Protein AF-A0AAE0ZNY9-F1 (afdb_monomer)

Secondary structure (DSSP, 8-state):
-----SSSS-------------S-S-SSS----BTTTB-S--SS-S------SS--S-----SS----------SEEE---SB-SEEEE---SSSEEE----B-SEEEEE-SB-SEE----SB-SEEEEE-SB-SEEEEE--B-SEEEEE-SB-SEEEEE-SB-SEEEEE-SB-SEEEEE-SB-SEEEEE-SB-SEEEEE-SB-SEEEEE-SS-SEEEEE-SS-SEEEEE-SS-SEEEEE-SS-SEEEEE-SS-SEEEEE-SB-SEEEEE-SSEEEEEEE-SB-SEEEEE-SSEEEEEEE-SB-SEEEEE----S--S--EEEEE-SB-SEEEEE-SB-SEEEEE-SB-SEEEEE-SB-SEEEEE-SB-SEEEEE-SB-SEEEEE-SB-SEEEEE-SB-SEEEEE-SB-SEEEEE-SB-SEEEEEEEE-SEEEEE-SEEEEEEEEEEE-SEEEEE-SEEEEEEE-SS--B-

Nearest PDB structures (foldseek):
  8c50-assembly1_A  TM=1.341E-01  e=5.038E-01  Pontibacter korlensis

Structure (mmCIF, N/CA/C/O backbone):
data_AF-A0AAE0ZNY9-F1
#
_entry.id   AF-A0AAE0ZNY9-F1
#
loop_
_atom_site.group_PDB
_atom_site.id
_atom_site.type_symbol
_atom_site.label_atom_id
_atom_site.label_alt_id
_atom_site.label_comp_id
_atom_site.label_asym_id
_atom_site.label_entity_id
_atom_site.label_seq_id
_atom_site.pdbx_PDB_ins_code
_atom_site.Cartn_x
_atom_site.Cartn_y
_atom_site.Cartn_z
_atom_site.occupancy
_atom_site.B_iso_or_equiv
_atom_site.auth_seq_id
_atom_site.auth_comp_id
_atom_site.auth_asym_id
_atom_site.auth_atom_id
_atom_site.pdbx_PDB_model_num
ATOM 1 N N . MET A 1 1 ? -15.425 19.219 0.547 1.00 49.34 1 MET A N 1
ATOM 2 C CA . MET A 1 1 ? -16.477 19.357 -0.474 1.00 49.34 1 MET A CA 1
ATOM 3 C C . MET A 1 1 ? -17.722 20.171 -0.072 1.00 49.34 1 MET A C 1
ATOM 5 O O . MET A 1 1 ? -18.453 20.571 -0.972 1.00 49.34 1 MET A O 1
ATOM 9 N N . LEU A 1 2 ? -18.119 20.488 1.171 1.00 91.06 2 LEU A N 1
ATOM 10 C CA . LEU A 1 2 ? -17.782 20.096 2.553 1.00 91.06 2 LEU A CA 1
ATOM 11 C C . LEU A 1 2 ? -19.040 20.305 3.445 1.00 91.06 2 LEU A C 1
ATOM 13 O O . LEU A 1 2 ? -19.975 20.982 3.019 1.00 91.06 2 LEU A O 1
ATOM 17 N N . THR A 1 3 ? -19.055 19.730 4.658 1.00 44.00 3 THR A N 1
ATOM 18 C CA . THR A 1 3 ? -19.916 19.986 5.854 1.00 44.00 3 THR A CA 1
ATOM 19 C C . THR A 1 3 ? -21.463 20.015 5.753 1.00 44.00 3 THR A C 1
ATOM 21 O O . THR A 1 3 ? -22.132 19.896 6.776 1.00 44.00 3 THR A O 1
ATOM 24 N N . LEU A 1 4 ? -22.062 20.166 4.566 1.00 44.56 4 LEU A N 1
ATOM 25 C CA . LEU A 1 4 ? -23.447 20.610 4.281 1.00 44.56 4 LEU A CA 1
ATOM 26 C C . LEU A 1 4 ? -24.664 19.869 4.895 1.00 44.56 4 LEU A C 1
ATOM 28 O O . LEU A 1 4 ? -25.788 20.244 4.555 1.00 44.56 4 LEU A O 1
ATOM 32 N N . THR A 1 5 ? -24.491 18.897 5.795 1.00 57.09 5 THR A N 1
ATOM 33 C CA . THR A 1 5 ? -25.533 18.094 6.487 1.00 57.09 5 THR A CA 1
ATOM 34 C C . THR A 1 5 ? -26.437 17.230 5.593 1.00 57.09 5 THR A C 1
ATOM 36 O O . THR A 1 5 ? -26.597 17.476 4.397 1.00 57.09 5 THR A O 1
ATOM 39 N N . MET A 1 6 ? -27.035 16.178 6.164 1.00 49.41 6 MET A N 1
ATOM 40 C CA . MET A 1 6 ? -27.980 15.284 5.466 1.00 49.41 6 MET A CA 1
ATOM 41 C C . MET A 1 6 ? -29.460 15.626 5.708 1.00 49.41 6 MET A C 1
ATOM 43 O O . MET A 1 6 ? -30.320 15.244 4.913 1.00 49.41 6 MET A O 1
ATOM 47 N N . ALA A 1 7 ? -29.781 16.310 6.810 1.00 39.53 7 ALA A N 1
ATOM 48 C CA . ALA A 1 7 ? -31.149 16.565 7.266 1.00 39.53 7 ALA A CA 1
ATOM 49 C C . ALA A 1 7 ? -31.186 17.741 8.264 1.00 39.53 7 ALA A C 1
ATOM 51 O O . ALA A 1 7 ? -30.176 18.397 8.502 1.00 39.53 7 ALA A O 1
ATOM 52 N N . ASP A 1 8 ? -32.325 17.953 8.929 1.00 44.91 8 ASP A N 1
ATOM 53 C CA . ASP A 1 8 ? -32.365 18.567 10.262 1.00 44.91 8 ASP A CA 1
ATOM 54 C C . ASP A 1 8 ? -31.616 17.647 11.271 1.00 44.91 8 ASP A C 1
ATOM 56 O O . ASP A 1 8 ? -32.253 16.944 12.057 1.00 44.91 8 ASP A O 1
ATOM 60 N N . HIS A 1 9 ? -30.275 17.576 11.199 1.00 55.09 9 HIS A N 1
ATOM 61 C CA . HIS A 1 9 ? -29.465 16.499 11.799 1.00 55.09 9 HIS A CA 1
ATOM 62 C C . HIS A 1 9 ? -28.043 16.375 11.199 1.00 55.09 9 HIS A C 1
ATOM 64 O O . HIS A 1 9 ? -27.447 17.385 10.834 1.00 55.09 9 HIS A O 1
ATOM 70 N N . SER A 1 10 ? -27.496 15.148 11.198 1.00 50.38 10 SER A N 1
ATOM 71 C CA . SER A 1 10 ? -26.068 14.783 11.004 1.00 50.38 10 SER A CA 1
ATOM 72 C C . SER A 1 10 ? -25.344 15.293 9.728 1.00 50.38 10 SER A C 1
ATOM 74 O O . SER A 1 10 ? -25.940 15.931 8.860 1.00 50.38 10 SER A O 1
ATOM 76 N N . VAL A 1 11 ? -24.044 14.965 9.610 1.00 37.19 11 VAL A N 1
ATOM 77 C CA . VAL A 1 11 ? -23.015 15.662 8.797 1.00 37.19 11 VAL A CA 1
ATOM 78 C C . VAL A 1 11 ? -22.937 15.244 7.309 1.00 37.19 11 VAL A C 1
ATOM 80 O O . VAL A 1 11 ? -23.975 15.181 6.650 1.00 37.19 11 VAL A O 1
ATOM 83 N N . GLN A 1 12 ? -21.744 15.082 6.713 1.00 58.09 12 GLN A N 1
ATOM 84 C CA . GLN A 1 12 ? -21.517 15.266 5.268 1.00 58.09 12 GLN A CA 1
ATOM 85 C C . GLN A 1 12 ? -20.095 15.791 4.964 1.00 58.09 12 GLN A C 1
ATOM 87 O O . GLN A 1 12 ? -19.804 16.897 5.417 1.00 58.09 12 GLN A O 1
ATOM 92 N N . TYR A 1 13 ? -19.250 15.118 4.167 1.00 57.75 13 TYR A N 1
ATOM 93 C CA . TYR A 1 13 ? -18.025 15.707 3.591 1.00 57.75 13 TYR A CA 1
ATOM 94 C C . TYR A 1 13 ? -16.747 14.873 3.824 1.00 57.75 13 TYR A C 1
ATOM 96 O O . TYR A 1 13 ? -16.673 13.756 3.331 1.00 57.75 13 TYR A O 1
ATOM 104 N N . LYS A 1 14 ? -15.713 15.515 4.383 1.00 42.44 14 LYS A N 1
ATOM 105 C CA . LYS A 1 14 ? -14.334 15.509 3.846 1.00 42.44 14 LYS A CA 1
ATOM 106 C C . LYS A 1 14 ? -14.084 16.854 3.122 1.00 42.44 14 LYS A C 1
ATOM 108 O O . LYS A 1 14 ? -15.062 17.549 2.777 1.00 42.44 14 LYS A O 1
ATOM 113 N N . LEU A 1 15 ? -12.839 17.295 2.907 1.00 42.94 15 LEU A N 1
ATOM 114 C CA . LEU A 1 15 ? -12.514 18.689 2.545 1.00 42.94 15 LEU A CA 1
ATOM 115 C C . LEU A 1 15 ? -11.664 18.849 1.267 1.00 42.94 15 LEU A C 1
ATOM 117 O O . LEU A 1 15 ? -10.753 18.099 0.982 1.00 42.94 15 LEU A O 1
ATOM 121 N N . GLU A 1 16 ? -11.954 19.919 0.528 1.00 55.06 16 GLU A N 1
ATOM 122 C CA . GLU A 1 16 ? -10.996 20.627 -0.324 1.00 55.06 16 GLU A CA 1
ATOM 123 C C . GLU A 1 16 ? -10.545 19.945 -1.643 1.00 55.06 16 GLU A C 1
ATOM 125 O O . GLU A 1 16 ? -11.294 19.903 -2.622 1.00 55.06 16 GLU A O 1
ATOM 130 N N . GLN A 1 17 ? -9.265 19.539 -1.676 1.00 57.41 17 GLN A N 1
ATOM 131 C CA . GLN A 1 17 ? -8.399 19.379 -2.864 1.00 57.41 17 GLN A CA 1
ATOM 132 C C . GLN A 1 17 ? -8.126 20.739 -3.586 1.00 57.41 17 GLN A C 1
ATOM 134 O O . GLN A 1 17 ? -8.680 21.786 -3.233 1.00 57.41 17 GLN A O 1
ATOM 139 N N . LEU A 1 18 ? -7.174 20.765 -4.542 1.00 55.22 18 LEU A N 1
ATOM 140 C CA . LEU A 1 18 ? -6.217 21.889 -4.644 1.00 55.22 18 LEU A CA 1
ATOM 141 C C . LEU A 1 18 ? -6.316 22.751 -5.920 1.00 55.22 18 LEU A C 1
ATOM 143 O O . LEU A 1 18 ? -6.591 23.948 -5.809 1.00 55.22 18 LEU A O 1
ATOM 147 N N . PHE A 1 19 ? -6.059 22.209 -7.123 1.00 42.94 19 PHE A N 1
ATOM 148 C CA . PHE A 1 19 ? -5.977 23.015 -8.360 1.00 42.94 19 PHE A CA 1
ATOM 149 C C . PHE A 1 19 ? -5.037 22.457 -9.451 1.00 42.94 19 PHE A C 1
ATOM 151 O O . PHE A 1 19 ? -5.130 21.298 -9.838 1.00 42.94 19 PHE A O 1
ATOM 158 N N . GLU A 1 20 ? -4.233 23.334 -10.067 1.00 39.41 20 GLU A N 1
ATOM 159 C CA . GLU A 1 20 ? -3.666 23.143 -11.416 1.00 39.41 20 GLU A CA 1
ATOM 160 C C . GLU A 1 20 ? -2.166 22.741 -11.440 1.00 39.41 20 GLU A C 1
ATOM 162 O O . GLU A 1 20 ? -1.283 23.597 -11.490 1.00 39.41 20 GLU A O 1
ATOM 167 N N . ARG A 1 21 ? -1.886 21.421 -11.459 1.00 54.16 21 ARG A N 1
ATOM 168 C CA . ARG A 1 21 ? -0.549 20.757 -11.458 1.00 54.16 21 ARG A CA 1
ATOM 169 C C . ARG A 1 21 ? 0.263 20.913 -12.774 1.00 54.16 21 ARG A C 1
ATOM 171 O O . ARG A 1 21 ? 0.894 19.966 -13.233 1.00 54.16 21 ARG A O 1
ATOM 178 N N . ASP A 1 22 ? 0.243 22.078 -13.440 1.00 57.53 22 ASP A N 1
ATOM 179 C CA . ASP A 1 22 ? 0.956 22.285 -14.724 1.00 57.53 22 ASP A CA 1
ATOM 180 C C . ASP A 1 22 ? 0.263 23.242 -15.721 1.00 57.53 22 ASP A C 1
ATOM 182 O O . ASP A 1 22 ? -0.327 24.256 -15.348 1.00 57.53 22 ASP A O 1
ATOM 186 N N . THR A 1 23 ? 0.374 22.945 -17.027 1.00 48.78 23 THR A N 1
ATOM 187 C CA . THR A 1 23 ? 0.007 23.835 -18.154 1.00 48.78 23 THR A CA 1
ATOM 188 C C . THR A 1 23 ? 0.512 23.315 -19.521 1.00 48.78 23 THR A C 1
ATOM 190 O O . THR A 1 23 ? -0.259 22.832 -20.346 1.00 48.78 23 THR A O 1
ATOM 193 N N . THR A 1 24 ? 1.797 23.416 -19.881 1.00 35.22 24 THR A N 1
ATOM 194 C CA . THR A 1 24 ? 2.925 24.005 -19.139 1.00 35.22 24 THR A CA 1
ATOM 195 C C . THR A 1 24 ? 4.250 23.309 -19.500 1.00 35.22 24 THR A C 1
ATOM 197 O O . THR A 1 24 ? 4.679 23.363 -20.662 1.00 35.22 24 THR A O 1
ATOM 200 N N . ARG A 1 25 ? 4.949 22.728 -18.521 1.00 45.84 25 ARG A N 1
ATOM 201 C CA . ARG A 1 25 ? 6.203 21.950 -18.632 1.00 45.84 25 ARG A CA 1
ATOM 202 C C . ARG A 1 25 ? 7.443 22.852 -18.854 1.00 45.84 25 ARG A C 1
ATOM 204 O O . ARG A 1 25 ? 8.451 22.707 -18.174 1.00 45.84 25 ARG A O 1
ATOM 211 N N . ARG A 1 26 ? 7.387 23.768 -19.845 1.00 44.31 26 ARG A N 1
ATOM 212 C CA . ARG A 1 26 ? 8.021 25.124 -19.856 1.00 44.31 26 ARG A CA 1
ATOM 213 C C . ARG A 1 26 ? 7.841 25.952 -21.148 1.00 44.31 26 ARG A C 1
ATOM 215 O O . ARG A 1 26 ? 7.886 27.175 -21.065 1.00 44.31 26 ARG A O 1
ATOM 222 N N . ALA A 1 27 ? 7.606 25.339 -22.314 1.00 64.94 27 ALA A N 1
ATOM 223 C CA . ALA A 1 27 ? 7.197 26.051 -23.543 1.00 64.94 27 ALA A CA 1
ATOM 224 C C . ALA A 1 27 ? 8.298 26.922 -24.207 1.00 64.94 27 ALA A C 1
ATOM 226 O O . ALA A 1 27 ? 8.158 28.144 -24.286 1.00 64.94 27 ALA A O 1
ATOM 227 N N . GLU A 1 28 ? 9.412 26.325 -24.647 1.00 37.44 28 GLU A N 1
ATOM 228 C CA . GLU A 1 28 ? 10.735 26.931 -24.434 1.00 37.44 28 GLU A CA 1
ATOM 229 C C . GLU A 1 28 ? 11.432 26.124 -23.340 1.00 37.44 28 GLU A C 1
ATOM 231 O O . GLU A 1 28 ? 11.485 26.631 -22.222 1.00 37.44 28 GLU A O 1
ATOM 236 N N . THR A 1 29 ? 11.864 24.867 -23.527 1.00 72.19 29 THR A N 1
ATOM 237 C CA . THR A 1 29 ? 12.221 24.157 -24.775 1.00 72.19 29 THR A CA 1
ATOM 238 C C . THR A 1 29 ? 11.080 23.746 -25.701 1.00 72.19 29 THR A C 1
ATOM 240 O O . THR A 1 29 ? 9.940 23.574 -25.276 1.00 72.19 29 THR A O 1
ATOM 243 N N . MET A 1 30 ? 11.446 23.562 -26.974 1.00 20.02 30 MET A N 1
ATOM 244 C CA . MET A 1 30 ? 10.727 22.724 -27.936 1.00 20.02 30 MET A CA 1
ATOM 245 C C . MET A 1 30 ? 9.530 23.404 -28.615 1.00 20.02 30 MET A C 1
ATOM 247 O O . MET A 1 30 ? 9.571 24.584 -28.974 1.00 20.02 30 MET A O 1
ATOM 251 N N . CYS A 1 31 ? 8.508 22.595 -28.874 1.00 75.75 31 CYS A N 1
ATOM 252 C CA . CYS A 1 31 ? 7.296 22.908 -29.626 1.00 75.75 31 CYS A CA 1
ATOM 253 C C . CYS A 1 31 ? 7.376 22.396 -31.087 1.00 75.75 31 CYS A C 1
ATOM 255 O O . CYS A 1 31 ? 8.432 22.009 -31.586 1.00 75.75 31 CYS A O 1
ATOM 257 N N . GLU A 1 32 ? 6.233 22.366 -31.778 1.00 35.00 32 GLU A N 1
ATOM 258 C CA . GLU A 1 32 ? 5.896 21.214 -32.630 1.00 35.00 32 GLU A CA 1
ATOM 259 C C . GLU A 1 32 ? 4.604 20.574 -32.091 1.00 35.00 32 GLU A C 1
ATOM 261 O O . GLU A 1 32 ? 4.066 21.022 -31.080 1.00 35.00 32 GLU A O 1
ATOM 266 N N . THR A 1 33 ? 4.086 19.558 -32.772 1.00 40.12 33 THR A N 1
ATOM 267 C CA . THR A 1 33 ? 3.001 18.679 -32.302 1.00 40.12 33 THR A CA 1
ATOM 268 C C . THR A 1 33 ? 3.203 17.281 -32.906 1.00 40.12 33 THR A C 1
ATOM 270 O O . THR A 1 33 ? 2.263 16.686 -33.430 1.00 40.12 33 THR A O 1
ATOM 273 N N . ARG A 1 34 ? 4.467 16.830 -32.938 1.00 40.56 34 ARG A N 1
ATOM 274 C CA . ARG A 1 34 ? 5.074 15.732 -33.722 1.00 40.56 34 ARG A CA 1
ATOM 275 C C . ARG A 1 34 ? 4.355 14.375 -33.644 1.00 40.56 34 ARG A C 1
ATOM 277 O O . ARG A 1 34 ? 3.398 14.221 -32.903 1.00 40.56 34 ARG A O 1
ATOM 284 N N . GLN A 1 35 ? 4.808 13.377 -34.407 1.00 47.28 35 GLN A N 1
ATOM 285 C CA . GLN A 1 35 ? 4.146 12.070 -34.609 1.00 47.28 35 GLN A CA 1
ATOM 286 C C . GLN A 1 35 ? 2.635 12.232 -34.945 1.00 47.28 35 GLN A C 1
ATOM 288 O O . GLN A 1 35 ? 2.272 13.124 -35.716 1.00 47.28 35 GLN A O 1
ATOM 293 N N . GLN A 1 36 ? 1.676 11.460 -34.400 1.00 43.78 36 GLN A N 1
ATOM 294 C CA . GLN A 1 36 ? 1.738 10.194 -33.633 1.00 43.78 36 GLN A CA 1
ATOM 295 C C . GLN A 1 36 ? 1.167 10.166 -32.172 1.00 43.78 36 GLN A C 1
ATOM 297 O O . GLN A 1 36 ? 0.978 9.077 -31.647 1.00 43.78 36 GLN A O 1
ATOM 302 N N . GLN A 1 37 ? 0.804 11.232 -31.451 1.00 44.56 37 GLN A N 1
ATOM 303 C CA . GLN A 1 37 ? 0.966 12.659 -31.708 1.00 44.56 37 GLN A CA 1
ATOM 304 C C . GLN A 1 37 ? 1.232 13.438 -30.403 1.00 44.56 37 GLN A C 1
ATOM 306 O O . GLN A 1 37 ? 0.726 13.054 -29.354 1.00 44.56 37 GLN A O 1
ATOM 311 N N . GLN A 1 38 ? 1.974 14.545 -30.493 1.00 40.69 38 GLN A N 1
ATOM 312 C CA . GLN A 1 38 ? 2.252 15.520 -29.426 1.00 40.69 38 GLN A CA 1
ATOM 313 C C . GLN A 1 38 ? 3.718 16.026 -29.487 1.00 40.69 38 GLN A C 1
ATOM 315 O O . GLN A 1 38 ? 3.986 17.205 -29.274 1.00 40.69 38 GLN A O 1
ATOM 320 N N . LEU A 1 39 ? 4.649 15.129 -29.827 1.00 81.88 39 LEU A N 1
ATOM 321 C CA . LEU A 1 39 ? 6.089 15.234 -29.557 1.00 81.88 39 LEU A CA 1
ATOM 322 C C . LEU A 1 39 ? 6.848 16.487 -30.059 1.00 81.88 39 LEU A C 1
ATOM 324 O O . LEU A 1 39 ? 6.436 17.183 -30.997 1.00 81.88 39 LEU A O 1
ATOM 328 N N . SER A 1 40 ? 7.975 16.753 -29.390 1.00 35.97 40 SER A N 1
ATOM 329 C CA . SER A 1 40 ? 8.862 17.916 -29.523 1.00 35.97 40 SER A CA 1
ATOM 330 C C . SER A 1 40 ? 9.013 18.657 -28.176 1.00 35.97 40 SER A C 1
ATOM 332 O O . SER A 1 40 ? 8.765 19.863 -28.114 1.00 35.97 40 SER A O 1
ATOM 334 N N . ALA A 1 41 ? 9.308 17.919 -27.099 1.00 57.47 41 ALA A N 1
ATOM 335 C CA . ALA A 1 41 ? 8.931 18.173 -25.705 1.00 57.47 41 ALA A CA 1
ATOM 336 C C . ALA A 1 41 ? 9.519 19.409 -24.961 1.00 57.47 41 ALA A C 1
ATOM 338 O O . ALA A 1 41 ? 10.308 20.203 -25.486 1.00 57.47 41 ALA A O 1
ATOM 339 N N . LYS A 1 42 ? 9.076 19.537 -23.698 1.00 44.59 42 LYS A N 1
ATOM 340 C CA . LYS A 1 42 ? 9.282 20.600 -22.683 1.00 44.59 42 LYS A CA 1
ATOM 341 C C . LYS A 1 42 ? 10.625 20.476 -21.915 1.00 44.59 42 LYS A C 1
ATOM 343 O O . LYS A 1 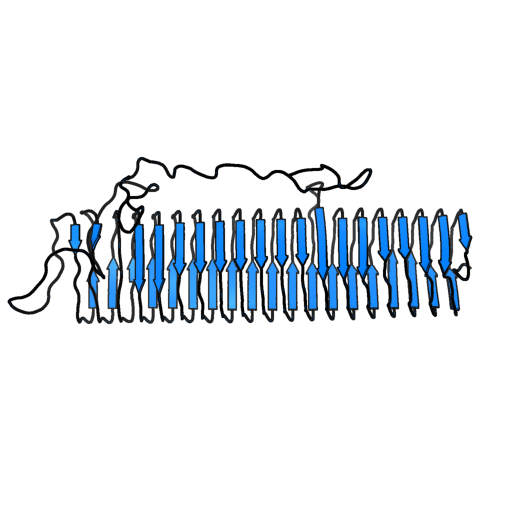42 ? 11.662 20.596 -22.569 1.00 44.59 42 LYS A O 1
ATOM 348 N N . ILE A 1 43 ? 10.642 20.277 -20.580 1.00 28.78 43 ILE A N 1
ATOM 349 C CA . ILE A 1 43 ? 11.771 19.751 -19.761 1.00 28.78 43 ILE A CA 1
ATOM 350 C C . ILE A 1 43 ? 13.188 20.252 -20.108 1.00 28.78 43 ILE A C 1
ATOM 352 O O . ILE A 1 43 ? 13.394 21.434 -20.369 1.00 28.78 43 ILE A O 1
ATOM 356 N N . CYS A 1 44 ? 14.164 19.334 -20.059 1.00 33.97 44 CYS A N 1
ATOM 357 C CA . CYS A 1 44 ? 15.619 19.547 -19.986 1.00 33.97 44 CYS A CA 1
ATOM 358 C C . CYS A 1 44 ? 16.199 20.683 -20.867 1.00 33.97 44 CYS A C 1
ATOM 360 O O . CYS A 1 44 ? 16.233 21.835 -20.431 1.00 33.97 44 CYS A O 1
ATOM 362 N N . GLY A 1 45 ? 16.698 20.411 -22.080 1.00 38.28 45 GLY A N 1
ATOM 363 C CA . GLY A 1 45 ? 17.238 21.453 -22.955 1.00 38.28 45 GLY A CA 1
ATOM 364 C C . GLY A 1 45 ? 18.065 20.988 -24.160 1.00 38.28 45 GLY A C 1
ATOM 365 O O . GLY A 1 45 ? 18.977 20.179 -24.050 1.00 38.28 45 GLY A O 1
ATOM 366 N N . THR A 1 46 ? 17.828 21.623 -25.308 1.00 46.19 46 THR A N 1
ATOM 367 C CA . THR A 1 46 ? 18.881 22.014 -26.269 1.00 46.19 46 THR A CA 1
ATOM 368 C C . THR A 1 46 ? 19.364 20.924 -27.262 1.00 46.19 46 THR A C 1
ATOM 370 O O . THR A 1 46 ? 19.570 21.211 -28.445 1.00 46.19 46 THR A O 1
ATOM 373 N N . ALA A 1 47 ? 19.598 19.690 -26.808 1.00 59.56 47 ALA A N 1
ATOM 374 C CA . ALA A 1 47 ? 20.626 18.799 -27.378 1.00 59.56 47 ALA A CA 1
ATOM 375 C C . ALA A 1 47 ? 20.097 17.595 -28.222 1.00 59.56 47 ALA A C 1
ATOM 377 O O . ALA A 1 47 ? 18.886 17.423 -28.318 1.00 59.56 47 ALA A O 1
ATOM 378 N N . ARG A 1 48 ? 20.955 16.912 -29.024 1.00 52.94 48 ARG A N 1
ATOM 379 C CA . ARG A 1 48 ? 20.605 16.509 -30.427 1.00 52.94 48 ARG A CA 1
ATOM 380 C C . ARG A 1 48 ? 21.542 15.414 -31.123 1.00 52.94 48 ARG A C 1
ATOM 382 O O . ARG A 1 48 ? 22.623 15.848 -31.504 1.00 52.94 48 ARG A O 1
ATOM 389 N N . ALA A 1 49 ? 21.189 14.099 -31.389 1.00 38.34 49 ALA A N 1
ATOM 390 C CA . ALA A 1 49 ? 21.927 13.110 -32.296 1.00 38.34 49 ALA A CA 1
ATOM 391 C C . ALA A 1 49 ? 21.546 11.565 -32.563 1.00 38.34 49 ALA A C 1
ATOM 393 O O . ALA A 1 49 ? 22.078 10.672 -31.910 1.00 38.34 49 ALA A O 1
ATOM 394 N N . VAL A 1 50 ? 20.864 11.175 -33.676 1.00 42.91 50 VAL A N 1
ATOM 395 C CA . VAL A 1 50 ? 21.297 10.216 -34.790 1.00 42.91 50 VAL A CA 1
ATOM 396 C C . VAL A 1 50 ? 21.654 8.665 -34.702 1.00 42.91 50 VAL A C 1
ATOM 398 O O . VAL A 1 50 ? 22.786 8.316 -34.987 1.00 42.91 50 VAL A O 1
ATOM 401 N N . ARG A 1 51 ? 20.778 7.633 -34.490 1.00 50.12 51 ARG A N 1
ATOM 402 C CA . ARG A 1 51 ? 21.168 6.200 -34.795 1.00 50.12 51 ARG A CA 1
ATOM 403 C C . ARG A 1 51 ? 20.252 5.018 -35.221 1.00 50.12 51 ARG A C 1
ATOM 405 O O . ARG A 1 51 ? 20.657 4.417 -36.197 1.00 50.12 51 ARG A O 1
ATOM 412 N N . TRP A 1 52 ? 19.289 4.466 -34.459 1.00 48.19 52 TRP A N 1
ATOM 413 C CA . TRP A 1 52 ? 19.262 2.980 -34.219 1.00 48.19 52 TRP A CA 1
ATOM 414 C C . TRP A 1 52 ? 18.156 2.007 -34.843 1.00 48.19 52 TRP A C 1
ATOM 416 O O . TRP A 1 52 ? 18.269 1.765 -36.033 1.00 48.19 52 TRP A O 1
ATOM 426 N N . ALA A 1 53 ? 17.127 1.403 -34.177 1.00 40.94 53 ALA A N 1
ATOM 427 C CA . ALA A 1 53 ? 16.194 0.344 -34.701 1.00 40.94 53 ALA A CA 1
ATOM 428 C C . ALA A 1 53 ? 14.657 0.646 -34.874 1.00 40.94 53 ALA A C 1
ATOM 430 O O . ALA A 1 53 ? 14.074 1.179 -33.955 1.00 40.94 53 ALA A O 1
ATOM 431 N N . SER A 1 54 ? 13.970 0.328 -36.003 1.00 42.69 54 SER A N 1
ATOM 432 C CA . SER A 1 54 ? 12.547 0.638 -36.348 1.00 42.69 54 SER A CA 1
ATOM 433 C C . SER A 1 54 ? 12.184 1.181 -37.764 1.00 42.69 54 SER A C 1
ATOM 435 O O . SER A 1 54 ? 12.704 0.754 -38.785 1.00 42.69 54 SER A O 1
ATOM 437 N N . GLY A 1 55 ? 11.169 2.050 -37.881 1.00 60.28 55 GLY A N 1
ATOM 438 C CA . GLY A 1 55 ? 10.602 2.499 -39.167 1.00 60.28 55 GLY A CA 1
ATOM 439 C C . GLY A 1 55 ? 11.323 3.687 -39.845 1.00 60.28 55 GLY A C 1
ATOM 440 O O . GLY A 1 55 ? 12.281 3.472 -40.596 1.00 60.28 55 GLY A O 1
ATOM 441 N N . PRO A 1 56 ? 10.835 4.931 -39.649 1.00 60.59 56 PRO A N 1
ATOM 442 C CA . PRO A 1 56 ? 11.316 6.156 -40.320 1.00 60.59 56 PRO A CA 1
ATOM 443 C C . PRO A 1 56 ? 11.001 6.196 -41.846 1.00 60.59 56 PRO A C 1
ATOM 445 O O . PRO A 1 56 ? 10.288 5.311 -42.325 1.00 60.59 56 PRO A O 1
ATOM 448 N N . PRO A 1 57 ? 11.471 7.194 -42.644 1.00 17.66 57 PRO A N 1
ATOM 449 C CA . PRO A 1 57 ? 10.930 7.445 -43.992 1.00 17.66 57 PRO A CA 1
ATOM 450 C C . PRO A 1 57 ? 11.949 7.475 -45.157 1.00 17.66 57 PRO A C 1
ATOM 452 O O . PRO A 1 57 ? 11.562 7.795 -46.283 1.00 17.66 57 PRO A O 1
ATOM 455 N N . THR A 1 58 ? 13.242 7.217 -44.926 1.00 33.81 58 THR A N 1
ATOM 456 C CA . THR A 1 58 ? 14.333 7.566 -45.864 1.00 33.81 58 THR A CA 1
ATOM 457 C C . THR A 1 58 ? 15.033 6.353 -46.514 1.00 33.81 58 THR A C 1
ATOM 459 O O . THR A 1 58 ? 15.043 5.257 -45.950 1.00 33.81 58 THR A O 1
ATOM 462 N N . PRO A 1 59 ? 15.665 6.525 -47.699 1.00 43.69 59 PRO A N 1
ATOM 463 C CA . PRO A 1 59 ? 16.476 5.482 -48.333 1.00 43.69 59 PRO A CA 1
ATOM 464 C C . PRO A 1 59 ? 15.626 4.314 -48.874 1.00 43.69 59 PRO A C 1
ATOM 466 O O . PRO A 1 59 ? 14.536 4.529 -49.399 1.00 43.69 59 PRO A O 1
ATOM 469 N N . SER A 1 60 ? 16.110 3.069 -48.859 1.00 35.78 60 SER A N 1
ATOM 470 C CA . SER A 1 60 ? 17.473 2.613 -48.532 1.00 35.78 60 SER A CA 1
ATOM 471 C C . SER A 1 60 ? 17.779 1.291 -49.255 1.00 35.78 60 SER A C 1
ATOM 473 O O . SER A 1 60 ? 16.844 0.581 -49.626 1.00 35.78 60 SER A O 1
ATOM 475 N N . ARG A 1 61 ? 19.074 0.956 -49.429 1.00 26.64 61 ARG A N 1
ATOM 476 C CA . ARG A 1 61 ? 19.580 -0.219 -50.191 1.00 26.64 61 ARG A CA 1
ATOM 477 C C . ARG A 1 61 ? 19.083 -0.193 -51.675 1.00 26.64 61 ARG A C 1
ATOM 479 O O . ARG A 1 61 ? 18.372 0.738 -52.060 1.00 26.64 61 ARG A O 1
ATOM 486 N N . PRO A 1 62 ? 19.426 -1.147 -52.569 1.00 54.84 62 PRO A N 1
ATOM 487 C CA . PRO A 1 62 ? 20.528 -2.115 -52.581 1.00 54.84 62 PRO A CA 1
ATOM 488 C C . PRO A 1 62 ? 21.643 -1.716 -53.591 1.00 54.84 62 PRO A C 1
ATOM 490 O O . PRO A 1 62 ? 21.648 -0.599 -54.101 1.00 54.84 62 PRO A O 1
ATOM 493 N N . ASP A 1 63 ? 22.523 -2.672 -53.929 1.00 35.47 63 ASP A N 1
ATOM 494 C CA . ASP A 1 63 ? 23.745 -2.553 -54.758 1.00 35.47 63 ASP A CA 1
ATOM 495 C C . ASP A 1 63 ? 24.883 -1.764 -54.056 1.00 35.47 63 ASP A C 1
ATOM 497 O O . ASP A 1 63 ? 24.700 -0.639 -53.603 1.00 35.47 63 ASP A O 1
ATOM 501 N N . LEU A 1 64 ? 26.096 -2.302 -53.884 1.00 30.84 64 LEU A N 1
ATOM 502 C CA . LEU A 1 64 ? 26.600 -3.583 -54.394 1.00 30.84 64 LEU A CA 1
ATOM 503 C C . LEU A 1 64 ? 26.272 -4.756 -53.448 1.00 30.84 64 LEU A C 1
ATOM 505 O O . LEU A 1 64 ? 25.342 -5.507 -53.730 1.00 30.84 64 LEU A O 1
ATOM 509 N N . GLN A 1 65 ? 27.011 -4.926 -52.344 1.00 35.25 65 GLN A N 1
ATOM 510 C CA . GLN A 1 65 ? 26.859 -6.041 -51.396 1.00 35.25 65 GLN A CA 1
ATOM 511 C C . GLN A 1 65 ? 27.393 -5.694 -49.989 1.00 35.25 65 GLN A C 1
ATOM 513 O O . GLN A 1 65 ? 28.491 -5.158 -49.891 1.00 35.25 65 GLN A O 1
ATOM 518 N N . HIS A 1 66 ? 26.647 -6.126 -48.961 1.00 23.12 66 HIS A N 1
ATOM 519 C CA . HIS A 1 66 ? 27.014 -6.366 -47.548 1.00 23.12 66 HIS A CA 1
ATOM 520 C C . HIS A 1 66 ? 27.702 -5.258 -46.709 1.00 23.12 66 HIS A C 1
ATOM 522 O O . HIS A 1 66 ? 28.866 -4.936 -46.930 1.00 23.12 66 HIS A O 1
ATOM 528 N N . CYS A 1 67 ? 27.023 -4.899 -45.605 1.00 31.30 67 CYS A N 1
ATOM 529 C CA . CYS A 1 67 ? 27.578 -4.447 -44.312 1.00 31.30 67 CYS A CA 1
ATOM 530 C C . CYS A 1 67 ? 28.261 -3.050 -44.238 1.00 31.30 67 CYS A C 1
ATOM 532 O O . CYS A 1 67 ? 28.697 -2.520 -45.260 1.00 31.30 67 CYS A O 1
ATOM 534 N N . PRO A 1 68 ? 28.415 -2.459 -43.025 1.00 11.68 68 PRO A N 1
ATOM 535 C CA . PRO A 1 68 ? 29.424 -1.426 -42.762 1.00 11.68 68 PRO A CA 1
ATOM 536 C C . PRO A 1 68 ? 28.860 -0.026 -42.421 1.00 11.68 68 PRO A C 1
ATOM 538 O O . PRO A 1 68 ? 28.967 0.891 -43.232 1.00 11.68 68 PRO A O 1
ATOM 541 N N . HIS A 1 69 ? 28.289 0.131 -41.221 1.00 35.34 69 HIS A N 1
ATOM 542 C CA . HIS A 1 69 ? 27.665 1.347 -40.676 1.00 35.34 69 HIS A CA 1
ATOM 543 C C . HIS A 1 69 ? 28.676 2.411 -40.178 1.00 35.34 69 HIS A C 1
ATOM 545 O O . HIS A 1 69 ? 29.883 2.298 -40.395 1.00 35.34 69 HIS A O 1
ATOM 551 N N . TYR A 1 70 ? 28.176 3.404 -39.423 1.00 36.66 70 TYR A N 1
ATOM 552 C CA . TYR A 1 70 ? 28.933 4.511 -38.808 1.00 36.66 70 TYR A CA 1
ATOM 553 C C . TYR A 1 70 ? 29.547 5.477 -39.857 1.00 36.66 70 TYR A C 1
ATOM 555 O O . TYR A 1 70 ? 29.004 5.612 -40.952 1.00 36.66 70 TYR A O 1
ATOM 563 N N . LEU A 1 71 ? 30.614 6.210 -39.504 1.00 34.78 71 LEU A N 1
ATOM 564 C CA . LEU A 1 71 ? 30.926 7.580 -39.949 1.00 34.78 71 LEU A CA 1
ATOM 565 C C . LEU A 1 71 ? 29.969 8.639 -39.354 1.00 34.78 71 LEU A C 1
ATOM 567 O O . LEU A 1 71 ? 29.002 8.310 -38.671 1.00 34.78 71 LEU A O 1
ATOM 571 N N . GLN A 1 72 ? 30.325 9.914 -39.540 1.00 38.53 72 GLN A N 1
ATOM 572 C CA . GLN A 1 72 ? 29.693 11.122 -38.982 1.00 38.53 72 GLN A CA 1
ATOM 573 C C . GLN A 1 72 ? 29.739 12.258 -40.037 1.00 38.53 72 GLN A C 1
ATOM 575 O O . GLN A 1 72 ? 30.202 12.028 -41.155 1.00 38.53 72 GLN A O 1
ATOM 580 N N . GLU A 1 73 ? 29.309 13.470 -39.661 1.00 32.34 73 GLU A N 1
ATOM 581 C CA . GLU A 1 73 ? 28.775 14.544 -40.527 1.00 32.34 73 GLU A CA 1
ATOM 582 C C . GLU A 1 73 ? 27.359 14.204 -41.045 1.00 32.34 73 GLU A C 1
ATOM 584 O O . GLU A 1 73 ? 27.157 13.229 -41.765 1.00 32.34 73 GLU A O 1
ATOM 589 N N . ASN A 1 74 ? 26.361 15.015 -40.665 1.00 54.69 74 ASN A N 1
ATOM 590 C CA . ASN A 1 74 ? 24.930 14.750 -40.874 1.00 54.69 74 ASN A CA 1
ATOM 591 C C . ASN A 1 74 ? 24.045 15.555 -39.895 1.00 54.69 74 ASN A C 1
ATOM 593 O O . ASN A 1 74 ? 24.444 16.642 -39.474 1.00 54.69 74 ASN A O 1
ATOM 597 N N . GLN A 1 75 ? 22.803 15.112 -39.656 1.00 74.69 75 GLN A N 1
ATOM 598 C CA . GLN A 1 75 ? 21.795 15.858 -38.874 1.00 74.69 75 GLN A CA 1
ATOM 599 C C . GLN A 1 75 ? 20.667 14.948 -38.348 1.00 74.69 75 GLN A C 1
ATOM 601 O O . GLN A 1 75 ? 20.314 15.004 -37.179 1.00 74.69 75 GLN A O 1
ATOM 606 N N . GLU A 1 76 ? 20.145 14.077 -39.202 1.00 86.31 76 GLU A N 1
ATOM 607 C CA . GLU A 1 76 ? 19.021 13.154 -38.989 1.00 86.31 76 GLU A CA 1
ATOM 608 C C . GLU A 1 76 ? 19.460 11.829 -39.643 1.00 86.31 76 GLU A C 1
ATOM 610 O O . GLU A 1 76 ? 20.107 11.876 -40.697 1.00 86.31 76 GLU A O 1
ATOM 615 N N . LEU A 1 77 ? 19.270 10.661 -39.013 1.00 87.81 77 LEU A N 1
ATOM 616 C CA . LEU A 1 77 ? 19.996 9.452 -39.443 1.00 87.81 77 LEU A CA 1
ATOM 617 C C . LEU A 1 77 ? 19.308 8.148 -39.068 1.00 87.81 77 LEU A C 1
ATOM 619 O O . LEU A 1 77 ? 18.729 8.039 -37.992 1.00 87.81 77 LEU A O 1
ATOM 623 N N . HIS A 1 78 ? 19.457 7.168 -39.966 1.00 89.69 78 HIS A N 1
ATOM 624 C CA . HIS A 1 78 ? 18.809 5.867 -39.926 1.00 89.69 78 HIS A CA 1
ATOM 625 C C . HIS A 1 78 ? 19.788 4.684 -39.910 1.00 89.69 78 HIS A C 1
ATOM 627 O O . HIS A 1 78 ? 20.369 4.340 -40.938 1.00 89.69 78 HIS A O 1
ATOM 633 N N . ILE A 1 79 ? 19.880 4.024 -38.757 1.00 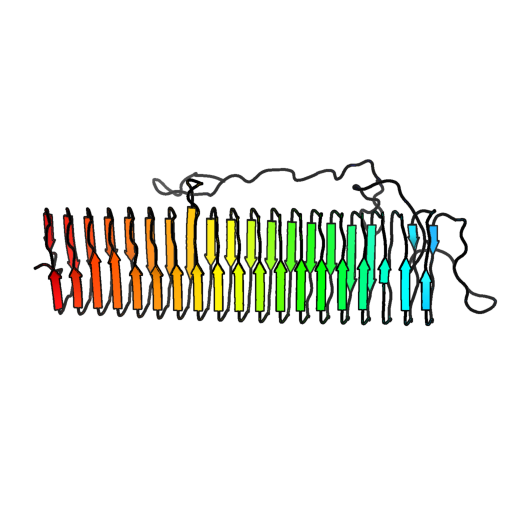90.31 79 ILE A N 1
ATOM 634 C CA . ILE A 1 79 ? 20.197 2.597 -38.580 1.00 90.31 79 ILE A CA 1
ATOM 635 C C . ILE A 1 79 ? 19.307 1.737 -39.491 1.00 90.31 79 ILE A C 1
ATOM 637 O O . ILE A 1 79 ? 18.115 2.046 -39.531 1.00 90.31 79 ILE A O 1
ATOM 641 N N . LYS A 1 80 ? 19.802 0.728 -40.219 1.00 91.19 80 LYS A N 1
ATOM 642 C CA . LYS A 1 80 ? 19.032 -0.433 -40.718 1.00 91.19 80 LYS A CA 1
ATOM 643 C C . LYS A 1 80 ? 19.905 -1.682 -40.738 1.00 91.19 80 LYS A C 1
ATOM 645 O O . LYS A 1 80 ? 20.458 -2.000 -41.796 1.00 91.19 80 LYS A O 1
ATOM 650 N N . ASP A 1 81 ? 20.028 -2.321 -39.571 1.00 90.38 81 ASP A N 1
ATOM 651 C CA . ASP A 1 81 ? 20.438 -3.726 -39.410 1.00 90.38 81 ASP A CA 1
ATOM 652 C C . ASP A 1 81 ? 19.465 -4.670 -40.171 1.00 90.38 81 ASP A C 1
ATOM 654 O O . ASP A 1 81 ? 18.423 -4.204 -40.644 1.00 90.38 81 ASP A O 1
ATOM 658 N N . GLU A 1 82 ? 19.800 -5.952 -40.323 1.00 86.50 82 GLU A N 1
ATOM 659 C CA . GLU A 1 82 ? 18.920 -7.046 -40.795 1.00 86.50 82 GLU A CA 1
ATOM 660 C C . GLU A 1 82 ? 19.366 -8.396 -40.187 1.00 86.50 82 GLU A C 1
ATOM 662 O O . GLU A 1 82 ? 18.530 -9.150 -39.713 1.00 86.50 82 GLU A O 1
ATOM 667 N N . GLU A 1 83 ? 20.674 -8.694 -40.187 1.00 86.06 83 GLU A N 1
ATOM 668 C CA . GLU A 1 83 ? 21.273 -9.920 -39.623 1.00 86.06 83 GLU A CA 1
ATOM 669 C C . GLU A 1 83 ? 22.702 -9.588 -39.143 1.00 86.06 83 GLU A C 1
ATOM 671 O O . GLU A 1 83 ? 23.601 -9.358 -39.968 1.00 86.06 83 GLU A O 1
ATOM 676 N N . ASN A 1 84 ? 22.953 -9.606 -37.830 1.00 81.44 84 ASN A N 1
ATOM 677 C CA . ASN A 1 84 ? 24.280 -9.332 -37.262 1.00 81.44 84 ASN A CA 1
ATOM 678 C C . ASN A 1 84 ? 24.592 -10.212 -36.030 1.00 81.44 84 ASN A C 1
ATOM 680 O O . ASN A 1 84 ? 23.759 -10.967 -35.540 1.00 81.44 84 ASN A O 1
ATOM 684 N N . GLN A 1 85 ? 25.837 -10.149 -35.550 1.00 85.44 85 GLN A N 1
ATOM 685 C CA . GLN A 1 85 ? 26.256 -10.730 -34.274 1.00 85.44 85 GLN A CA 1
ATOM 686 C C . GLN A 1 85 ? 26.500 -9.656 -33.198 1.00 85.44 85 GLN A C 1
ATOM 688 O O . GLN A 1 85 ? 26.136 -9.854 -32.047 1.00 85.44 85 GLN A O 1
ATOM 693 N N . GLU A 1 86 ? 27.121 -8.530 -33.562 1.00 91.00 86 GLU A N 1
ATOM 694 C CA . GLU A 1 86 ? 27.473 -7.447 -32.632 1.00 91.00 86 GLU A CA 1
ATOM 695 C C . GLU A 1 86 ? 27.191 -6.087 -33.303 1.00 91.00 86 GLU A C 1
ATOM 697 O O . GLU A 1 86 ? 27.895 -5.679 -34.239 1.00 91.00 86 GLU A O 1
ATOM 702 N N . LEU A 1 87 ? 26.185 -5.341 -32.834 1.00 90.00 87 LEU A N 1
ATOM 703 C CA . LEU A 1 87 ? 25.873 -3.987 -33.304 1.00 90.00 87 LEU A CA 1
ATOM 704 C C . LEU A 1 87 ? 26.188 -2.934 -32.236 1.00 90.00 87 LEU A C 1
ATOM 706 O O . LEU A 1 87 ? 25.363 -2.522 -31.424 1.00 90.00 87 LEU A O 1
ATOM 710 N N . HIS A 1 88 ? 27.418 -2.427 -32.274 1.00 90.38 88 HIS A N 1
ATOM 711 C CA . HIS A 1 88 ? 27.819 -1.262 -31.488 1.00 90.38 88 HIS A CA 1
ATOM 712 C C . HIS A 1 88 ? 27.493 0.050 -32.207 1.00 90.38 88 HIS A C 1
ATOM 714 O O . HIS A 1 88 ? 28.148 0.381 -33.201 1.00 90.38 88 HIS A O 1
ATOM 720 N N . ILE A 1 89 ? 26.623 0.883 -31.632 1.00 90.00 89 ILE A N 1
ATOM 721 C CA . ILE A 1 89 ? 26.383 2.239 -32.140 1.00 90.00 89 ILE A CA 1
ATOM 722 C C . ILE A 1 89 ? 26.778 3.301 -31.105 1.00 90.00 89 ILE A C 1
ATOM 724 O O . ILE A 1 89 ? 26.429 3.208 -29.933 1.00 90.00 89 ILE A O 1
ATOM 728 N N . LYS A 1 90 ? 27.548 4.303 -31.550 1.00 88.75 90 LYS A N 1
ATOM 729 C CA . LYS A 1 90 ? 28.102 5.451 -30.791 1.00 88.75 90 LYS A CA 1
ATOM 730 C C . LYS A 1 90 ? 27.910 6.742 -31.615 1.00 88.75 90 LYS A C 1
ATOM 732 O O . LYS A 1 90 ? 27.680 6.599 -32.816 1.00 88.75 90 LYS A O 1
ATOM 737 N N . ASP A 1 91 ? 27.997 7.943 -31.018 1.00 84.50 91 ASP A N 1
ATOM 738 C CA . ASP A 1 91 ? 27.547 9.264 -31.552 1.00 84.50 91 ASP A CA 1
ATOM 739 C C . ASP A 1 91 ? 27.567 10.380 -30.469 1.00 84.50 91 ASP A C 1
ATOM 741 O O . ASP A 1 91 ? 27.550 10.047 -29.282 1.00 84.50 91 ASP A O 1
ATOM 745 N N . GLU A 1 92 ? 27.621 11.665 -30.874 1.00 83.19 92 GLU A N 1
ATOM 746 C CA . GLU A 1 92 ? 27.761 12.870 -30.041 1.00 83.19 92 GLU A CA 1
ATOM 747 C C . GLU A 1 92 ? 27.159 14.189 -30.664 1.00 83.19 92 GLU A C 1
ATOM 749 O O . GLU A 1 92 ? 26.891 15.101 -29.893 1.00 83.19 92 GLU A O 1
ATOM 754 N N . GLU A 1 93 ? 26.964 14.386 -31.997 1.00 83.19 93 GLU A N 1
ATOM 755 C CA . GLU A 1 93 ? 26.634 15.746 -32.568 1.00 83.19 93 GLU A CA 1
ATOM 756 C C . GLU A 1 93 ? 25.695 15.808 -33.833 1.00 83.19 93 GLU A C 1
ATOM 758 O O . GLU A 1 93 ? 26.190 15.927 -34.954 1.00 83.19 93 GLU A O 1
ATOM 763 N N . ASN A 1 94 ? 24.344 15.763 -33.715 1.00 82.25 94 ASN A N 1
ATOM 764 C CA . ASN A 1 94 ? 23.354 15.787 -34.836 1.00 82.25 94 ASN A CA 1
ATOM 765 C C . ASN A 1 94 ? 21.915 16.306 -34.450 1.00 82.25 94 ASN A C 1
ATOM 767 O O . ASN A 1 94 ? 21.839 17.497 -34.188 1.00 82.25 94 ASN A O 1
ATOM 771 N N . GLN A 1 95 ? 20.793 15.520 -34.474 1.00 86.38 95 GLN A N 1
ATOM 772 C CA . GLN A 1 95 ? 19.417 15.809 -33.931 1.00 86.38 95 GLN A CA 1
ATOM 773 C C . GLN A 1 95 ? 18.565 14.579 -33.486 1.00 86.38 95 GLN A C 1
ATOM 775 O O . GLN A 1 95 ? 18.474 14.303 -32.287 1.00 86.38 95 GLN A O 1
ATOM 780 N N . GLU A 1 96 ? 17.921 13.870 -34.422 1.00 90.88 96 GLU A N 1
ATOM 781 C CA . GLU A 1 96 ? 16.960 12.760 -34.196 1.00 90.88 96 GLU A CA 1
ATOM 782 C C . GLU A 1 96 ? 17.623 11.401 -34.465 1.00 90.88 96 GLU A C 1
ATOM 784 O O . GLU A 1 96 ? 18.396 11.288 -35.421 1.00 90.88 96 GLU A O 1
ATOM 789 N N . LEU A 1 97 ? 17.347 10.366 -33.659 1.00 91.06 97 LEU A N 1
ATOM 790 C CA . LEU A 1 97 ? 17.842 9.003 -33.885 1.00 91.06 97 LEU A CA 1
ATOM 791 C C . LEU A 1 97 ? 16.740 8.158 -34.513 1.00 91.06 97 LEU A C 1
ATOM 793 O O . LEU A 1 97 ? 15.860 7.655 -33.807 1.00 91.06 97 LEU A O 1
ATOM 797 N N . HIS A 1 98 ? 16.866 7.914 -35.817 1.00 92.62 98 HIS A N 1
ATOM 798 C CA . HIS A 1 98 ? 16.043 6.953 -36.528 1.00 92.62 98 HIS A CA 1
ATOM 799 C C . HIS A 1 98 ? 16.834 5.713 -37.056 1.00 92.62 98 HIS A C 1
ATOM 801 O O . HIS A 1 98 ? 18.015 5.576 -36.785 1.00 92.62 98 HIS A O 1
ATOM 807 N N . ILE A 1 99 ? 16.235 4.696 -37.692 1.00 93.19 99 ILE A N 1
ATOM 808 C CA . ILE A 1 99 ? 15.766 3.537 -36.899 1.00 93.19 99 ILE A CA 1
ATOM 809 C C . ILE A 1 99 ? 15.521 2.303 -37.877 1.00 93.19 99 ILE A C 1
ATOM 811 O O . ILE A 1 99 ? 14.952 2.508 -38.950 1.00 93.19 99 ILE A O 1
ATOM 815 N N . LYS A 1 100 ? 16.035 1.080 -37.560 1.00 94.06 100 LYS A N 1
ATOM 816 C CA . LYS A 1 100 ? 16.258 -0.275 -38.225 1.00 94.06 100 LYS A CA 1
ATOM 817 C C . LYS A 1 100 ? 17.250 -1.272 -37.515 1.00 94.06 100 LYS A C 1
ATOM 819 O O . LYS A 1 100 ? 18.445 -1.032 -37.626 1.00 94.06 100 LYS A O 1
ATOM 824 N N . ASP A 1 101 ? 16.800 -2.352 -36.857 1.00 91.94 101 ASP A N 1
ATOM 825 C CA . ASP A 1 101 ? 17.475 -3.670 -36.704 1.00 91.94 101 ASP A CA 1
ATOM 826 C C . ASP A 1 101 ? 16.437 -4.815 -36.632 1.00 91.94 101 ASP A C 1
ATOM 828 O O . ASP A 1 101 ? 15.259 -4.519 -36.393 1.00 91.94 101 ASP A O 1
ATOM 832 N N . GLU A 1 102 ? 16.839 -6.062 -36.918 1.00 89.56 102 GLU A N 1
ATOM 833 C CA . GLU A 1 102 ? 15.927 -7.222 -37.024 1.00 89.56 102 GLU A CA 1
ATOM 834 C C . GLU A 1 102 ? 16.398 -8.474 -36.244 1.00 89.56 102 GLU A C 1
ATOM 836 O O . GLU A 1 102 ? 15.739 -8.816 -35.266 1.00 89.56 102 GLU A O 1
ATOM 841 N N . GLU A 1 103 ? 17.512 -9.125 -36.615 1.00 88.62 103 GLU A N 1
ATOM 842 C CA . GLU A 1 103 ? 18.093 -10.270 -35.872 1.00 88.62 103 GLU A CA 1
ATOM 843 C C . GLU A 1 103 ? 19.539 -9.981 -35.406 1.00 88.62 103 GLU A C 1
ATOM 845 O O . GLU A 1 103 ? 20.421 -9.679 -36.225 1.00 88.62 103 GLU A O 1
ATOM 850 N N . ASN A 1 104 ? 19.820 -10.118 -34.101 1.00 88.06 104 ASN A N 1
ATOM 851 C CA . ASN A 1 104 ? 21.131 -9.795 -33.508 1.00 88.06 104 ASN A CA 1
ATOM 852 C C . ASN A 1 104 ? 21.489 -10.694 -32.294 1.00 88.06 104 ASN A C 1
ATOM 854 O O . ASN A 1 104 ? 20.646 -11.429 -31.784 1.00 88.06 104 ASN A O 1
ATOM 858 N N . GLN A 1 105 ? 22.737 -10.655 -31.800 1.00 87.50 105 GLN A N 1
ATOM 859 C CA . GLN A 1 105 ? 23.083 -11.203 -30.469 1.00 87.50 105 GLN A CA 1
ATOM 860 C C . GLN A 1 105 ? 23.298 -10.066 -29.468 1.00 87.50 105 GLN A C 1
ATOM 862 O O . GLN A 1 105 ? 22.565 -9.982 -28.487 1.00 87.50 105 GLN A O 1
ATOM 867 N N . GLU A 1 106 ? 24.259 -9.180 -29.755 1.00 92.88 106 GLU A N 1
ATOM 868 C CA . GLU A 1 106 ? 24.622 -8.042 -28.904 1.00 92.88 106 GLU A CA 1
ATOM 869 C C . GLU A 1 106 ? 24.348 -6.700 -29.604 1.00 92.88 106 GLU A C 1
ATOM 871 O O . GLU A 1 106 ? 25.132 -6.220 -30.431 1.00 92.88 106 GLU A O 1
ATOM 876 N N . LEU A 1 107 ? 23.269 -6.025 -29.224 1.00 92.69 107 LEU A N 1
ATOM 877 C CA . LEU A 1 107 ? 23.054 -4.612 -29.483 1.00 92.69 107 LEU A CA 1
ATOM 878 C C . LEU A 1 107 ? 23.536 -3.755 -28.313 1.00 92.69 107 LEU A C 1
ATOM 880 O O . LEU A 1 107 ? 22.926 -3.726 -27.246 1.00 92.69 107 LEU A O 1
ATOM 884 N N . HIS A 1 108 ? 24.433 -2.817 -28.618 1.00 93.62 108 HIS A N 1
ATOM 885 C CA . HIS A 1 108 ? 24.730 -1.721 -27.704 1.00 93.62 108 HIS A CA 1
ATOM 886 C C . HIS A 1 108 ? 24.537 -0.343 -28.348 1.00 93.62 108 HIS A C 1
ATOM 888 O O . HIS A 1 108 ? 25.377 0.134 -29.125 1.00 93.62 108 HIS A O 1
ATOM 894 N N . VAL A 1 109 ? 23.482 0.359 -27.932 1.00 92.75 109 VAL A N 1
ATOM 895 C CA . VAL A 1 109 ? 23.215 1.755 -28.299 1.00 92.75 109 VAL A CA 1
ATOM 896 C C . VAL A 1 109 ? 23.814 2.660 -27.235 1.00 92.75 109 VAL A C 1
ATOM 898 O O . VAL A 1 109 ? 23.279 2.783 -26.132 1.00 92.75 109 VAL A O 1
ATOM 901 N N . LYS A 1 110 ? 24.916 3.338 -27.556 1.00 91.44 110 LYS A N 1
ATOM 902 C CA . LYS A 1 110 ? 25.432 4.426 -26.727 1.00 91.44 110 LYS A CA 1
ATOM 903 C C . LYS A 1 110 ? 25.222 5.765 -27.411 1.00 91.44 110 LYS A C 1
ATOM 905 O O . LYS A 1 110 ? 25.689 5.996 -28.525 1.00 91.44 110 LYS A O 1
ATOM 910 N N . HIS A 1 111 ? 24.598 6.673 -26.682 1.00 86.25 111 HIS A N 1
ATOM 911 C CA . HIS A 1 111 ? 24.463 8.054 -27.083 1.00 86.25 111 HIS A CA 1
ATOM 912 C C . HIS A 1 111 ? 24.662 8.988 -25.875 1.00 86.25 111 HIS A C 1
ATOM 914 O O . HIS A 1 111 ? 24.728 8.521 -24.732 1.00 86.25 111 HIS A O 1
ATOM 920 N N . LYS A 1 112 ? 24.864 10.287 -26.111 1.00 85.62 112 LYS A N 1
ATOM 921 C CA . LYS A 1 112 ? 25.076 11.280 -25.049 1.00 85.62 112 LYS A CA 1
ATOM 922 C C . LYS A 1 112 ? 24.031 12.396 -25.081 1.00 85.62 112 LYS A C 1
ATOM 924 O O . LYS A 1 112 ? 23.473 12.653 -24.025 1.00 85.62 112 LYS A O 1
ATOM 929 N N . GLU A 1 113 ? 23.688 12.975 -26.228 1.00 85.19 113 GLU A N 1
ATOM 930 C CA . GLU A 1 113 ? 22.656 14.019 -26.311 1.00 85.19 113 GLU A CA 1
ATOM 931 C C . GLU A 1 113 ? 21.695 13.919 -27.510 1.00 85.19 113 GLU A C 1
ATOM 933 O O . GLU A 1 113 ? 22.154 13.819 -28.641 1.00 85.19 113 GLU A O 1
ATOM 938 N N . ASN A 1 114 ? 20.370 13.994 -27.327 1.00 84.44 114 ASN A N 1
ATOM 939 C CA . ASN A 1 114 ? 19.419 14.009 -28.452 1.00 84.44 114 ASN A CA 1
ATOM 940 C C . ASN A 1 114 ? 18.046 14.640 -28.163 1.00 84.44 114 ASN A C 1
ATOM 942 O O . ASN A 1 114 ? 17.729 14.965 -27.025 1.00 84.44 114 ASN A O 1
ATOM 946 N N . GLN A 1 115 ? 17.244 14.826 -29.220 1.00 87.50 115 GLN A N 1
ATOM 947 C CA . GLN A 1 115 ? 15.826 15.165 -29.068 1.00 87.50 115 GLN A CA 1
ATOM 948 C C . GLN A 1 115 ? 14.971 13.901 -28.978 1.00 87.50 115 GLN A C 1
ATOM 950 O O . GLN A 1 115 ? 14.222 13.743 -28.028 1.00 87.50 115 GLN A O 1
ATOM 955 N N . GLU A 1 116 ? 15.122 12.987 -29.941 1.00 91.62 116 GLU A N 1
ATOM 956 C CA . GLU A 1 116 ? 14.263 11.801 -30.071 1.00 91.62 116 GLU A CA 1
ATOM 957 C C . GLU A 1 116 ? 15.118 10.542 -30.299 1.00 91.62 116 GLU A C 1
ATOM 959 O O . GLU A 1 116 ? 15.988 10.554 -31.176 1.00 91.62 116 GLU A O 1
ATOM 964 N N . LEU A 1 117 ? 14.940 9.487 -29.489 1.00 92.50 117 LEU A N 1
ATOM 965 C CA . LEU A 1 117 ? 15.613 8.178 -29.594 1.00 92.50 117 LEU A CA 1
ATOM 966 C C . LEU A 1 117 ? 14.583 7.055 -29.639 1.00 92.50 117 LEU A C 1
ATOM 968 O O . LEU A 1 117 ? 14.067 6.655 -28.609 1.00 92.50 117 LEU A O 1
ATOM 972 N N . HIS A 1 118 ? 14.328 6.503 -30.825 1.00 94.62 118 HIS A N 1
ATOM 973 C CA . HIS A 1 118 ? 13.201 5.591 -31.074 1.00 94.62 118 HIS A CA 1
ATOM 974 C C . HIS A 1 118 ? 13.564 4.095 -31.204 1.00 94.62 118 HIS A C 1
ATOM 976 O O . HIS A 1 118 ? 13.140 3.452 -32.161 1.00 94.62 118 HIS A O 1
ATOM 982 N N . VAL A 1 119 ? 14.392 3.555 -30.301 1.00 94.94 119 VAL A N 1
ATOM 983 C CA . VAL A 1 119 ? 14.821 2.139 -30.273 1.00 94.94 119 VAL A CA 1
ATOM 984 C C . VAL A 1 119 ? 13.644 1.162 -30.456 1.00 94.94 119 VAL A C 1
ATOM 986 O O . VAL A 1 119 ? 12.698 1.183 -29.681 1.00 94.94 119 VAL A O 1
ATOM 989 N N . LYS A 1 120 ? 13.716 0.263 -31.445 1.00 95.31 120 LYS A N 1
ATOM 990 C CA . LYS A 1 120 ? 12.793 -0.867 -31.638 1.00 95.31 120 LYS A CA 1
ATOM 991 C C . LYS A 1 120 ? 13.465 -2.061 -32.320 1.00 95.31 120 LYS A C 1
ATOM 993 O O . LYS A 1 120 ? 13.670 -2.014 -33.530 1.00 95.31 120 LYS A O 1
ATOM 998 N N . ASP A 1 121 ? 13.698 -3.117 -31.556 1.00 92.69 121 ASP A N 1
ATOM 999 C CA . ASP A 1 121 ? 14.285 -4.390 -31.995 1.00 92.69 121 ASP A CA 1
ATOM 1000 C C . ASP A 1 121 ? 13.209 -5.403 -32.456 1.00 92.69 121 ASP A C 1
ATOM 1002 O O . ASP A 1 121 ? 12.014 -5.081 -32.385 1.00 92.69 121 ASP A O 1
ATOM 1006 N N . GLU A 1 122 ? 13.591 -6.589 -32.945 1.00 90.75 122 GLU A N 1
ATOM 1007 C CA . GLU A 1 122 ? 12.664 -7.726 -33.141 1.00 90.75 122 GLU A CA 1
ATOM 1008 C C . GLU A 1 122 ? 13.104 -8.940 -32.292 1.00 90.75 122 GLU A C 1
ATOM 1010 O O . GLU A 1 122 ? 12.328 -9.349 -31.428 1.00 90.75 122 GLU A O 1
ATOM 1015 N N . GLU A 1 123 ? 14.324 -9.465 -32.501 1.00 89.69 123 GLU A N 1
ATOM 1016 C CA . GLU A 1 123 ? 14.892 -10.636 -31.798 1.00 89.69 123 GLU A CA 1
ATOM 1017 C C . GLU A 1 123 ? 16.384 -10.421 -31.428 1.00 89.69 123 GLU A C 1
ATOM 1019 O O . GLU A 1 123 ? 17.245 -10.319 -32.313 1.00 89.69 123 GLU A O 1
ATOM 1024 N N . ASN A 1 124 ? 16.729 -10.413 -30.129 1.00 89.81 124 ASN A N 1
ATOM 1025 C CA . ASN A 1 124 ? 18.130 -10.338 -29.666 1.00 89.81 124 ASN A CA 1
ATOM 1026 C C . ASN A 1 124 ? 18.406 -11.098 -28.337 1.00 89.81 124 ASN A C 1
ATOM 1028 O O . ASN A 1 124 ? 17.626 -11.953 -27.913 1.00 89.81 124 ASN A O 1
ATOM 1032 N N . GLN A 1 125 ? 19.578 -10.871 -27.720 1.00 89.56 125 GLN A N 1
ATOM 1033 C CA . GLN A 1 125 ? 19.947 -11.422 -26.398 1.00 89.56 125 GLN A CA 1
ATOM 1034 C C . GLN A 1 125 ? 20.258 -10.316 -25.364 1.00 89.56 125 GLN A C 1
ATOM 1036 O O . GLN A 1 125 ? 19.977 -10.501 -24.185 1.00 89.56 125 GLN A O 1
ATOM 1041 N N . GLU A 1 126 ? 20.816 -9.184 -25.808 1.00 94.38 126 GLU A N 1
ATOM 1042 C CA . GLU A 1 126 ? 20.967 -7.889 -25.110 1.00 94.38 126 GLU A CA 1
ATOM 1043 C C . GLU A 1 126 ? 21.284 -6.852 -26.199 1.00 94.38 126 GLU A C 1
ATOM 1045 O O . GLU A 1 126 ? 22.050 -7.186 -27.091 1.00 94.38 126 GLU A O 1
ATOM 1050 N N . LEU A 1 127 ? 20.833 -5.600 -26.316 1.00 94.69 127 LEU A N 1
ATOM 1051 C CA . LEU A 1 127 ? 19.897 -4.684 -25.653 1.00 94.69 127 LEU A CA 1
ATOM 1052 C C . LEU A 1 127 ? 20.312 -3.832 -24.443 1.00 94.69 127 LEU A C 1
ATOM 1054 O O . LEU A 1 127 ? 19.519 -3.452 -23.578 1.00 94.69 127 LEU A O 1
ATOM 1058 N N . HIS A 1 128 ? 21.544 -3.336 -24.470 1.00 95.69 128 HIS A N 1
ATOM 1059 C CA . HIS A 1 128 ? 21.949 -2.156 -23.711 1.00 95.69 128 HIS A CA 1
ATOM 1060 C C . HIS A 1 128 ? 21.634 -0.834 -24.443 1.00 95.69 128 HIS A C 1
ATOM 1062 O O . HIS A 1 128 ? 22.297 -0.470 -25.423 1.00 95.69 128 HIS A O 1
ATOM 1068 N N . VAL A 1 129 ? 20.763 -0.003 -23.861 1.00 94.81 129 VAL A N 1
ATOM 1069 C CA . VAL A 1 129 ? 20.579 1.408 -24.254 1.00 94.81 129 VAL A CA 1
ATOM 1070 C C . VAL A 1 129 ? 21.157 2.328 -23.183 1.00 94.81 129 VAL A C 1
ATOM 1072 O O . VAL A 1 129 ? 20.685 2.359 -22.047 1.00 94.81 129 VAL A O 1
ATOM 1075 N N . LYS A 1 130 ? 22.196 3.094 -23.533 1.00 92.56 130 LYS A N 1
ATOM 1076 C CA . LYS A 1 130 ? 22.926 3.989 -22.619 1.00 92.56 130 LYS A CA 1
ATOM 1077 C C . LYS A 1 130 ? 22.921 5.429 -23.132 1.00 92.56 130 LYS A C 1
ATOM 1079 O O . LYS A 1 130 ? 23.511 5.712 -24.175 1.00 92.56 130 LYS A O 1
ATOM 1084 N N . HIS A 1 131 ? 22.289 6.325 -22.372 1.00 87.50 131 HIS A N 1
ATOM 1085 C CA . HIS A 1 131 ? 22.092 7.743 -22.692 1.00 87.50 131 HIS A CA 1
ATOM 1086 C C . HIS A 1 131 ? 22.632 8.696 -21.605 1.00 87.50 131 HIS A C 1
ATOM 1088 O O . HIS A 1 131 ? 22.913 8.263 -20.485 1.00 87.50 131 HIS A O 1
ATOM 1094 N N . LYS A 1 132 ? 22.733 10.003 -21.903 1.00 87.25 132 LYS A N 1
ATOM 1095 C CA . LYS A 1 132 ? 22.942 11.064 -20.896 1.00 87.25 132 LYS A CA 1
ATOM 1096 C C . LYS A 1 132 ? 21.879 12.180 -20.906 1.00 87.25 132 LYS A C 1
ATOM 1098 O O . LYS A 1 132 ? 21.342 12.424 -19.841 1.00 87.25 132 LYS A O 1
ATOM 1103 N N . GLU A 1 133 ? 21.594 12.834 -22.034 1.00 87.12 133 GLU A N 1
ATOM 1104 C CA . GLU A 1 133 ? 20.796 14.080 -22.145 1.00 87.12 133 GLU A CA 1
ATOM 1105 C C . GLU A 1 133 ? 19.779 14.000 -23.305 1.00 87.12 133 GLU A C 1
ATOM 1107 O O . GLU A 1 133 ? 20.104 14.346 -24.438 1.00 87.12 133 GLU A O 1
ATOM 1112 N N . ASN A 1 134 ? 18.567 13.502 -23.076 1.00 86.62 134 ASN A N 1
ATOM 1113 C CA . ASN A 1 134 ? 17.555 13.359 -24.136 1.00 86.62 134 ASN A CA 1
ATOM 1114 C C . ASN A 1 134 ? 16.287 14.182 -23.837 1.00 86.62 134 ASN A C 1
ATOM 1116 O O . ASN A 1 134 ? 16.114 14.640 -22.709 1.00 86.62 134 ASN A O 1
ATOM 1120 N N . GLN A 1 135 ? 15.399 14.376 -24.815 1.00 88.50 135 GLN A N 1
ATOM 1121 C CA . GLN A 1 135 ? 14.006 14.736 -24.543 1.00 88.50 135 GLN A CA 1
ATOM 1122 C C . GLN A 1 135 ? 13.128 13.478 -24.489 1.00 88.50 135 GLN A C 1
ATOM 1124 O O . GLN A 1 135 ? 12.548 13.180 -23.448 1.00 88.50 135 GLN A O 1
ATOM 1129 N N . GLU A 1 136 ? 13.080 12.713 -25.578 1.00 93.19 136 GLU A N 1
ATOM 1130 C CA . GLU A 1 136 ? 12.120 11.623 -25.771 1.00 93.19 136 GLU A CA 1
ATOM 1131 C C . GLU A 1 136 ? 12.850 10.324 -26.114 1.00 93.19 136 GLU A C 1
ATOM 1133 O O . GLU A 1 136 ? 13.540 10.215 -27.136 1.00 93.19 136 GLU A O 1
ATOM 1138 N N . LEU A 1 137 ? 12.762 9.325 -25.237 1.00 93.50 137 LEU A N 1
ATOM 1139 C CA . LEU A 1 137 ? 13.376 8.014 -25.431 1.00 93.50 137 LEU A CA 1
ATOM 1140 C C . LEU A 1 137 ? 12.245 6.989 -25.535 1.00 93.50 137 LEU A C 1
ATOM 1142 O O . LEU A 1 137 ? 11.452 6.844 -24.617 1.00 93.50 137 LEU A O 1
ATOM 1146 N N . HIS A 1 138 ? 12.173 6.258 -26.639 1.00 95.94 138 HIS A N 1
ATOM 1147 C CA . HIS A 1 138 ? 11.257 5.143 -26.829 1.00 95.94 138 HIS A CA 1
ATOM 1148 C C . HIS A 1 138 ? 12.039 3.873 -27.147 1.00 95.94 138 HIS A C 1
ATOM 1150 O O . HIS A 1 138 ? 12.588 3.774 -28.235 1.00 95.94 138 HIS A O 1
ATOM 1156 N N . ILE A 1 139 ? 12.044 2.910 -26.227 1.00 95.88 139 ILE A N 1
ATOM 1157 C CA . ILE A 1 139 ? 12.330 1.488 -26.432 1.00 95.88 139 ILE A CA 1
ATOM 1158 C C . ILE A 1 139 ? 11.022 0.793 -26.833 1.00 95.88 139 ILE A C 1
ATOM 1160 O O . ILE A 1 139 ? 10.005 0.967 -26.157 1.00 95.88 139 ILE A O 1
ATOM 1164 N N . LYS A 1 140 ? 11.034 -0.028 -27.881 1.00 95.88 140 LYS A N 1
ATOM 1165 C CA . LYS A 1 140 ? 9.989 -1.018 -28.152 1.00 95.88 140 LYS A CA 1
ATOM 1166 C C . LYS A 1 140 ? 10.621 -2.321 -28.620 1.00 95.88 140 LYS A C 1
ATOM 1168 O O . LYS A 1 140 ? 10.875 -2.515 -29.796 1.00 95.88 140 LYS A O 1
ATOM 1173 N N . ASP A 1 141 ? 10.906 -3.180 -27.675 1.00 92.75 141 ASP A N 1
ATOM 1174 C CA . ASP A 1 141 ? 11.536 -4.476 -27.869 1.00 92.75 141 ASP A CA 1
ATOM 1175 C C . ASP A 1 141 ? 10.457 -5.573 -27.972 1.00 92.75 141 ASP A C 1
ATOM 1177 O O . ASP A 1 141 ? 9.291 -5.318 -27.624 1.00 92.75 141 ASP A O 1
ATOM 1181 N N . GLU A 1 142 ? 10.786 -6.744 -28.519 1.00 91.31 142 GLU A N 1
ATOM 1182 C CA . GLU A 1 142 ? 9.798 -7.802 -28.781 1.00 91.31 142 GLU A CA 1
ATOM 1183 C C . GLU A 1 142 ? 10.177 -9.178 -28.211 1.00 91.31 142 GLU A C 1
ATOM 1185 O O . GLU A 1 142 ? 9.383 -9.698 -27.418 1.00 91.31 142 GLU A O 1
ATOM 1190 N N . GLU A 1 143 ? 11.355 -9.730 -28.517 1.00 91.06 143 GLU A N 1
ATOM 1191 C CA . GLU A 1 143 ? 11.863 -10.982 -27.923 1.00 91.06 143 GLU A CA 1
ATOM 1192 C C . GLU A 1 143 ? 13.359 -10.839 -27.548 1.00 91.06 143 GLU A C 1
ATOM 1194 O O . GLU A 1 143 ? 14.209 -10.612 -28.412 1.00 91.06 143 GLU A O 1
ATOM 1199 N N . ASN A 1 144 ? 13.674 -10.945 -26.248 1.00 90.44 144 ASN A N 1
ATOM 1200 C CA . ASN A 1 144 ? 14.994 -10.647 -25.658 1.00 90.44 144 ASN A CA 1
ATOM 1201 C C . ASN A 1 144 ? 15.271 -11.552 -24.425 1.00 90.44 144 ASN A C 1
ATOM 1203 O O . ASN A 1 144 ? 14.397 -12.292 -23.965 1.00 90.44 144 ASN A O 1
ATOM 1207 N N . GLN A 1 145 ? 16.496 -11.521 -23.895 1.00 90.50 145 GLN A N 1
ATOM 1208 C CA . GLN A 1 145 ? 16.880 -12.092 -22.600 1.00 90.50 145 GLN A CA 1
ATOM 1209 C C . GLN A 1 145 ? 17.222 -10.982 -21.582 1.00 90.50 145 GLN A C 1
ATOM 1211 O O . GLN A 1 145 ? 16.691 -11.014 -20.475 1.00 90.50 145 GLN A O 1
ATOM 1216 N N . GLU A 1 146 ? 18.028 -9.975 -21.945 1.00 95.00 146 GLU A N 1
ATOM 1217 C CA . GLU A 1 146 ? 18.434 -8.868 -21.059 1.00 95.00 146 GLU A CA 1
ATOM 1218 C C . GLU A 1 146 ? 18.165 -7.479 -21.688 1.00 95.00 146 GLU A C 1
ATOM 1220 O O . GLU A 1 146 ? 18.905 -7.010 -22.562 1.00 95.00 146 GLU A O 1
ATOM 1225 N N . LEU A 1 147 ? 17.169 -6.726 -21.192 1.00 95.50 147 LEU A N 1
ATOM 1226 C CA . LEU A 1 147 ? 16.936 -5.336 -21.623 1.00 95.50 147 LEU A CA 1
ATOM 1227 C C . LEU A 1 147 ? 17.411 -4.340 -20.555 1.00 95.50 147 LEU A C 1
ATOM 1229 O O . LEU A 1 147 ? 16.747 -4.087 -19.548 1.00 95.50 147 LEU A O 1
ATOM 1233 N N . HIS A 1 148 ? 18.539 -3.677 -20.813 1.00 96.38 148 HIS A N 1
ATOM 1234 C CA . HIS A 1 148 ? 19.104 -2.664 -19.920 1.00 96.38 148 HIS A CA 1
ATOM 1235 C C . HIS A 1 148 ? 18.974 -1.233 -20.468 1.00 96.38 148 HIS A C 1
ATOM 1237 O O . HIS A 1 148 ? 19.816 -0.763 -21.244 1.00 96.38 148 HIS A O 1
ATOM 1243 N N . VAL A 1 149 ? 18.014 -0.470 -19.943 1.00 95.62 149 VAL A N 1
ATOM 1244 C CA . VAL A 1 149 ? 17.866 0.975 -20.191 1.00 95.62 149 VAL A CA 1
ATOM 1245 C C . VAL A 1 149 ? 18.565 1.779 -19.096 1.00 95.62 149 VAL A C 1
ATOM 1247 O O . VAL A 1 149 ? 18.204 1.681 -17.925 1.00 95.62 149 VAL A O 1
ATOM 1250 N N . LYS A 1 150 ? 19.549 2.609 -19.461 1.00 93.62 150 LYS A N 1
ATOM 1251 C CA . LYS A 1 150 ? 20.293 3.484 -18.535 1.00 93.62 150 LYS A CA 1
ATOM 1252 C C . LYS A 1 150 ? 20.419 4.905 -19.098 1.00 93.62 150 LYS A C 1
ATOM 1254 O O . LYS A 1 150 ? 21.160 5.116 -20.056 1.00 93.62 150 LYS A O 1
ATOM 1259 N N . HIS A 1 151 ? 19.743 5.888 -18.501 1.00 88.31 151 HIS A N 1
ATOM 1260 C CA . HIS A 1 151 ? 19.860 7.313 -18.866 1.00 88.31 151 HIS A CA 1
ATOM 1261 C C . HIS A 1 151 ? 20.162 8.197 -17.639 1.00 88.31 151 HIS A C 1
ATOM 1263 O O . HIS A 1 151 ? 20.061 7.720 -16.511 1.00 88.31 151 HIS A O 1
ATOM 1269 N N . LYS A 1 152 ? 20.572 9.464 -17.836 1.00 88.69 152 LYS A N 1
ATOM 1270 C CA . LYS A 1 152 ? 20.768 10.418 -16.722 1.00 88.69 152 LYS A CA 1
ATOM 1271 C C . LYS A 1 152 ? 19.678 11.487 -16.666 1.00 88.69 152 LYS A C 1
ATOM 1273 O O . LYS A 1 152 ? 19.049 11.599 -15.630 1.00 88.69 152 LYS A O 1
ATOM 1278 N N . GLU A 1 153 ? 19.512 12.252 -17.739 1.00 88.56 153 GLU A N 1
ATOM 1279 C CA . GLU A 1 153 ? 18.554 13.351 -17.904 1.00 88.56 153 GLU A CA 1
ATOM 1280 C C . GLU A 1 153 ? 17.688 13.056 -19.138 1.00 88.56 153 GLU A C 1
ATOM 1282 O O . GLU A 1 153 ? 18.223 12.842 -20.235 1.00 88.56 153 GLU A O 1
ATOM 1287 N N . ASN A 1 154 ? 16.369 13.025 -18.965 1.00 88.12 154 ASN A N 1
ATOM 1288 C CA . ASN A 1 154 ? 15.383 12.818 -20.029 1.00 88.12 154 ASN A CA 1
ATOM 1289 C C . ASN A 1 154 ? 14.073 13.574 -19.703 1.00 88.12 154 ASN A C 1
ATOM 1291 O O . ASN A 1 154 ? 14.005 14.278 -18.695 1.00 88.12 154 ASN A O 1
ATOM 1295 N N . GLN A 1 155 ? 13.049 13.482 -20.555 1.00 89.56 155 GLN A N 1
ATOM 1296 C CA . GLN A 1 155 ? 11.696 13.963 -20.245 1.00 89.56 155 GLN A CA 1
ATOM 1297 C C . GLN A 1 155 ? 10.672 12.828 -20.322 1.00 89.56 155 GLN A C 1
ATOM 1299 O O . GLN A 1 155 ? 9.957 12.607 -19.357 1.00 89.56 155 GLN A O 1
ATOM 1304 N N . GLU A 1 156 ? 10.639 12.084 -21.431 1.00 94.25 156 GLU A N 1
ATOM 1305 C CA . GLU A 1 156 ? 9.637 11.036 -21.692 1.00 94.25 156 GLU A CA 1
ATOM 1306 C C . GLU A 1 156 ? 10.317 9.657 -21.876 1.00 94.25 156 GLU A C 1
ATOM 1308 O O . GLU A 1 156 ? 10.950 9.397 -22.905 1.00 94.25 156 GLU A O 1
ATOM 1313 N N . LEU A 1 157 ? 10.302 8.835 -20.811 1.00 94.38 157 LEU A N 1
ATOM 1314 C CA . LEU A 1 157 ? 10.825 7.459 -20.610 1.00 94.38 157 LEU A CA 1
ATOM 1315 C C . LEU A 1 157 ? 9.969 6.338 -21.219 1.00 94.38 157 LEU A C 1
ATOM 1317 O O . LEU A 1 157 ? 9.519 5.468 -20.484 1.00 94.38 157 LEU A O 1
ATOM 1321 N N . HIS A 1 158 ? 9.716 6.326 -22.523 1.00 96.38 158 HIS A N 1
ATOM 1322 C CA . HIS A 1 158 ? 9.072 5.216 -23.246 1.00 96.38 158 HIS A CA 1
ATOM 1323 C C . HIS A 1 158 ? 9.796 3.855 -23.165 1.00 96.38 158 HIS A C 1
ATOM 1325 O O . HIS A 1 158 ? 10.674 3.637 -23.988 1.00 96.38 158 HIS A O 1
ATOM 1331 N N . VAL A 1 159 ? 9.424 2.893 -22.309 1.00 96.31 159 VAL A N 1
ATOM 1332 C CA . VAL A 1 159 ? 9.883 1.484 -22.425 1.00 96.31 159 VAL A CA 1
ATOM 1333 C C . VAL A 1 159 ? 8.716 0.548 -22.733 1.00 96.31 159 VAL A C 1
ATOM 1335 O O . VAL A 1 159 ? 7.729 0.525 -21.999 1.00 96.31 159 VAL A O 1
ATOM 1338 N N . LYS A 1 160 ? 8.820 -0.244 -23.808 1.00 95.50 160 LYS A N 1
ATOM 1339 C CA . LYS A 1 160 ? 7.842 -1.280 -24.179 1.00 95.50 160 LYS A CA 1
ATOM 1340 C C . LYS A 1 160 ? 8.538 -2.604 -24.509 1.00 95.50 160 LYS A C 1
ATOM 1342 O O . LYS A 1 160 ? 9.440 -2.597 -25.336 1.00 95.50 160 LYS A O 1
ATOM 1347 N N . HIS A 1 161 ? 8.094 -3.708 -23.909 1.00 90.88 161 HIS A N 1
ATOM 1348 C CA . HIS A 1 161 ? 8.525 -5.081 -24.214 1.00 90.88 161 HIS A CA 1
ATOM 1349 C C . HIS A 1 161 ? 7.312 -5.995 -24.495 1.00 90.88 161 HIS A C 1
ATOM 1351 O O . HIS A 1 161 ? 6.194 -5.681 -24.073 1.00 90.88 161 HIS A O 1
ATOM 1357 N N . LYS A 1 162 ? 7.525 -7.124 -25.185 1.00 90.12 162 LYS A N 1
ATOM 1358 C CA . LYS A 1 162 ? 6.599 -8.272 -25.259 1.00 90.12 162 LYS A CA 1
ATOM 1359 C C . LYS A 1 162 ? 7.051 -9.434 -24.352 1.00 90.12 162 LYS A C 1
ATOM 1361 O O . LYS A 1 162 ? 6.443 -9.565 -23.299 1.00 90.12 162 LYS A O 1
ATOM 1366 N N . GLU A 1 163 ? 8.120 -10.170 -24.685 1.00 90.38 163 GLU A N 1
ATOM 1367 C CA . GLU A 1 163 ? 8.586 -11.387 -23.964 1.00 90.38 163 GLU A CA 1
ATOM 1368 C C . GLU A 1 163 ? 10.095 -11.342 -23.627 1.00 90.38 163 GLU A C 1
ATOM 1370 O O . GLU A 1 163 ? 10.924 -11.372 -24.535 1.00 90.38 163 GLU A O 1
ATOM 1375 N N . ASN A 1 164 ? 10.461 -11.252 -22.342 1.00 89.75 164 ASN A N 1
ATOM 1376 C CA . ASN A 1 164 ? 11.849 -11.058 -21.874 1.00 89.75 164 ASN A CA 1
ATOM 1377 C C . ASN A 1 164 ? 12.202 -11.939 -20.651 1.00 89.75 164 ASN A C 1
ATOM 1379 O O . ASN A 1 164 ? 11.326 -12.610 -20.107 1.00 89.75 164 ASN A O 1
ATOM 1383 N N . GLN A 1 165 ? 13.464 -11.930 -20.194 1.00 90.25 165 GLN A N 1
ATOM 1384 C CA . GLN A 1 165 ? 13.851 -12.476 -18.879 1.00 90.25 165 GLN A CA 1
ATOM 1385 C C . GLN A 1 165 ? 14.132 -11.338 -17.875 1.00 90.25 165 GLN A C 1
ATOM 1387 O O . GLN A 1 165 ? 13.358 -11.179 -16.932 1.00 90.25 165 GLN A O 1
ATOM 1392 N N . GLU A 1 166 ? 15.144 -10.492 -18.114 1.00 95.12 166 GLU A N 1
ATOM 1393 C CA . GLU A 1 166 ? 15.576 -9.423 -17.188 1.00 95.12 166 GLU A CA 1
ATOM 1394 C C . GLU A 1 166 ? 15.228 -7.996 -17.683 1.00 95.12 166 GLU A C 1
ATOM 1396 O O . GLU A 1 166 ? 15.903 -7.400 -18.532 1.00 95.12 166 GLU A O 1
ATOM 1401 N N . LEU A 1 167 ? 14.119 -7.452 -17.171 1.00 95.50 167 LEU A N 1
ATOM 1402 C CA . LEU A 1 167 ? 13.661 -6.055 -17.188 1.00 95.50 167 LEU A CA 1
ATOM 1403 C C . LEU A 1 167 ? 14.531 -5.101 -16.355 1.00 95.50 167 LEU A C 1
ATOM 1405 O O . LEU A 1 167 ? 14.288 -4.949 -15.164 1.00 95.50 167 LEU A O 1
ATOM 1409 N N . HIS A 1 168 ? 15.478 -4.360 -16.936 1.00 96.56 168 HIS A N 1
ATOM 1410 C CA . HIS A 1 168 ? 16.303 -3.412 -16.176 1.00 96.56 168 HIS A CA 1
ATOM 1411 C C . HIS A 1 168 ? 16.231 -1.951 -16.658 1.00 96.56 168 HIS A C 1
ATOM 1413 O O . HIS A 1 168 ? 17.025 -1.508 -17.496 1.00 96.56 168 HIS A O 1
ATOM 1419 N N . VAL A 1 169 ? 15.381 -1.140 -16.017 1.00 96.19 169 VAL A N 1
ATOM 1420 C CA . VAL A 1 169 ? 15.291 0.317 -16.246 1.00 96.19 169 VAL A CA 1
ATOM 1421 C C . VAL A 1 169 ? 15.928 1.078 -15.086 1.00 96.19 169 VAL A C 1
ATOM 1423 O O . VAL A 1 169 ? 15.473 0.965 -13.950 1.00 96.19 169 VAL A O 1
ATOM 1426 N N . LYS A 1 170 ? 16.982 1.866 -15.348 1.00 94.62 170 LYS A N 1
ATOM 1427 C CA . LYS A 1 170 ? 17.632 2.711 -14.328 1.00 94.62 170 LYS A CA 1
ATOM 1428 C C . LYS A 1 170 ? 17.857 4.142 -14.820 1.00 94.62 170 LYS A C 1
ATOM 1430 O O . LYS A 1 170 ? 18.501 4.346 -15.852 1.00 94.62 170 LYS A O 1
ATOM 1435 N N . HIS A 1 171 ? 17.356 5.133 -14.084 1.00 89.06 171 HIS A N 1
ATOM 1436 C CA . HIS A 1 171 ? 17.538 6.551 -14.416 1.00 89.06 171 HIS A CA 1
ATOM 1437 C C . HIS A 1 171 ? 17.911 7.421 -13.209 1.00 89.06 171 HIS A C 1
ATOM 1439 O O . HIS A 1 171 ? 18.065 6.898 -12.106 1.00 89.06 171 HIS A O 1
ATOM 1445 N N . LYS A 1 172 ? 18.129 8.728 -13.430 1.00 89.69 172 LYS A N 1
ATOM 1446 C CA . LYS A 1 172 ? 18.348 9.696 -12.343 1.00 89.69 172 LYS A CA 1
ATOM 1447 C C . LYS A 1 172 ? 17.366 10.867 -12.365 1.00 89.69 172 LYS A C 1
ATOM 1449 O O . LYS A 1 172 ? 16.792 11.130 -11.330 1.00 89.69 172 LYS A O 1
ATOM 1454 N N . GLU A 1 173 ? 17.218 11.559 -13.493 1.00 89.44 173 GLU A N 1
ATOM 1455 C CA . GLU A 1 173 ? 16.361 12.742 -13.670 1.00 89.44 173 GLU A CA 1
ATOM 1456 C C . GLU A 1 173 ? 15.470 12.536 -14.909 1.00 89.44 173 GLU A C 1
ATOM 1458 O O . GLU A 1 173 ? 15.981 12.458 -16.034 1.00 89.44 173 GLU A O 1
ATOM 1463 N N . ASN A 1 174 ? 14.155 12.447 -14.720 1.00 89.19 174 ASN A N 1
ATOM 1464 C CA . ASN A 1 174 ? 13.160 12.325 -15.793 1.00 89.19 174 ASN A CA 1
ATOM 1465 C C . ASN A 1 174 ? 11.884 13.123 -15.429 1.00 89.19 174 ASN A C 1
ATOM 1467 O O . ASN A 1 174 ? 11.873 13.846 -14.433 1.00 89.19 174 ASN A O 1
ATOM 1471 N N . GLN A 1 175 ? 10.836 13.093 -16.258 1.00 90.88 175 GLN A N 1
ATOM 1472 C CA . GLN A 1 175 ? 9.540 13.713 -15.946 1.00 90.88 175 GLN A CA 1
ATOM 1473 C C . GLN A 1 175 ? 8.441 12.645 -15.977 1.00 90.88 175 GLN A C 1
ATOM 1475 O O . GLN A 1 175 ? 7.907 12.305 -14.930 1.00 90.88 175 GLN A O 1
ATOM 1480 N N . GLU A 1 176 ? 8.184 12.050 -17.143 1.00 95.06 176 GLU A N 1
ATOM 1481 C CA . GLU A 1 176 ? 7.217 10.961 -17.325 1.00 95.06 176 GLU A CA 1
ATOM 1482 C C . GLU A 1 176 ? 7.958 9.655 -17.670 1.00 95.06 176 GLU A C 1
ATOM 1484 O O . GLU A 1 176 ? 8.587 9.554 -18.731 1.00 95.06 176 GLU A O 1
ATOM 1489 N N . LEU A 1 177 ? 7.965 8.650 -16.788 1.00 95.31 177 LEU A N 1
ATOM 1490 C CA . LEU A 1 177 ? 8.501 7.306 -17.057 1.00 95.31 177 LEU A CA 1
ATOM 1491 C C . LEU A 1 177 ? 7.335 6.335 -17.251 1.00 95.31 177 LEU A C 1
ATOM 1493 O O . LEU A 1 177 ? 6.564 6.104 -16.330 1.00 95.31 177 LEU A O 1
ATOM 1497 N N . HIS A 1 178 ? 7.240 5.702 -18.424 1.00 96.75 178 HIS A N 1
ATOM 1498 C CA . HIS A 1 178 ? 6.291 4.610 -18.640 1.00 96.75 178 HIS A CA 1
ATOM 1499 C C . HIS A 1 178 ? 7.019 3.315 -19.004 1.00 96.75 178 HIS A C 1
ATOM 1501 O O . HIS A 1 178 ? 7.542 3.175 -20.114 1.00 96.75 178 HIS A O 1
ATOM 1507 N N . VAL A 1 179 ? 6.983 2.333 -18.109 1.00 96.75 179 VAL A N 1
ATOM 1508 C CA . VAL A 1 179 ? 7.462 0.974 -18.381 1.00 96.75 179 VAL A CA 1
ATOM 1509 C C . VAL A 1 179 ? 6.262 0.075 -18.643 1.00 96.75 179 VAL A C 1
ATOM 1511 O O . VAL A 1 179 ? 5.382 -0.045 -17.793 1.00 96.75 179 VAL A O 1
ATOM 1514 N N . LYS A 1 180 ? 6.218 -0.570 -19.815 1.00 95.62 180 LYS A N 1
ATOM 1515 C CA . LYS A 1 180 ? 5.230 -1.612 -20.104 1.00 95.62 180 LYS A CA 1
ATOM 1516 C C . LYS A 1 180 ? 5.841 -2.889 -20.672 1.00 95.62 180 LYS A C 1
ATOM 1518 O O . LYS A 1 180 ? 6.487 -2.835 -21.712 1.00 95.62 180 LYS A O 1
ATOM 1523 N N . HIS A 1 181 ? 5.549 -4.037 -20.069 1.00 90.88 181 HIS A N 1
ATOM 1524 C CA . HIS A 1 181 ? 5.816 -5.352 -20.667 1.00 90.88 181 HIS A CA 1
ATOM 1525 C C . HIS A 1 181 ? 4.527 -6.185 -20.806 1.00 90.88 181 HIS A C 1
ATOM 1527 O O . HIS A 1 181 ? 3.434 -5.678 -20.521 1.00 90.88 181 HIS A O 1
ATOM 1533 N N . LYS A 1 182 ? 4.640 -7.421 -21.315 1.00 90.69 182 LYS A N 1
ATOM 1534 C CA . LYS A 1 182 ? 3.561 -8.422 -21.274 1.00 90.69 182 LYS A CA 1
ATOM 1535 C C . LYS A 1 182 ? 3.989 -9.655 -20.481 1.00 90.69 182 LYS A C 1
ATOM 1537 O O . LYS A 1 182 ? 3.299 -9.976 -19.533 1.00 90.69 182 LYS A O 1
ATOM 1542 N N . GLU A 1 183 ? 5.092 -10.287 -20.873 1.00 90.81 183 GLU A N 1
ATOM 1543 C CA . GLU A 1 183 ? 5.683 -11.481 -20.257 1.00 90.81 183 GLU A CA 1
ATOM 1544 C C . GLU A 1 183 ? 7.149 -11.188 -19.907 1.00 90.81 183 GLU A C 1
ATOM 1546 O O . GLU A 1 183 ? 7.905 -10.689 -20.751 1.00 90.81 183 GLU A O 1
ATOM 1551 N N . ASN A 1 184 ? 7.549 -11.462 -18.669 1.00 90.25 184 ASN A N 1
ATOM 1552 C CA . ASN A 1 184 ? 8.901 -11.224 -18.156 1.00 90.25 184 ASN A CA 1
ATOM 1553 C C . ASN A 1 184 ? 9.188 -12.166 -16.960 1.00 90.25 184 ASN A C 1
ATOM 1555 O O . ASN A 1 184 ? 8.288 -12.883 -16.523 1.00 90.25 184 ASN A O 1
ATOM 1559 N N . GLN A 1 185 ? 10.427 -12.217 -16.454 1.00 91.56 185 GLN A N 1
ATOM 1560 C CA . GLN A 1 185 ? 10.749 -12.930 -15.204 1.00 91.56 185 GLN A CA 1
ATOM 1561 C C . GLN A 1 185 ? 11.045 -11.923 -14.087 1.00 91.56 185 GLN A C 1
ATOM 1563 O O . GLN A 1 185 ? 10.259 -11.819 -13.152 1.00 91.56 185 GLN A O 1
ATOM 1568 N N . GLU A 1 186 ? 12.093 -11.110 -14.238 1.00 95.81 186 GLU A N 1
ATOM 1569 C CA . GLU A 1 186 ? 12.503 -10.098 -13.253 1.00 95.81 186 GLU A CA 1
ATOM 1570 C C . GLU A 1 186 ? 12.327 -8.683 -13.833 1.00 95.81 186 GLU A C 1
ATOM 1572 O O . GLU A 1 186 ? 12.956 -8.350 -14.843 1.00 95.81 186 GLU A O 1
ATOM 1577 N N . LEU A 1 187 ? 11.472 -7.823 -13.267 1.00 96.00 187 LEU A N 1
ATOM 1578 C CA . LEU A 1 187 ? 11.391 -6.397 -13.619 1.00 96.00 187 LEU A CA 1
ATOM 1579 C C . LEU A 1 187 ? 11.916 -5.535 -12.473 1.00 96.00 187 LEU A C 1
ATOM 1581 O O . LEU A 1 187 ? 11.246 -5.285 -11.482 1.00 96.00 187 LEU A O 1
ATOM 1585 N N . HIS A 1 188 ? 13.089 -4.957 -12.686 1.00 97.00 188 HIS A N 1
ATOM 1586 C CA . HIS A 1 188 ? 13.703 -3.959 -11.829 1.00 97.00 188 HIS A CA 1
ATOM 1587 C C . HIS A 1 188 ? 13.641 -2.557 -12.451 1.00 97.00 188 HIS A C 1
ATOM 1589 O O . HIS A 1 188 ? 14.452 -2.204 -13.325 1.00 97.00 188 HIS A O 1
ATOM 1595 N N . VAL A 1 189 ? 12.753 -1.714 -11.922 1.00 96.81 189 VAL A N 1
ATOM 1596 C CA . VAL A 1 189 ? 12.734 -0.267 -12.186 1.00 96.81 189 VAL A CA 1
ATOM 1597 C C . VAL A 1 189 ? 13.378 0.446 -10.999 1.00 96.81 189 VAL A C 1
ATOM 1599 O O . VAL A 1 189 ? 12.856 0.377 -9.894 1.00 96.81 189 VAL A O 1
ATOM 1602 N N . LYS A 1 190 ? 14.497 1.155 -11.202 1.00 95.69 190 LYS A N 1
ATOM 1603 C CA . LYS A 1 190 ? 15.015 2.093 -10.188 1.00 95.69 190 LYS A CA 1
ATOM 1604 C C . LYS A 1 190 ? 15.200 3.500 -10.735 1.00 95.69 190 LYS A C 1
ATOM 1606 O O . LYS A 1 190 ? 15.773 3.686 -11.812 1.00 95.69 190 LYS A O 1
ATOM 1611 N N . HIS A 1 191 ? 14.831 4.489 -9.935 1.00 90.38 191 HIS A N 1
ATOM 1612 C CA . HIS A 1 191 ? 15.115 5.880 -10.231 1.00 90.38 191 HIS A CA 1
ATOM 1613 C C . HIS A 1 191 ? 15.629 6.693 -9.043 1.00 90.38 191 HIS A C 1
ATOM 1615 O O . HIS A 1 191 ? 16.248 6.107 -8.148 1.00 90.38 191 HIS A O 1
ATOM 1621 N N . LYS A 1 192 ? 15.517 8.025 -9.143 1.00 90.81 192 LYS A N 1
ATOM 1622 C CA . LYS A 1 192 ? 15.902 8.976 -8.102 1.00 90.81 192 LYS A CA 1
ATOM 1623 C C . LYS A 1 192 ? 15.062 10.270 -8.101 1.00 90.81 192 LYS A C 1
ATOM 1625 O O . LYS A 1 192 ? 14.751 10.743 -7.029 1.00 90.81 192 LYS A O 1
ATOM 1630 N N . GLU A 1 193 ? 14.843 10.910 -9.249 1.00 90.31 193 GLU A N 1
ATOM 1631 C CA . GLU A 1 193 ? 14.111 12.186 -9.364 1.00 90.31 193 GLU A CA 1
ATOM 1632 C C . GLU A 1 193 ? 13.208 12.119 -10.607 1.00 90.31 193 GLU A C 1
ATOM 1634 O O . GLU A 1 193 ? 13.707 12.071 -11.743 1.00 90.31 193 GLU A O 1
ATOM 1639 N N . ASN A 1 194 ? 11.889 12.106 -10.411 1.00 90.38 194 ASN A N 1
ATOM 1640 C CA . ASN A 1 194 ? 10.885 12.014 -11.481 1.00 90.38 194 ASN A CA 1
ATOM 1641 C C . ASN A 1 194 ? 9.609 12.804 -11.104 1.00 90.38 194 ASN A C 1
ATOM 1643 O O . ASN A 1 194 ? 9.635 13.603 -10.169 1.00 90.38 194 ASN A O 1
ATOM 1647 N N . GLN A 1 195 ? 8.542 12.712 -11.903 1.00 91.81 195 GLN A N 1
ATOM 1648 C CA . GLN A 1 195 ? 7.253 13.361 -11.609 1.00 91.81 195 GLN A CA 1
ATOM 1649 C C . GLN A 1 195 ? 6.081 12.389 -11.767 1.00 91.81 195 GLN A C 1
ATOM 1651 O O . GLN A 1 195 ? 5.188 12.390 -10.938 1.00 91.81 195 GLN A O 1
ATOM 1656 N N . GLU A 1 196 ? 6.092 11.559 -12.810 1.00 95.75 196 GLU A N 1
ATOM 1657 C CA . GLU A 1 196 ? 5.073 10.536 -13.068 1.00 95.75 196 GLU A CA 1
ATOM 1658 C C . GLU A 1 196 ? 5.788 9.221 -13.427 1.00 95.75 196 GLU A C 1
ATOM 1660 O O . GLU A 1 196 ? 6.472 9.151 -14.457 1.00 95.75 196 GLU A O 1
ATOM 1665 N N . LEU A 1 197 ? 5.711 8.179 -12.593 1.00 96.25 197 LEU A N 1
ATOM 1666 C CA . LEU A 1 197 ? 6.149 6.817 -12.939 1.00 96.25 197 LEU A CA 1
ATOM 1667 C C . LEU A 1 197 ? 4.919 5.930 -13.109 1.00 96.25 197 LEU A C 1
ATOM 1669 O O . LEU A 1 197 ? 4.248 5.599 -12.146 1.00 96.25 197 LEU A O 1
ATOM 1673 N N . HIS A 1 198 ? 4.682 5.457 -14.330 1.00 97.44 198 HIS A N 1
ATOM 1674 C CA . HIS A 1 198 ? 3.746 4.374 -14.603 1.00 97.44 198 HIS A CA 1
ATOM 1675 C C . HIS A 1 198 ? 4.486 3.074 -14.943 1.00 97.44 198 HIS A C 1
ATOM 1677 O O . HIS A 1 198 ? 5.070 2.942 -16.027 1.00 97.44 198 HIS A O 1
ATOM 1683 N N . VAL A 1 199 ? 4.387 2.072 -14.075 1.00 97.31 199 VAL A N 1
ATOM 1684 C CA . VAL A 1 199 ? 4.709 0.678 -14.404 1.00 97.31 199 VAL A CA 1
ATOM 1685 C C . VAL A 1 199 ? 3.403 -0.052 -14.707 1.00 97.31 199 VAL A C 1
ATOM 1687 O O . VAL A 1 199 ? 2.495 -0.071 -13.881 1.00 97.31 199 VAL A O 1
ATOM 1690 N N . LYS A 1 200 ? 3.288 -0.677 -15.885 1.00 96.88 200 LYS A N 1
ATOM 1691 C CA . LYS A 1 200 ? 2.227 -1.663 -16.133 1.00 96.88 200 LYS A CA 1
ATOM 1692 C C . LYS A 1 200 ? 2.759 -2.944 -16.752 1.00 96.88 200 LYS A C 1
ATOM 1694 O O . LYS A 1 200 ? 3.426 -2.908 -17.783 1.00 96.88 200 LYS A O 1
ATOM 1699 N N . HIS A 1 201 ? 2.322 -4.075 -16.227 1.00 91.94 201 HIS A N 1
ATOM 1700 C CA . HIS A 1 201 ? 2.592 -5.379 -16.811 1.00 91.94 201 HIS A CA 1
ATOM 1701 C C . HIS A 1 201 ? 1.338 -6.234 -17.000 1.00 91.94 201 HIS A C 1
ATOM 1703 O O . HIS A 1 201 ? 0.247 -5.665 -17.159 1.00 91.94 201 HIS A O 1
ATOM 1709 N N . LYS A 1 202 ? 1.536 -7.547 -17.155 1.00 92.25 202 LYS A N 1
ATOM 1710 C CA . LYS A 1 202 ? 0.481 -8.549 -17.276 1.00 92.25 202 LYS A CA 1
ATOM 1711 C C . LYS A 1 202 ? 0.886 -9.914 -16.685 1.00 92.25 202 LYS A C 1
ATOM 1713 O O . LYS A 1 202 ? 0.043 -10.533 -16.072 1.00 92.25 202 LYS A O 1
ATOM 1718 N N . GLU A 1 203 ? 2.077 -10.422 -16.992 1.00 92.31 203 GLU A N 1
ATOM 1719 C CA . GLU A 1 203 ? 2.570 -11.740 -16.560 1.00 92.31 203 GLU A CA 1
ATOM 1720 C C . GLU A 1 203 ? 4.055 -11.587 -16.187 1.00 92.31 203 GLU A C 1
ATOM 1722 O O . GLU A 1 203 ? 4.876 -11.249 -17.052 1.00 92.31 203 GLU A O 1
ATOM 1727 N N . ASN A 1 204 ? 4.408 -11.807 -14.920 1.00 92.38 204 ASN A N 1
ATOM 1728 C CA . ASN A 1 204 ? 5.775 -11.653 -14.401 1.00 92.38 204 ASN A CA 1
ATOM 1729 C C . ASN A 1 204 ? 6.055 -12.643 -13.249 1.00 92.38 204 ASN A C 1
ATOM 1731 O O . ASN A 1 204 ? 5.202 -13.471 -12.926 1.00 92.38 204 ASN A O 1
ATOM 1735 N N . GLN A 1 205 ? 7.270 -12.638 -12.688 1.00 93.50 205 GLN A N 1
ATOM 1736 C CA . GLN A 1 205 ? 7.600 -13.437 -11.495 1.00 93.50 205 GLN A CA 1
ATOM 1737 C C . GLN A 1 205 ? 8.032 -12.535 -10.337 1.00 93.50 205 GLN A C 1
ATOM 1739 O O . GLN A 1 205 ? 7.466 -12.634 -9.259 1.00 93.50 205 GLN A O 1
ATOM 1744 N N . GLU A 1 206 ? 8.966 -11.615 -10.581 1.00 96.81 206 GLU A N 1
ATOM 1745 C CA . GLU A 1 206 ? 9.445 -10.647 -9.590 1.00 96.81 206 GLU A CA 1
ATOM 1746 C C . GLU A 1 206 ? 9.335 -9.225 -10.169 1.00 96.81 206 GLU A C 1
ATOM 1748 O O . GLU A 1 206 ? 10.013 -8.889 -11.149 1.00 96.81 206 GLU A O 1
ATOM 1753 N N . LEU A 1 207 ? 8.474 -8.359 -9.625 1.00 96.94 207 LEU A N 1
ATOM 1754 C CA . LEU A 1 207 ? 8.499 -6.912 -9.891 1.00 96.94 207 LEU A CA 1
ATOM 1755 C C . LEU A 1 207 ? 9.107 -6.215 -8.682 1.00 96.94 207 LEU A C 1
ATOM 1757 O O . LEU A 1 207 ? 8.510 -6.192 -7.616 1.00 96.94 207 LEU A O 1
ATOM 1761 N N . HIS A 1 208 ? 10.240 -5.545 -8.869 1.00 97.94 208 HIS A N 1
ATOM 1762 C CA . HIS A 1 208 ? 10.785 -4.631 -7.877 1.00 97.94 208 HIS A CA 1
ATOM 1763 C C . HIS A 1 208 ? 10.924 -3.205 -8.434 1.00 97.94 208 HIS A C 1
ATOM 1765 O O . HIS A 1 208 ? 11.783 -2.900 -9.275 1.00 97.94 208 HIS A O 1
ATOM 1771 N N . VAL A 1 209 ? 10.104 -2.300 -7.896 1.00 97.50 209 VAL A N 1
ATOM 1772 C CA . VAL A 1 209 ? 10.223 -0.848 -8.085 1.00 97.50 209 VAL A CA 1
ATOM 1773 C C . VAL A 1 209 ? 11.022 -0.252 -6.924 1.00 97.50 209 VAL A C 1
ATOM 1775 O O . VAL A 1 209 ? 10.769 -0.580 -5.766 1.00 97.50 209 VAL A O 1
ATOM 1778 N N . LYS A 1 210 ? 11.980 0.636 -7.219 1.00 97.44 210 LYS A N 1
ATOM 1779 C CA . LYS A 1 210 ? 12.514 1.586 -6.235 1.00 97.44 210 LYS A CA 1
ATOM 1780 C C . LYS A 1 210 ? 12.509 3.038 -6.744 1.00 97.44 210 LYS A C 1
ATOM 1782 O O . LYS A 1 210 ? 13.101 3.342 -7.791 1.00 97.44 210 LYS A O 1
ATOM 1787 N N . ASP A 1 211 ? 11.942 3.932 -5.947 1.00 93.75 211 ASP A N 1
ATOM 1788 C CA . ASP A 1 211 ? 12.033 5.390 -6.088 1.00 93.75 211 ASP A CA 1
ATOM 1789 C C . ASP A 1 211 ? 13.216 6.002 -5.297 1.00 93.75 211 ASP A C 1
ATOM 1791 O O . ASP A 1 211 ? 14.034 5.257 -4.751 1.00 93.75 211 ASP A O 1
ATOM 1795 N N . GLU A 1 212 ? 13.376 7.329 -5.313 1.00 93.12 212 GLU A N 1
ATOM 1796 C CA . GLU A 1 212 ? 13.964 8.111 -4.199 1.00 93.12 212 GLU A CA 1
ATOM 1797 C C . GLU A 1 212 ? 13.281 9.493 -4.021 1.00 93.12 212 GLU A C 1
ATOM 1799 O O . GLU A 1 212 ? 13.379 10.033 -2.932 1.00 93.12 212 GLU A O 1
ATOM 1804 N N . GLU A 1 213 ? 12.664 10.083 -5.063 1.00 92.56 213 GLU A N 1
ATOM 1805 C CA . GLU A 1 213 ? 11.949 11.384 -5.043 1.00 92.56 213 GLU A CA 1
ATOM 1806 C C . GLU A 1 213 ? 10.985 11.463 -6.262 1.00 92.56 213 GLU A C 1
ATOM 1808 O O . GLU A 1 213 ? 11.441 11.513 -7.421 1.00 92.56 213 GLU A O 1
ATOM 1813 N N . ASN A 1 214 ? 9.664 11.530 -6.043 1.00 92.00 214 ASN A N 1
ATOM 1814 C CA . ASN A 1 214 ? 8.648 11.540 -7.117 1.00 92.00 214 ASN A CA 1
ATOM 1815 C C . ASN A 1 214 ? 7.404 12.408 -6.773 1.00 92.00 214 ASN A C 1
ATOM 1817 O O . ASN A 1 214 ? 7.405 13.151 -5.792 1.00 92.00 214 ASN A O 1
ATOM 1821 N N . GLN A 1 215 ? 6.373 12.420 -7.633 1.00 93.38 215 GLN A N 1
ATOM 1822 C CA . GLN A 1 215 ? 5.076 13.072 -7.350 1.00 93.38 215 GLN A CA 1
ATOM 1823 C C . GLN A 1 215 ? 3.892 12.119 -7.557 1.00 93.38 215 GLN A C 1
ATOM 1825 O O . GLN A 1 215 ? 2.954 12.145 -6.772 1.00 93.38 215 GLN A O 1
ATOM 1830 N N . GLU A 1 216 ? 3.929 11.290 -8.599 1.00 96.88 216 GLU A N 1
ATOM 1831 C CA . GLU A 1 216 ? 2.912 10.276 -8.879 1.00 96.88 216 GLU A CA 1
ATOM 1832 C C . GLU A 1 216 ? 3.618 8.941 -9.198 1.00 96.88 216 GLU A C 1
ATOM 1834 O O . GLU A 1 216 ? 4.361 8.831 -10.185 1.00 96.88 216 GLU A O 1
ATOM 1839 N N . LEU A 1 217 ? 3.402 7.906 -8.380 1.00 97.25 217 LEU A N 1
ATOM 1840 C CA . LEU A 1 217 ? 3.856 6.532 -8.626 1.00 97.25 217 LEU A CA 1
ATOM 1841 C C . LEU A 1 217 ? 2.649 5.615 -8.837 1.00 97.25 217 LEU A C 1
ATOM 1843 O O . LEU A 1 217 ? 1.926 5.271 -7.915 1.00 97.25 217 LEU A O 1
ATOM 1847 N N . HIS A 1 218 ? 2.461 5.179 -10.077 1.00 98.06 218 HIS A N 1
ATOM 1848 C CA . HIS A 1 218 ? 1.413 4.265 -10.502 1.00 98.06 218 HIS A CA 1
ATOM 1849 C C . HIS A 1 218 ? 1.984 2.892 -10.877 1.00 98.06 218 HIS A C 1
ATOM 1851 O O . HIS A 1 218 ? 2.692 2.755 -11.882 1.00 98.06 218 HIS A O 1
ATOM 1857 N N . VAL A 1 219 ? 1.581 1.848 -10.156 1.00 97.75 219 VAL A N 1
ATOM 1858 C CA . VAL A 1 219 ? 1.856 0.449 -10.513 1.00 97.75 219 VAL A CA 1
ATOM 1859 C C . VAL A 1 219 ? 0.543 -0.257 -10.853 1.00 97.75 219 VAL A C 1
ATOM 1861 O O . VAL A 1 219 ? -0.416 -0.191 -10.089 1.00 97.75 219 VAL A O 1
ATOM 1864 N N . LYS A 1 220 ? 0.487 -0.934 -12.011 1.00 98.00 220 LYS A N 1
ATOM 1865 C CA . LYS A 1 220 ? -0.580 -1.899 -12.319 1.00 98.00 220 LYS A CA 1
ATOM 1866 C C . LYS A 1 220 ? -0.052 -3.269 -12.754 1.00 98.00 220 LYS A C 1
ATOM 1868 O O . LYS A 1 220 ? 0.632 -3.385 -13.783 1.00 98.00 220 LYS A O 1
ATOM 1873 N N . ASP A 1 221 ? -0.499 -4.303 -12.058 1.00 94.69 221 ASP A N 1
ATOM 1874 C CA . ASP A 1 221 ? -0.315 -5.707 -12.430 1.00 94.69 221 ASP A CA 1
ATOM 1875 C C . ASP A 1 221 ? -1.448 -6.259 -13.323 1.00 94.69 221 ASP A C 1
ATOM 1877 O O . ASP A 1 221 ? -2.341 -5.504 -13.731 1.00 94.69 221 ASP A O 1
ATOM 1881 N N . GLU A 1 222 ? -1.362 -7.532 -13.716 1.00 94.25 222 GLU A N 1
ATOM 1882 C CA . GLU A 1 222 ? -2.518 -8.412 -13.986 1.00 94.25 222 GLU A CA 1
ATOM 1883 C C . GLU A 1 222 ? -2.298 -9.844 -13.432 1.00 94.25 222 GLU A C 1
ATOM 1885 O O . GLU A 1 222 ? -3.289 -10.469 -13.094 1.00 94.25 222 GLU A O 1
ATOM 1890 N N . GLU A 1 223 ? -1.056 -10.362 -13.367 1.00 93.50 223 GLU A N 1
ATOM 1891 C CA . GLU A 1 223 ? -0.682 -11.711 -12.870 1.00 93.50 223 GLU A CA 1
ATOM 1892 C C . GLU A 1 223 ? 0.825 -11.728 -12.473 1.00 93.50 223 GLU A C 1
ATOM 1894 O O . GLU A 1 223 ? 1.695 -11.551 -13.343 1.00 93.50 223 GLU A O 1
ATOM 1899 N N . ASN A 1 224 ? 1.169 -11.982 -11.202 1.00 92.44 224 ASN A N 1
ATOM 1900 C CA . ASN A 1 224 ? 2.563 -11.967 -10.701 1.00 92.44 224 ASN A CA 1
ATOM 1901 C C . ASN A 1 224 ? 2.821 -12.991 -9.560 1.00 92.44 224 ASN A C 1
ATOM 1903 O O . ASN A 1 224 ? 1.954 -13.804 -9.237 1.00 92.44 224 ASN A O 1
ATOM 1907 N N . GLN A 1 225 ? 4.041 -13.041 -9.000 1.00 94.19 225 GLN A N 1
ATOM 1908 C CA . GLN A 1 225 ? 4.366 -13.873 -7.822 1.00 94.19 225 GLN A CA 1
ATOM 1909 C C . GLN A 1 225 ? 4.907 -13.040 -6.655 1.00 94.19 225 GLN A C 1
ATOM 1911 O O . GLN A 1 225 ? 4.428 -13.196 -5.539 1.00 94.19 225 GLN A O 1
ATOM 1916 N N . GLU A 1 226 ? 5.867 -12.152 -6.914 1.00 97.38 226 GLU A N 1
ATOM 1917 C CA . GLU A 1 226 ? 6.421 -11.224 -5.925 1.00 97.38 226 GLU A CA 1
ATOM 1918 C C . GLU A 1 226 ? 6.345 -9.789 -6.478 1.00 97.38 226 GLU A C 1
ATOM 1920 O O . GLU A 1 226 ? 6.882 -9.484 -7.554 1.00 97.38 226 GLU A O 1
ATOM 1925 N N . LEU A 1 227 ? 5.691 -8.876 -5.754 1.00 97.38 227 LEU A N 1
ATOM 1926 C CA . LEU A 1 227 ? 5.615 -7.450 -6.090 1.00 97.38 227 LEU A CA 1
ATOM 1927 C C . LEU A 1 227 ? 6.173 -6.618 -4.929 1.00 97.38 227 LEU A C 1
ATOM 1929 O O . LEU A 1 227 ? 5.514 -6.409 -3.917 1.00 97.38 227 LEU A O 1
ATOM 1933 N N . HIS A 1 228 ? 7.392 -6.104 -5.091 1.00 98.19 228 HIS A N 1
ATOM 1934 C CA . HIS A 1 228 ? 8.082 -5.272 -4.109 1.00 98.19 228 HIS A CA 1
ATOM 1935 C C . HIS A 1 228 ? 8.184 -3.806 -4.560 1.00 98.19 228 HIS A C 1
ATOM 1937 O O . HIS A 1 228 ? 8.941 -3.445 -5.472 1.00 98.19 228 HIS A O 1
ATOM 1943 N N . ILE A 1 229 ? 7.531 -2.907 -3.830 1.00 97.88 229 ILE A N 1
ATOM 1944 C CA . ILE A 1 229 ? 7.687 -1.454 -3.979 1.00 97.88 229 ILE A CA 1
ATOM 1945 C C . ILE A 1 229 ? 8.501 -0.918 -2.800 1.00 97.88 229 ILE A C 1
ATOM 1947 O O . ILE A 1 229 ? 8.221 -1.241 -1.647 1.00 97.88 229 ILE A O 1
ATOM 1951 N N . LYS A 1 230 ? 9.542 -0.129 -3.092 1.00 98.06 230 LYS A N 1
ATOM 1952 C CA . LYS A 1 230 ? 10.153 0.767 -2.106 1.00 98.06 230 LYS A CA 1
ATOM 1953 C C . LYS A 1 230 ? 10.137 2.209 -2.607 1.00 98.06 230 LYS A C 1
ATOM 1955 O O . LYS A 1 230 ? 10.829 2.509 -3.585 1.00 98.06 230 LYS A O 1
ATOM 1960 N N . ASP A 1 231 ? 9.435 3.079 -1.902 1.00 95.19 231 ASP A N 1
ATOM 1961 C CA . ASP A 1 231 ? 9.509 4.532 -2.083 1.00 95.19 231 ASP A CA 1
ATOM 1962 C C . ASP A 1 231 ? 10.452 5.170 -1.029 1.00 95.19 231 ASP A C 1
ATOM 1964 O O . ASP A 1 231 ? 11.009 4.450 -0.182 1.00 95.19 231 ASP A O 1
ATOM 1968 N N . GLU A 1 232 ? 10.732 6.474 -1.148 1.00 94.62 232 GLU A N 1
ATOM 1969 C CA . GLU A 1 232 ? 11.454 7.273 -0.129 1.00 94.62 232 GLU A CA 1
ATOM 1970 C C . GLU A 1 232 ? 10.868 8.681 0.092 1.00 94.62 232 GLU A C 1
ATOM 1972 O O . GLU A 1 232 ? 10.863 9.124 1.231 1.00 94.62 232 GLU A O 1
ATOM 1977 N N . GLU A 1 233 ? 10.379 9.367 -0.950 1.00 93.69 233 GLU A N 1
ATOM 1978 C CA . GLU A 1 233 ? 9.693 10.673 -0.855 1.00 93.69 233 GLU A CA 1
ATOM 1979 C C . GLU A 1 233 ? 8.700 10.811 -2.036 1.00 93.69 233 GLU A C 1
ATOM 1981 O O . GLU A 1 233 ? 9.126 10.915 -3.198 1.00 93.69 233 GLU A O 1
ATOM 1986 N N . ASN A 1 234 ? 7.386 10.856 -1.778 1.00 93.25 234 ASN A N 1
ATOM 1987 C CA . ASN A 1 234 ? 6.354 10.924 -2.830 1.00 93.25 234 ASN A CA 1
ATOM 1988 C C . ASN A 1 234 ? 5.130 11.791 -2.427 1.00 93.25 234 ASN A C 1
ATOM 1990 O O . ASN A 1 234 ? 5.044 12.300 -1.312 1.00 93.25 234 ASN A O 1
ATOM 1994 N N . GLN A 1 235 ? 4.186 12.025 -3.349 1.00 94.38 235 GLN A N 1
ATOM 1995 C CA . GLN A 1 235 ? 2.878 12.637 -3.046 1.00 94.38 235 GLN A CA 1
ATOM 1996 C C . GLN A 1 235 ? 1.762 11.598 -3.184 1.00 94.38 235 GLN A C 1
ATOM 1998 O O . GLN A 1 235 ? 1.040 11.366 -2.223 1.00 94.38 235 GLN A O 1
ATOM 2003 N N . GLU A 1 236 ? 1.653 10.943 -4.342 1.00 97.31 236 GLU A N 1
ATOM 2004 C CA . GLU A 1 236 ? 0.608 9.950 -4.632 1.00 97.31 236 GLU A CA 1
ATOM 2005 C C . GLU A 1 236 ? 1.240 8.596 -5.008 1.00 97.31 236 GLU A C 1
ATOM 2007 O O . GLU A 1 236 ? 1.894 8.470 -6.053 1.00 97.31 236 GLU A O 1
ATOM 2012 N N . LEU A 1 237 ? 1.022 7.563 -4.186 1.00 97.56 237 LEU A N 1
ATOM 2013 C CA . LEU A 1 237 ? 1.402 6.174 -4.474 1.00 97.56 237 LEU A CA 1
ATOM 2014 C C . LEU A 1 237 ? 0.141 5.336 -4.730 1.00 97.56 237 LEU A C 1
ATOM 2016 O O . LEU A 1 237 ? -0.628 5.015 -3.832 1.00 97.56 237 LEU A O 1
ATOM 2020 N N . HIS A 1 238 ? -0.067 4.970 -5.992 1.00 98.25 238 HIS A N 1
ATOM 2021 C CA . HIS A 1 238 ? -1.240 4.263 -6.492 1.00 98.25 238 HIS A CA 1
ATOM 2022 C C . HIS A 1 238 ? -0.884 2.864 -7.012 1.00 98.25 238 HIS A C 1
ATOM 2024 O O . HIS A 1 238 ? -0.273 2.709 -8.078 1.00 98.25 238 HIS A O 1
ATOM 2030 N N . ILE A 1 239 ? -1.357 1.835 -6.317 1.00 98.06 239 ILE A N 1
ATOM 2031 C CA . ILE A 1 239 ? -1.089 0.429 -6.624 1.00 98.06 239 ILE A CA 1
ATOM 2032 C C . ILE A 1 239 ? -2.413 -0.258 -6.971 1.00 98.06 239 ILE A C 1
ATOM 2034 O O . ILE A 1 239 ? -3.365 -0.207 -6.193 1.00 98.06 239 ILE A O 1
ATOM 2038 N N . LYS A 1 240 ? -2.481 -0.898 -8.147 1.00 98.31 240 LYS A N 1
ATOM 2039 C CA . LYS A 1 240 ? -3.540 -1.865 -8.466 1.00 98.31 240 LYS A CA 1
ATOM 2040 C C . LYS A 1 240 ? -2.958 -3.213 -8.879 1.00 98.31 240 LYS A C 1
ATOM 2042 O O . LYS A 1 240 ? -2.384 -3.316 -9.969 1.00 98.31 240 LYS A O 1
ATOM 2047 N N . ASP A 1 241 ? -3.215 -4.228 -8.073 1.00 95.94 241 ASP A N 1
ATOM 2048 C CA . ASP A 1 241 ? -2.973 -5.629 -8.414 1.00 95.94 241 ASP A CA 1
ATOM 2049 C C . ASP A 1 241 ? -4.253 -6.292 -8.986 1.00 95.94 241 ASP A C 1
ATOM 2051 O O . ASP A 1 241 ? -5.305 -5.632 -9.089 1.00 95.94 241 ASP A O 1
ATOM 2055 N N . GLU A 1 242 ? -4.141 -7.536 -9.469 1.00 95.62 242 GLU A N 1
ATOM 2056 C CA . GLU A 1 242 ? -5.278 -8.388 -9.887 1.00 95.62 242 GLU A CA 1
ATOM 2057 C C . GLU A 1 242 ? -5.144 -9.860 -9.459 1.00 95.62 242 GLU A C 1
ATOM 2059 O O . GLU A 1 242 ? -6.135 -10.414 -9.002 1.00 95.62 242 GLU A O 1
ATOM 2064 N N . GLU A 1 243 ? -3.964 -10.479 -9.584 1.00 94.38 243 GLU A N 1
ATOM 2065 C CA . GLU A 1 243 ? -3.675 -11.849 -9.115 1.00 94.38 243 GLU A CA 1
ATOM 2066 C C . GLU A 1 243 ? -2.186 -11.931 -8.702 1.00 94.38 243 GLU A C 1
ATOM 2068 O O . GLU A 1 243 ? -1.298 -11.833 -9.561 1.00 94.38 243 GLU A O 1
ATOM 2073 N N . ASN A 1 244 ? -1.884 -12.131 -7.414 1.00 93.50 244 ASN A N 1
ATOM 2074 C CA . ASN A 1 244 ? -0.504 -12.159 -6.895 1.00 93.50 244 ASN A CA 1
ATOM 2075 C C . ASN A 1 244 ? -0.317 -13.197 -5.758 1.00 93.50 244 ASN A C 1
ATOM 2077 O O . ASN A 1 244 ? -1.272 -13.820 -5.296 1.00 93.50 244 ASN A O 1
ATOM 2081 N N . GLN A 1 245 ? 0.923 -13.442 -5.316 1.00 94.81 245 GLN A N 1
ATOM 2082 C CA . GLN A 1 245 ? 1.208 -14.254 -4.122 1.00 94.81 245 GLN A CA 1
ATOM 2083 C C . GLN A 1 245 ? 1.697 -13.367 -2.972 1.00 94.81 245 GLN A C 1
ATOM 2085 O O . GLN A 1 245 ? 1.063 -13.363 -1.922 1.00 94.81 245 GLN A O 1
ATOM 2090 N N . GLU A 1 246 ? 2.756 -12.583 -3.188 1.00 97.50 246 GLU A N 1
ATOM 2091 C CA . GLU A 1 246 ? 3.352 -11.699 -2.177 1.00 97.50 246 GLU A CA 1
ATOM 2092 C C . GLU A 1 246 ? 3.362 -10.237 -2.677 1.00 97.50 246 GLU A C 1
ATOM 2094 O O . GLU A 1 246 ? 4.058 -9.896 -3.643 1.00 97.50 246 GLU A O 1
ATOM 2099 N N . LEU A 1 247 ? 2.614 -9.348 -2.010 1.00 97.75 247 LEU A N 1
ATOM 2100 C CA . LEU A 1 247 ? 2.628 -7.898 -2.248 1.00 97.75 247 LEU A CA 1
ATOM 2101 C C . LEU A 1 247 ? 3.292 -7.183 -1.060 1.00 97.75 247 LEU A C 1
ATOM 2103 O O . LEU A 1 247 ? 2.762 -7.098 0.049 1.00 97.75 247 LEU A O 1
ATOM 2107 N N . HIS A 1 248 ? 4.496 -6.667 -1.299 1.00 98.38 248 HIS A N 1
ATOM 2108 C CA . HIS A 1 248 ? 5.342 -5.997 -0.316 1.00 98.38 248 HIS A CA 1
ATOM 2109 C C . HIS A 1 248 ? 5.512 -4.515 -0.645 1.00 98.38 248 HIS A C 1
ATOM 2111 O O . HIS A 1 248 ? 6.139 -4.131 -1.638 1.00 98.38 248 HIS A O 1
ATOM 2117 N N . ILE A 1 249 ? 5.006 -3.666 0.244 1.00 98.12 249 ILE A N 1
ATOM 2118 C CA . ILE A 1 249 ? 5.058 -2.211 0.104 1.00 98.12 249 ILE A CA 1
ATOM 2119 C C . ILE A 1 249 ? 5.819 -1.653 1.304 1.00 98.12 249 ILE A C 1
ATOM 2121 O O . ILE A 1 249 ? 5.421 -1.871 2.450 1.00 98.12 249 ILE A O 1
ATOM 2125 N N . LYS A 1 250 ? 6.923 -0.942 1.040 1.00 98.19 250 LYS A N 1
ATOM 2126 C CA . LYS A 1 250 ? 7.577 -0.093 2.039 1.00 98.19 250 LYS A CA 1
ATOM 2127 C C . LYS A 1 250 ? 7.690 1.345 1.544 1.00 98.19 250 LYS A C 1
ATOM 2129 O O . LYS A 1 250 ? 8.426 1.601 0.588 1.00 98.19 250 LYS A O 1
ATOM 2134 N N . ASP A 1 251 ? 7.042 2.256 2.247 1.00 95.44 251 ASP A N 1
ATOM 2135 C CA . ASP A 1 251 ? 7.205 3.699 2.070 1.00 95.44 251 ASP A CA 1
ATOM 2136 C C . ASP A 1 251 ? 8.098 4.296 3.183 1.00 95.44 251 ASP A C 1
ATOM 2138 O O . ASP A 1 251 ? 8.547 3.563 4.083 1.00 95.44 251 ASP A O 1
ATOM 2142 N N . GLU A 1 252 ? 8.442 5.582 3.066 1.00 94.31 252 GLU A N 1
ATOM 2143 C CA . GLU A 1 252 ? 9.129 6.386 4.093 1.00 94.31 252 GLU A CA 1
ATOM 2144 C C . GLU A 1 252 ? 8.471 7.762 4.325 1.00 94.31 252 GLU A C 1
ATOM 2146 O O . GLU A 1 252 ? 8.305 8.118 5.485 1.00 94.31 252 GLU A O 1
ATOM 2151 N N . GLU A 1 253 ? 8.052 8.493 3.281 1.00 93.12 253 GLU A N 1
ATOM 2152 C CA . GLU A 1 253 ? 7.307 9.768 3.392 1.00 93.12 253 GLU A CA 1
ATOM 2153 C C . GLU A 1 253 ? 6.325 9.928 2.198 1.00 93.12 253 GLU A C 1
ATOM 2155 O O . GLU A 1 253 ? 6.767 10.095 1.051 1.00 93.12 253 GLU A O 1
ATOM 2160 N N . ASN A 1 254 ? 5.001 9.941 2.436 1.00 93.12 254 ASN A N 1
ATOM 2161 C CA . ASN A 1 254 ? 3.981 10.183 1.391 1.00 93.12 254 ASN A CA 1
ATOM 2162 C C . ASN A 1 254 ? 2.848 11.161 1.801 1.00 93.12 254 ASN A C 1
ATOM 2164 O O . ASN A 1 254 ? 2.884 11.797 2.856 1.00 93.12 254 ASN A O 1
ATOM 2168 N N . GLN A 1 255 ? 1.859 11.362 0.915 1.00 93.50 255 GLN A N 1
ATOM 2169 C CA . GLN A 1 255 ? 0.622 12.102 1.225 1.00 93.50 255 GLN A CA 1
ATOM 2170 C C . GLN A 1 255 ? -0.611 11.205 1.055 1.00 93.50 255 GLN A C 1
ATOM 2172 O O . GLN A 1 255 ? -1.386 11.061 1.994 1.00 93.50 255 GLN A O 1
ATOM 2177 N N . GLU A 1 256 ? -0.777 10.583 -0.114 1.00 96.81 256 GLU A N 1
ATOM 2178 C CA . GLU A 1 256 ? -1.890 9.674 -0.419 1.00 96.81 256 GLU A CA 1
ATOM 2179 C C . GLU A 1 256 ? -1.332 8.301 -0.862 1.00 96.81 256 GLU A C 1
ATOM 2181 O O . GLU A 1 256 ? -0.807 8.164 -1.977 1.00 96.81 256 GLU A O 1
ATOM 2186 N N . LEU A 1 257 ? -1.460 7.270 -0.012 1.00 97.25 257 LEU A N 1
ATOM 2187 C CA . LEU A 1 257 ? -1.126 5.873 -0.333 1.00 97.25 257 LEU A CA 1
ATOM 2188 C C . LEU A 1 257 ? -2.408 5.076 -0.596 1.00 97.25 257 LEU A C 1
ATOM 2190 O O . LEU A 1 257 ? -3.211 4.797 0.291 1.00 97.25 257 LEU A O 1
ATOM 2194 N N . HIS A 1 258 ? -2.594 4.683 -1.851 1.00 98.31 258 HIS A N 1
ATOM 2195 C CA . HIS A 1 258 ? -3.808 4.073 -2.376 1.00 98.31 258 HIS A CA 1
ATOM 2196 C C . HIS A 1 258 ? -3.527 2.688 -2.966 1.00 98.31 258 HIS A C 1
ATOM 2198 O O . HIS A 1 258 ? -2.972 2.560 -4.063 1.00 98.31 258 HIS A O 1
ATOM 2204 N N . ILE A 1 259 ? -3.992 1.651 -2.275 1.00 98.25 259 ILE A N 1
ATOM 2205 C CA . ILE A 1 259 ? -3.790 0.246 -2.634 1.00 98.25 259 ILE A CA 1
ATOM 2206 C C . ILE A 1 259 ? -5.148 -0.377 -2.956 1.00 98.25 259 ILE A C 1
ATOM 2208 O O . ILE A 1 259 ? -6.071 -0.325 -2.139 1.00 98.25 259 ILE A O 1
ATOM 2212 N N . LYS A 1 260 ? -5.275 -0.972 -4.148 1.00 98.44 260 LYS A N 1
ATOM 2213 C CA . LYS A 1 260 ? -6.390 -1.864 -4.479 1.00 98.44 260 LYS A CA 1
ATOM 2214 C C . LYS A 1 260 ? -5.885 -3.215 -4.973 1.00 98.44 260 LYS A C 1
ATOM 2216 O O . LYS A 1 260 ? -5.294 -3.283 -6.052 1.00 98.44 260 LYS A O 1
ATOM 2221 N N . ASP A 1 261 ? -6.205 -4.262 -4.234 1.00 96.62 261 ASP A N 1
ATOM 2222 C CA . ASP A 1 261 ? -5.982 -5.652 -4.632 1.00 96.62 261 ASP A CA 1
ATOM 2223 C C . ASP A 1 261 ? -7.290 -6.305 -5.134 1.00 96.62 261 ASP A C 1
ATOM 2225 O O . ASP A 1 261 ? -8.357 -5.666 -5.087 1.00 96.62 261 ASP A O 1
ATOM 2229 N N . GLU A 1 262 ? -7.199 -7.517 -5.693 1.00 96.12 262 GLU A N 1
ATOM 2230 C CA . GLU A 1 262 ? -8.336 -8.379 -6.074 1.00 96.12 262 GLU A CA 1
ATOM 2231 C C . GLU A 1 262 ? -8.176 -9.831 -5.576 1.00 96.12 262 GLU A C 1
ATOM 2233 O O . GLU A 1 262 ? -9.117 -10.328 -4.967 1.00 96.12 262 GLU A O 1
ATOM 2238 N N . GLU A 1 263 ? -7.018 -10.482 -5.758 1.00 94.56 263 GLU A N 1
ATOM 2239 C CA . GLU A 1 263 ? -6.715 -11.822 -5.208 1.00 94.56 263 GLU A CA 1
ATOM 2240 C C . GLU A 1 263 ? -5.217 -11.919 -4.809 1.00 94.56 263 GLU A C 1
ATOM 2242 O O . GLU A 1 263 ? -4.339 -11.888 -5.684 1.00 94.56 263 GLU A O 1
ATOM 2247 N N . ASN A 1 264 ? -4.901 -12.089 -3.513 1.00 94.12 264 ASN A N 1
ATOM 2248 C CA . ASN A 1 264 ? -3.521 -12.289 -3.019 1.00 94.12 264 ASN A CA 1
ATOM 2249 C C . ASN A 1 264 ? -3.373 -13.462 -2.015 1.00 94.12 264 ASN A C 1
ATOM 2251 O O . ASN A 1 264 ? -4.327 -14.180 -1.706 1.00 94.12 264 ASN A O 1
ATOM 2255 N N . GLN A 1 265 ? -2.147 -13.711 -1.529 1.00 95.50 265 GLN A N 1
ATOM 2256 C CA . GLN A 1 265 ? -1.911 -14.590 -0.371 1.00 95.50 265 GLN A CA 1
ATOM 2257 C C . GLN A 1 265 ? -1.375 -13.800 0.828 1.00 95.50 265 GLN A C 1
ATOM 2259 O O . GLN A 1 265 ? -1.953 -13.892 1.908 1.00 95.50 265 GLN A O 1
ATOM 2264 N N . GLU A 1 266 ? -0.303 -13.028 0.636 1.00 97.50 266 GLU A N 1
ATOM 2265 C CA . GLU A 1 266 ? 0.306 -12.179 1.666 1.00 97.50 266 GLU A CA 1
ATOM 2266 C C . GLU A 1 266 ? 0.392 -10.720 1.170 1.00 97.50 266 GLU A C 1
ATOM 2268 O O . GLU A 1 266 ? 1.177 -10.407 0.265 1.00 97.50 266 GLU A O 1
ATOM 2273 N N . LEU A 1 267 ? -0.369 -9.810 1.789 1.00 97.81 267 LEU A N 1
ATOM 2274 C CA . LEU A 1 267 ? -0.263 -8.359 1.590 1.00 97.81 267 LEU A CA 1
ATOM 2275 C C . LEU A 1 267 ? 0.347 -7.716 2.840 1.00 97.81 267 LEU A C 1
ATOM 2277 O O . LEU A 1 267 ? -0.284 -7.612 3.891 1.00 97.81 267 LEU A O 1
ATOM 2281 N N . HIS A 1 268 ? 1.591 -7.247 2.721 1.00 98.38 268 HIS A N 1
ATOM 2282 C CA . HIS A 1 268 ? 2.312 -6.600 3.816 1.00 98.38 268 HIS A CA 1
ATOM 2283 C C . HIS A 1 268 ? 2.693 -5.159 3.462 1.00 98.38 268 HIS A C 1
ATOM 2285 O O . HIS A 1 268 ? 3.575 -4.895 2.632 1.00 98.38 268 HIS A O 1
ATOM 2291 N N . ILE A 1 269 ? 2.095 -4.224 4.196 1.00 98.06 269 ILE A N 1
ATOM 2292 C CA . ILE A 1 269 ? 2.304 -2.782 4.075 1.00 98.06 269 ILE A CA 1
ATOM 2293 C C . ILE A 1 269 ? 3.083 -2.298 5.299 1.00 98.06 269 ILE A C 1
ATOM 2295 O O . ILE A 1 269 ? 2.679 -2.536 6.441 1.00 98.06 269 ILE A O 1
ATOM 2299 N N . LYS A 1 270 ? 4.197 -1.600 5.059 1.00 97.75 270 LYS A N 1
ATOM 2300 C CA . LYS A 1 270 ? 4.861 -0.779 6.071 1.00 97.75 270 LYS A CA 1
ATOM 2301 C C . LYS A 1 270 ? 5.011 0.656 5.575 1.00 97.75 270 LYS A C 1
ATOM 2303 O O . LYS A 1 270 ? 5.781 0.895 4.645 1.00 97.75 270 LYS A O 1
ATOM 2308 N N . ASP A 1 271 ? 4.380 1.584 6.276 1.00 93.69 271 ASP A N 1
ATOM 2309 C CA . ASP A 1 271 ? 4.637 3.017 6.133 1.00 93.69 271 ASP A CA 1
ATOM 2310 C C . ASP A 1 271 ? 5.565 3.539 7.258 1.00 93.69 271 ASP A C 1
ATOM 2312 O O . ASP A 1 271 ? 5.940 2.775 8.169 1.00 93.69 271 ASP A O 1
ATOM 2316 N N . GLU A 1 272 ? 6.003 4.799 7.154 1.00 92.00 272 GLU A N 1
ATOM 2317 C CA . GLU A 1 272 ? 6.707 5.537 8.221 1.00 92.00 272 GLU A CA 1
ATOM 2318 C C . GLU A 1 272 ? 6.098 6.925 8.502 1.00 92.00 272 GLU A C 1
ATOM 2320 O O . GLU A 1 272 ? 5.900 7.220 9.677 1.00 92.00 272 GLU A O 1
ATOM 2325 N N . GLU A 1 273 ? 5.744 7.729 7.489 1.00 90.38 273 GLU A N 1
ATOM 2326 C CA . GLU A 1 273 ? 5.035 9.018 7.648 1.00 90.38 273 GLU A CA 1
ATOM 2327 C C . GLU A 1 273 ? 4.050 9.249 6.468 1.00 90.38 273 GLU A C 1
ATOM 2329 O O . GLU A 1 273 ? 4.479 9.363 5.313 1.00 90.38 273 GLU A O 1
ATOM 2334 N N . ASN A 1 274 ? 2.736 9.354 6.727 1.00 89.50 274 ASN A N 1
ATOM 2335 C CA . ASN A 1 274 ? 1.697 9.549 5.693 1.00 89.50 274 ASN A CA 1
ATOM 2336 C C . ASN A 1 274 ? 0.521 10.467 6.138 1.00 89.50 274 ASN A C 1
ATOM 2338 O O . ASN A 1 274 ? 0.437 10.913 7.283 1.00 89.50 274 ASN A O 1
ATOM 2342 N N . GLN A 1 275 ? -0.384 10.816 5.207 1.00 91.19 275 GLN A N 1
ATOM 2343 C CA . GLN A 1 275 ? -1.598 11.617 5.489 1.00 91.19 275 GLN A CA 1
ATOM 2344 C C . GLN A 1 275 ? -2.904 10.842 5.250 1.00 91.19 275 GLN A C 1
ATOM 2346 O O . GLN A 1 275 ? -3.808 10.934 6.072 1.00 91.19 275 GLN A O 1
ATOM 2351 N N . GLU A 1 276 ? -3.023 10.082 4.159 1.00 94.06 276 GLU A N 1
ATOM 2352 C CA . GLU A 1 276 ? -4.186 9.227 3.880 1.00 94.06 276 GLU A CA 1
ATOM 2353 C C . GLU A 1 276 ? -3.713 7.837 3.399 1.00 94.06 276 GLU A C 1
ATOM 2355 O O . GLU A 1 276 ? -3.247 7.694 2.263 1.00 94.06 276 GLU A O 1
ATOM 2360 N N . LEU A 1 277 ? -3.859 6.795 4.235 1.00 95.38 277 LEU A N 1
ATOM 2361 C CA . LEU A 1 277 ? -3.602 5.394 3.857 1.00 95.38 277 LEU A CA 1
ATOM 2362 C C . LEU A 1 277 ? -4.917 4.669 3.558 1.00 95.38 277 LEU A C 1
ATOM 2364 O O . LEU A 1 277 ? -5.685 4.295 4.444 1.00 95.38 277 LEU A O 1
ATOM 2368 N N . HIS A 1 278 ? -5.150 4.420 2.276 1.00 97.88 278 HIS A N 1
ATOM 2369 C CA . HIS A 1 278 ? -6.352 3.809 1.734 1.00 97.88 278 HIS A CA 1
ATOM 2370 C C . HIS A 1 278 ? -6.076 2.409 1.163 1.00 97.88 278 HIS A C 1
ATOM 2372 O O . HIS A 1 278 ? -5.591 2.270 0.037 1.00 97.88 278 HIS A O 1
ATOM 2378 N N . VAL A 1 279 ? -6.481 1.369 1.897 1.00 98.06 279 VAL A N 1
ATOM 2379 C CA . VAL A 1 279 ? -6.390 -0.038 1.469 1.00 98.06 279 VAL A CA 1
ATOM 2380 C C . VAL A 1 279 ? -7.780 -0.572 1.127 1.00 98.06 279 VAL A C 1
ATOM 2382 O O . VAL A 1 279 ? -8.700 -0.505 1.950 1.00 98.06 279 VAL A O 1
ATOM 2385 N N . LYS A 1 280 ? -7.935 -1.131 -0.077 1.00 98.44 280 LYS A N 1
ATOM 2386 C CA . LYS A 1 280 ? -9.076 -1.983 -0.425 1.00 98.44 280 LYS A CA 1
ATOM 2387 C C . LYS A 1 280 ? -8.606 -3.337 -0.952 1.00 98.44 280 LYS A C 1
ATOM 2389 O O . LYS A 1 280 ? -8.024 -3.391 -2.033 1.00 98.44 280 LYS A O 1
ATOM 2394 N N . ASP A 1 281 ? -8.949 -4.395 -0.237 1.00 96.62 281 ASP A N 1
ATOM 2395 C CA . ASP A 1 281 ? -8.753 -5.781 -0.666 1.00 96.62 281 ASP A CA 1
ATOM 2396 C C . ASP A 1 281 ? -10.093 -6.405 -1.130 1.00 96.62 281 ASP A C 1
ATOM 2398 O O . ASP A 1 281 ? -11.147 -5.749 -1.024 1.00 96.62 281 ASP A O 1
ATOM 2402 N N . GLU A 1 282 ? -10.052 -7.603 -1.724 1.00 95.81 282 GLU A N 1
ATOM 2403 C CA . GLU A 1 282 ? -11.227 -8.424 -2.085 1.00 95.81 282 GLU A CA 1
ATOM 2404 C C . GLU A 1 282 ? -11.109 -9.880 -1.589 1.00 95.81 282 GLU A C 1
ATOM 2406 O O . GLU A 1 282 ? -12.023 -10.317 -0.894 1.00 95.81 282 GLU A O 1
ATOM 2411 N N . GLU A 1 283 ? -10.011 -10.597 -1.863 1.00 94.56 283 GLU A N 1
ATOM 2412 C CA . GLU A 1 283 ? -9.735 -11.939 -1.308 1.00 94.56 283 GLU A CA 1
ATOM 2413 C C . GLU A 1 283 ? -8.239 -12.080 -0.917 1.00 94.56 283 GLU A C 1
ATOM 2415 O O . GLU A 1 283 ? -7.362 -12.026 -1.787 1.00 94.56 283 GLU A O 1
ATOM 2420 N N . ASN A 1 284 ? -7.930 -12.312 0.371 1.00 94.25 284 ASN A N 1
ATOM 2421 C CA . ASN A 1 284 ? -6.556 -12.544 0.868 1.00 94.25 284 ASN A CA 1
ATOM 2422 C C . ASN A 1 284 ? -6.430 -13.739 1.844 1.00 94.25 284 ASN A C 1
ATOM 2424 O O . ASN A 1 284 ? -7.406 -14.421 2.173 1.00 94.25 284 ASN A O 1
ATOM 2428 N N . GLN A 1 285 ? -5.204 -14.034 2.303 1.00 95.56 285 GLN A N 1
ATOM 2429 C CA . GLN A 1 285 ? -4.978 -14.940 3.443 1.00 95.56 285 GLN A CA 1
ATOM 2430 C C . GLN A 1 285 ? -4.403 -14.194 4.653 1.00 95.56 285 GLN A C 1
ATOM 2432 O O . GLN A 1 285 ? -4.982 -14.284 5.734 1.00 95.56 285 GLN A O 1
ATOM 2437 N N . GLU A 1 286 ? -3.301 -13.462 4.476 1.00 97.38 286 GLU A N 1
ATOM 2438 C CA . GLU A 1 286 ? -2.660 -12.660 5.525 1.00 97.38 286 GLU A CA 1
ATOM 2439 C C . GLU A 1 286 ? -2.514 -11.197 5.060 1.00 97.38 286 GLU A C 1
ATOM 2441 O O . GLU A 1 286 ? -1.737 -10.899 4.147 1.00 97.38 286 GLU A O 1
ATOM 2446 N N . LEU A 1 287 ? -3.225 -10.269 5.712 1.00 97.56 287 LEU A N 1
ATOM 2447 C CA . LEU A 1 287 ? -3.120 -8.823 5.478 1.00 97.56 287 LEU A CA 1
ATOM 2448 C C . LEU A 1 287 ? -2.526 -8.135 6.713 1.00 97.56 287 LEU A C 1
ATOM 2450 O O . LEU A 1 287 ? -3.187 -7.928 7.734 1.00 97.56 287 LEU A O 1
ATOM 2454 N N . HIS A 1 288 ? -1.250 -7.755 6.609 1.00 98.19 288 HIS A N 1
ATOM 2455 C CA . HIS A 1 288 ? -0.488 -7.118 7.679 1.00 98.19 288 HIS A CA 1
ATOM 2456 C C . HIS A 1 288 ? -0.167 -5.651 7.359 1.00 98.19 288 HIS A C 1
ATOM 2458 O O . HIS A 1 288 ? 0.684 -5.344 6.518 1.00 98.19 288 HIS A O 1
ATOM 2464 N N . ILE A 1 289 ? -0.775 -4.733 8.110 1.00 97.38 289 ILE A N 1
ATOM 2465 C CA . ILE A 1 289 ? -0.536 -3.288 8.013 1.00 97.38 289 ILE A CA 1
ATOM 2466 C C . ILE A 1 289 ? 0.213 -2.810 9.254 1.00 97.38 289 ILE A C 1
ATOM 2468 O O . ILE A 1 289 ? -0.227 -3.017 10.390 1.00 97.38 289 ILE A O 1
ATOM 2472 N N . LYS A 1 290 ? 1.336 -2.126 9.032 1.00 96.44 290 LYS A N 1
ATOM 2473 C CA . LYS A 1 290 ? 2.039 -1.363 10.060 1.00 96.44 290 LYS A CA 1
ATOM 2474 C C . LYS A 1 290 ? 2.241 0.081 9.608 1.00 96.44 290 LYS A C 1
ATOM 2476 O O . LYS A 1 290 ? 2.924 0.308 8.611 1.00 96.44 290 LYS A O 1
ATOM 2481 N N . ASP A 1 291 ? 1.769 1.013 10.426 1.00 91.12 291 ASP A N 1
ATOM 2482 C CA . ASP A 1 291 ? 2.071 2.439 10.302 1.00 91.12 291 ASP A CA 1
ATOM 2483 C C . ASP A 1 291 ? 3.046 2.920 11.403 1.00 91.12 291 ASP A C 1
ATOM 2485 O O . ASP A 1 291 ? 3.410 2.126 12.292 1.00 91.12 291 ASP A O 1
ATOM 2489 N N . GLU A 1 292 ? 3.525 4.170 11.311 1.00 89.12 292 GLU A N 1
ATOM 2490 C CA . GLU A 1 292 ? 4.312 4.861 12.364 1.00 89.12 292 GLU A CA 1
ATOM 2491 C C . GLU A 1 292 ? 3.901 6.328 12.620 1.00 89.12 292 GLU A C 1
ATO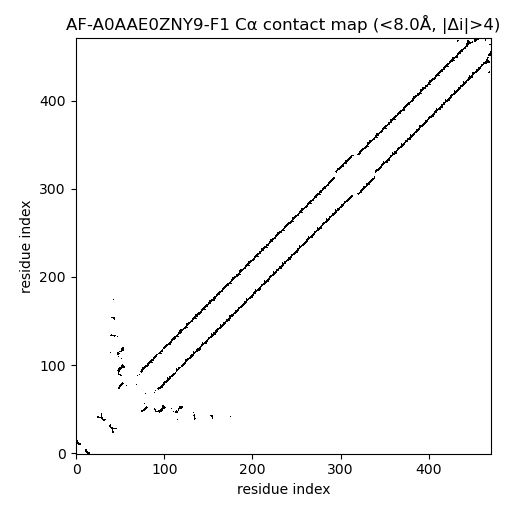M 2493 O O . GLU A 1 292 ? 3.985 6.734 13.772 1.00 89.12 292 GLU A O 1
ATOM 2498 N N . GLU A 1 293 ? 3.411 7.109 11.645 1.00 86.00 293 GLU A N 1
ATOM 2499 C CA . GLU A 1 293 ? 2.777 8.431 11.870 1.00 86.00 293 GLU A CA 1
ATOM 2500 C C . GLU A 1 293 ? 1.733 8.705 10.746 1.00 86.00 293 GLU A C 1
ATOM 2502 O O . GLU A 1 293 ? 2.128 8.915 9.599 1.00 86.00 293 GLU A O 1
ATOM 2507 N N . ASN A 1 294 ? 0.415 8.699 11.049 1.00 86.31 294 ASN A N 1
ATOM 2508 C CA . ASN A 1 294 ? -0.678 8.733 10.043 1.00 86.31 294 ASN A CA 1
ATOM 2509 C C . ASN A 1 294 ? -1.837 9.706 10.362 1.00 86.31 294 ASN A C 1
ATOM 2511 O O . ASN A 1 294 ? -2.376 9.680 11.468 1.00 86.31 294 ASN A O 1
ATOM 2515 N N . GLN A 1 295 ? -2.248 10.514 9.371 1.00 88.25 295 GLN A N 1
ATOM 2516 C CA . GLN A 1 295 ? -3.488 11.324 9.322 1.00 88.25 295 GLN A CA 1
ATOM 2517 C C . GLN A 1 295 ? -4.811 10.503 9.406 1.00 88.25 295 GLN A C 1
ATOM 2519 O O . GLN A 1 295 ? -5.611 10.627 10.339 1.00 88.25 295 GLN A O 1
ATOM 2524 N N . GLU A 1 296 ? -5.084 9.683 8.385 1.00 91.75 296 GLU A N 1
ATOM 2525 C CA . GLU A 1 296 ? -6.317 8.900 8.201 1.00 91.75 296 GLU A CA 1
ATOM 2526 C C . GLU A 1 296 ? -6.031 7.473 7.680 1.00 91.75 296 GLU A C 1
ATOM 2528 O O . GLU A 1 296 ? -5.651 7.278 6.519 1.00 91.75 296 GLU A O 1
ATOM 2533 N N . LEU A 1 297 ? -6.310 6.444 8.494 1.00 93.50 297 LEU A N 1
ATOM 2534 C CA . LEU A 1 297 ? -6.172 5.035 8.098 1.00 93.50 297 LEU A CA 1
ATOM 2535 C C . LEU A 1 297 ? -7.523 4.439 7.685 1.00 93.50 297 LEU A C 1
ATOM 2537 O O . LEU A 1 297 ? -8.420 4.203 8.501 1.00 93.50 297 LEU A O 1
ATOM 2541 N N . HIS A 1 298 ? -7.664 4.119 6.404 1.00 96.75 298 HIS A N 1
ATOM 2542 C CA . HIS A 1 298 ? -8.910 3.674 5.795 1.00 96.75 298 HIS A CA 1
ATOM 2543 C C . HIS A 1 298 ? -8.780 2.295 5.136 1.00 96.75 298 HIS A C 1
ATOM 2545 O O . HIS A 1 298 ? -8.403 2.167 3.970 1.00 96.75 298 HIS A O 1
ATOM 2551 N N . ILE A 1 299 ? -9.208 1.261 5.863 1.00 97.44 299 ILE A N 1
ATOM 2552 C CA . ILE A 1 299 ? -9.150 -0.137 5.418 1.00 97.44 299 ILE A CA 1
ATOM 2553 C C . ILE A 1 299 ? -10.561 -0.635 5.077 1.00 97.44 299 ILE A C 1
ATOM 2555 O O . ILE A 1 299 ? -11.526 -0.408 5.826 1.00 97.44 299 ILE A O 1
ATOM 2559 N N . LYS A 1 300 ? -10.692 -1.303 3.927 1.00 98.12 300 LYS A N 1
ATOM 2560 C CA . LYS A 1 300 ? -11.855 -2.125 3.589 1.00 98.12 300 LYS A CA 1
ATOM 2561 C C . LYS A 1 300 ? -11.417 -3.474 3.014 1.00 98.12 300 LYS A C 1
ATOM 2563 O O . LYS A 1 300 ? -10.898 -3.508 1.902 1.00 98.12 300 LYS A O 1
ATOM 2568 N N . ASP A 1 301 ? -11.718 -4.541 3.734 1.00 96.00 301 ASP A N 1
ATOM 2569 C CA . ASP A 1 301 ? -11.584 -5.922 3.267 1.00 96.00 301 ASP A CA 1
ATOM 2570 C C . ASP A 1 301 ? -12.954 -6.494 2.823 1.00 96.00 301 ASP A C 1
ATOM 2572 O O . ASP A 1 301 ? -13.987 -5.815 2.982 1.00 96.00 301 ASP A O 1
ATOM 2576 N N . GLU A 1 302 ? -12.966 -7.683 2.209 1.00 95.06 302 GLU A N 1
ATOM 2577 C CA . GLU A 1 302 ? -14.167 -8.472 1.866 1.00 95.06 302 GLU A CA 1
ATOM 2578 C C . GLU A 1 302 ? -14.076 -9.927 2.367 1.00 95.06 302 GLU A C 1
ATOM 2580 O O . GLU A 1 302 ? -14.965 -10.316 3.124 1.00 95.06 302 GLU A O 1
ATOM 2585 N N . GLU A 1 303 ? -13.026 -10.692 2.035 1.00 93.81 303 GLU A N 1
ATOM 2586 C CA . GLU A 1 303 ? -12.778 -12.043 2.582 1.00 93.81 303 GLU A CA 1
ATOM 2587 C C . GLU A 1 303 ? -11.287 -12.241 2.970 1.00 93.81 303 GLU A C 1
ATOM 2589 O O . GLU A 1 303 ? -10.410 -12.234 2.100 1.00 93.81 303 GLU A O 1
ATOM 2594 N N . ASN A 1 304 ? -10.988 -12.480 4.260 1.00 93.94 304 ASN A N 1
ATOM 2595 C CA . ASN A 1 304 ? -9.627 -12.777 4.761 1.00 93.94 304 ASN A CA 1
ATOM 2596 C C . ASN A 1 304 ? -9.537 -14.000 5.698 1.00 93.94 304 ASN A C 1
ATOM 2598 O O . ASN A 1 304 ? -10.536 -14.630 6.062 1.00 93.94 304 ASN A O 1
ATOM 2602 N N . GLN A 1 305 ? -8.309 -14.357 6.103 1.00 94.50 305 GLN A N 1
ATOM 2603 C CA . GLN A 1 305 ? -8.077 -15.281 7.221 1.00 94.50 305 GLN A CA 1
ATOM 2604 C C . GLN A 1 305 ? -7.482 -14.554 8.435 1.00 94.50 305 GLN A C 1
ATOM 2606 O O . GLN A 1 305 ? -8.081 -14.610 9.508 1.00 94.50 305 GLN A O 1
ATOM 2611 N N . GLU A 1 306 ? -6.350 -13.865 8.277 1.00 96.88 306 GLU A N 1
ATOM 2612 C CA . GLU A 1 306 ? -5.684 -13.119 9.353 1.00 96.88 306 GLU A CA 1
ATOM 2613 C C . GLU A 1 306 ? -5.473 -11.648 8.942 1.00 96.88 306 GLU A C 1
ATOM 2615 O O . GLU A 1 306 ? -4.640 -11.343 8.084 1.00 96.88 306 GLU A O 1
ATOM 2620 N N . LEU A 1 307 ? -6.193 -10.719 9.586 1.00 96.62 307 LEU A N 1
ATOM 2621 C CA . LEU A 1 307 ? -6.006 -9.274 9.410 1.00 96.62 307 LEU A CA 1
ATOM 2622 C C . LEU A 1 307 ? -5.304 -8.683 10.640 1.00 96.62 307 LEU A C 1
ATOM 2624 O O . LEU A 1 307 ? -5.875 -8.606 11.733 1.00 96.62 307 LEU A O 1
ATOM 2628 N N . HIS A 1 308 ? -4.060 -8.232 10.468 1.00 97.75 308 HIS A N 1
ATOM 2629 C CA . HIS A 1 308 ? -3.251 -7.664 11.546 1.00 97.75 308 HIS A CA 1
ATOM 2630 C C . HIS A 1 308 ? -2.899 -6.196 11.280 1.00 97.75 308 HIS A C 1
ATOM 2632 O O . HIS A 1 308 ? -2.027 -5.880 10.467 1.00 97.75 308 HIS A O 1
ATOM 2638 N N . ILE A 1 309 ? -3.519 -5.294 12.041 1.00 96.62 309 ILE A N 1
ATOM 2639 C CA . ILE A 1 309 ? -3.281 -3.847 11.972 1.00 96.62 309 ILE A CA 1
ATOM 2640 C C . ILE A 1 309 ? -2.497 -3.396 13.203 1.00 96.62 309 ILE A C 1
ATOM 2642 O O . ILE A 1 309 ? -2.830 -3.751 14.341 1.00 96.62 309 ILE A O 1
ATOM 2646 N N . LYS A 1 310 ? -1.463 -2.583 12.977 1.00 95.12 310 LYS A N 1
ATOM 2647 C CA . LYS A 1 310 ? -0.622 -2.021 14.031 1.00 95.12 310 LYS A CA 1
ATOM 2648 C C . LYS A 1 310 ? -0.366 -0.524 13.833 1.00 95.12 310 LYS A C 1
ATOM 2650 O O . LYS A 1 310 ? 0.615 -0.169 13.178 1.00 95.12 310 LYS A O 1
ATOM 2655 N N . ASP A 1 311 ? -1.224 0.289 14.446 1.00 89.75 311 ASP A N 1
ATOM 2656 C CA . ASP A 1 311 ? -1.016 1.722 14.710 1.00 89.75 311 ASP A CA 1
ATOM 2657 C C . ASP A 1 311 ? 0.101 1.961 15.772 1.00 89.75 311 ASP A C 1
ATOM 2659 O O . ASP A 1 311 ? 0.271 1.108 16.667 1.00 89.75 311 ASP A O 1
ATOM 2663 N N . GLU A 1 312 ? 0.847 3.078 15.701 1.00 84.19 312 GLU A N 1
ATOM 2664 C CA . GLU A 1 312 ? 1.905 3.534 16.634 1.00 84.19 312 GLU A CA 1
ATOM 2665 C C . GLU A 1 312 ? 2.221 5.069 16.531 1.00 84.19 312 GLU A C 1
ATOM 2667 O O . GLU A 1 312 ? 3.357 5.394 16.205 1.00 84.19 312 GLU A O 1
ATOM 2672 N N . GLU A 1 313 ? 1.311 6.019 16.844 1.00 71.06 313 GLU A N 1
ATOM 2673 C CA . GLU A 1 313 ? 1.610 7.488 16.781 1.00 71.06 313 GLU A CA 1
ATOM 2674 C C . GLU A 1 313 ? 2.738 7.992 17.750 1.00 71.06 313 GLU A C 1
ATOM 2676 O O . GLU A 1 313 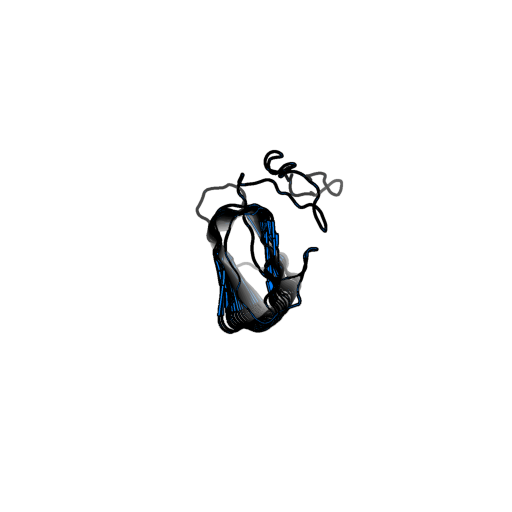? 3.015 7.437 18.817 1.00 71.06 313 GLU A O 1
ATOM 2681 N N . ASN A 1 314 ? 3.369 9.123 17.376 1.00 50.84 314 ASN A N 1
ATOM 2682 C CA . ASN A 1 314 ? 4.364 9.929 18.099 1.00 50.84 314 ASN A CA 1
ATOM 2683 C C . ASN A 1 314 ? 3.934 11.408 18.425 1.00 50.84 314 ASN A C 1
ATOM 2685 O O . ASN A 1 314 ? 4.674 12.375 18.198 1.00 50.84 314 ASN A O 1
ATOM 2689 N N . GLN A 1 315 ? 2.779 11.596 19.074 1.00 49.41 315 GLN A N 1
ATOM 2690 C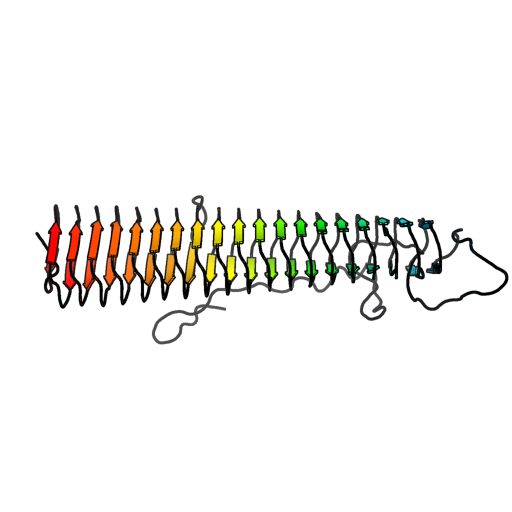 CA . GLN A 1 315 ? 2.411 12.743 19.937 1.00 49.41 315 GLN A CA 1
ATOM 2691 C C . GLN A 1 315 ? 2.321 14.180 19.344 1.00 49.41 315 GLN A C 1
ATOM 2693 O O . GLN A 1 315 ? 2.549 15.135 20.107 1.00 49.41 315 GLN A O 1
ATOM 2698 N N . ASN A 1 316 ? 2.070 14.416 18.042 1.00 47.12 316 ASN A N 1
ATOM 2699 C CA . ASN A 1 316 ? 2.248 15.774 17.464 1.00 47.12 316 ASN A CA 1
ATOM 2700 C C . ASN A 1 316 ? 1.123 16.430 16.637 1.00 47.12 316 ASN A C 1
ATOM 2702 O O . ASN A 1 316 ? 1.118 17.669 16.636 1.00 47.12 316 ASN A O 1
ATOM 2706 N N . GLU A 1 317 ? 0.186 15.735 15.977 1.00 53.75 317 GLU A N 1
ATOM 2707 C CA . GLU A 1 317 ? -0.838 16.409 15.144 1.00 53.75 317 GLU A CA 1
ATOM 2708 C C . GLU A 1 317 ? -2.288 16.070 15.553 1.00 53.75 317 GLU A C 1
ATOM 2710 O O . GLU A 1 317 ? -2.726 14.932 15.561 1.00 53.75 317 GLU A O 1
ATOM 2715 N N . GLU A 1 318 ? -3.075 17.097 15.908 1.00 52.59 318 GLU A N 1
ATOM 2716 C CA . GLU A 1 318 ? -4.371 16.953 16.603 1.00 52.59 318 GLU A CA 1
ATOM 2717 C C . GLU A 1 318 ? -5.555 16.430 15.734 1.00 52.59 318 GLU A C 1
ATOM 2719 O O . GLU A 1 318 ? -6.680 16.882 15.958 1.00 52.59 318 GLU A O 1
ATOM 2724 N N . ASN A 1 319 ? -5.378 15.510 14.771 1.00 60.66 319 ASN A N 1
ATOM 2725 C CA . ASN A 1 319 ? -6.491 14.811 14.083 1.00 60.66 319 ASN A CA 1
ATOM 2726 C C . ASN A 1 319 ? -6.033 13.415 13.598 1.00 60.66 319 ASN A C 1
ATOM 2728 O O . ASN A 1 319 ? -5.251 13.365 12.661 1.00 60.66 319 ASN A O 1
ATOM 2732 N N . GLN A 1 320 ? -6.538 12.317 14.178 1.00 78.62 320 GLN A N 1
ATOM 2733 C CA . GLN A 1 320 ? -6.272 10.942 13.714 1.00 78.62 320 GLN A CA 1
ATOM 2734 C C . GLN A 1 320 ? -7.551 10.092 13.700 1.00 78.62 320 GLN A C 1
ATOM 2736 O O . GLN A 1 320 ? -8.204 9.942 14.739 1.00 78.62 320 GLN A O 1
ATOM 2741 N N . GLU A 1 321 ? -7.886 9.495 12.553 1.00 90.31 321 GLU A N 1
ATOM 2742 C CA . GLU A 1 321 ? -9.054 8.612 12.386 1.00 90.31 321 GLU A CA 1
ATOM 2743 C C . GLU A 1 321 ? -8.642 7.219 11.863 1.00 90.3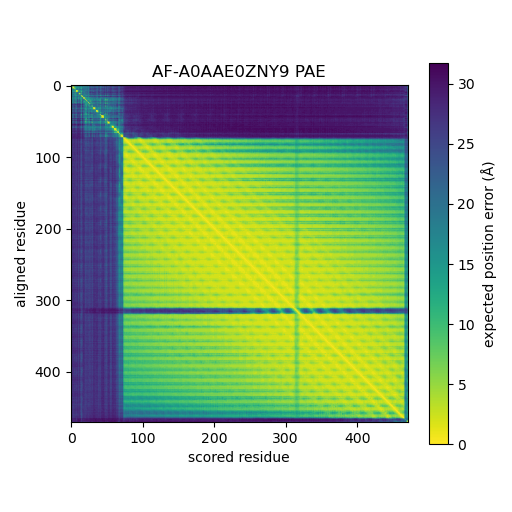1 321 GLU A C 1
ATOM 2745 O O . GLU A 1 321 ? -8.165 7.088 10.733 1.00 90.31 321 GLU A O 1
ATOM 2750 N N . LEU A 1 322 ? -8.898 6.159 12.644 1.00 92.81 322 LEU A N 1
ATOM 2751 C CA . LEU A 1 322 ? -8.716 4.762 12.231 1.00 92.81 322 LEU A CA 1
ATOM 2752 C C . LEU A 1 322 ? -10.066 4.125 11.856 1.00 92.81 322 LEU A C 1
ATOM 2754 O O . LEU A 1 322 ? -10.973 3.948 12.675 1.00 92.81 322 LEU A O 1
ATOM 2758 N N . HIS A 1 323 ? -10.215 3.728 10.594 1.00 96.19 323 HIS A N 1
ATOM 2759 C CA . HIS A 1 323 ? -11.504 3.392 9.990 1.00 96.19 323 HIS A CA 1
ATOM 2760 C C . HIS A 1 323 ? -11.500 2.038 9.258 1.00 96.19 323 HIS A C 1
ATOM 2762 O O . HIS A 1 323 ? -11.397 1.958 8.028 1.00 96.19 323 HIS A O 1
ATOM 2768 N N . ILE A 1 324 ? -11.742 0.973 10.022 1.00 97.06 324 ILE A N 1
ATOM 2769 C CA . ILE A 1 324 ? -11.667 -0.425 9.573 1.00 97.06 324 ILE A CA 1
ATOM 2770 C C . ILE A 1 324 ? -13.065 -0.952 9.219 1.00 97.06 324 ILE A C 1
ATOM 2772 O O . ILE A 1 324 ? -14.031 -0.766 9.971 1.00 97.06 324 ILE A O 1
ATOM 2776 N N . LYS A 1 325 ? -13.183 -1.584 8.048 1.00 97.56 325 LYS A N 1
ATOM 2777 C CA . LYS A 1 325 ? -14.375 -2.308 7.588 1.00 97.56 325 LYS A CA 1
ATOM 2778 C C . LYS A 1 325 ? -13.967 -3.685 7.083 1.00 97.56 325 LYS A C 1
ATOM 2780 O O . LYS A 1 325 ? -13.190 -3.759 6.140 1.00 97.56 325 LYS A O 1
ATOM 2785 N N . ASP A 1 326 ? -14.546 -4.712 7.674 1.00 95.69 326 ASP A N 1
ATOM 2786 C CA . ASP A 1 326 ? -14.367 -6.110 7.301 1.00 95.69 326 ASP A CA 1
ATOM 2787 C C . ASP A 1 326 ? -15.749 -6.750 7.059 1.00 95.69 326 ASP A C 1
ATOM 2789 O O . ASP A 1 326 ? -16.751 -6.256 7.602 1.00 95.69 326 ASP A O 1
ATOM 2793 N N . GLU A 1 327 ? -15.826 -7.779 6.212 1.00 94.19 327 GLU A N 1
ATOM 2794 C CA . GLU A 1 327 ? -17.086 -8.470 5.884 1.00 94.19 327 GLU A CA 1
ATOM 2795 C C . GLU A 1 327 ? -17.065 -9.948 6.330 1.00 94.19 327 GLU A C 1
ATOM 2797 O O . GLU A 1 327 ? -17.937 -10.305 7.130 1.00 94.19 327 GLU A O 1
ATOM 2802 N N . GLU A 1 328 ? -16.073 -10.763 5.934 1.00 93.25 328 GLU A N 1
ATOM 2803 C CA . GLU A 1 328 ? -15.850 -12.130 6.459 1.00 93.25 328 GLU A CA 1
ATOM 2804 C C . GLU A 1 328 ? -14.354 -12.395 6.787 1.00 93.25 328 GLU A C 1
ATOM 2806 O O . GLU A 1 328 ? -13.487 -12.279 5.921 1.00 93.25 328 GLU A O 1
ATOM 2811 N N . ASN A 1 329 ? -14.044 -12.790 8.031 1.00 93.38 329 ASN A N 1
ATOM 2812 C CA . ASN A 1 329 ? -12.672 -12.983 8.548 1.00 93.38 329 ASN A CA 1
ATOM 2813 C C . ASN A 1 329 ? -12.556 -14.177 9.534 1.00 93.38 329 ASN A C 1
ATOM 2815 O O . ASN A 1 329 ? -13.557 -14.783 9.936 1.00 93.38 329 ASN A O 1
ATOM 2819 N N . GLN A 1 330 ? -11.329 -14.564 9.928 1.00 94.31 330 GLN A N 1
ATOM 2820 C CA . GLN A 1 330 ? -11.106 -15.563 10.996 1.00 94.31 330 GLN A CA 1
ATOM 2821 C C . GLN A 1 330 ? -10.446 -14.965 12.245 1.00 94.31 330 GLN A C 1
ATOM 2823 O O . GLN A 1 330 ? -10.969 -15.166 13.341 1.00 94.31 330 GLN A O 1
ATOM 2828 N N . GLU A 1 331 ? -9.337 -14.240 12.096 1.00 96.62 331 GLU A N 1
ATOM 2829 C CA . GLU A 1 331 ? -8.659 -13.537 13.192 1.00 96.62 331 GLU A CA 1
ATOM 2830 C C . GLU A 1 331 ? -8.432 -12.063 12.806 1.00 96.62 331 GLU A C 1
ATOM 2832 O O . GLU A 1 331 ? -7.665 -11.755 11.893 1.00 96.62 331 GLU A O 1
ATOM 2837 N N . LEU A 1 332 ? -9.083 -11.136 13.519 1.00 96.69 332 LEU A N 1
ATOM 2838 C CA . LEU A 1 332 ? -8.924 -9.687 13.347 1.00 96.69 332 LEU A CA 1
ATOM 2839 C C . LEU A 1 332 ? -8.204 -9.099 14.567 1.00 96.69 332 LEU A C 1
ATOM 2841 O O . LEU A 1 332 ? -8.810 -8.859 15.618 1.00 96.69 332 LEU A O 1
ATOM 2845 N N . HIS A 1 333 ? -6.902 -8.843 14.429 1.00 97.75 333 HIS A N 1
ATOM 2846 C CA . HIS A 1 333 ? -6.069 -8.279 15.489 1.00 97.75 333 HIS A CA 1
ATOM 2847 C C . HIS A 1 333 ? -5.695 -6.821 15.201 1.00 97.75 333 HIS A C 1
ATOM 2849 O O . HIS A 1 333 ? -4.883 -6.515 14.327 1.00 97.75 333 HIS A O 1
ATOM 2855 N N . ILE A 1 334 ? -6.227 -5.913 16.015 1.00 96.81 334 ILE A N 1
ATOM 2856 C CA . ILE A 1 334 ? -5.995 -4.472 15.909 1.00 96.81 334 ILE A CA 1
ATOM 2857 C C . ILE A 1 334 ? -5.238 -4.020 17.153 1.00 96.81 334 ILE A C 1
ATOM 2859 O O . ILE A 1 334 ? -5.747 -4.130 18.273 1.00 96.81 334 ILE A O 1
ATOM 2863 N N . LYS A 1 335 ? -4.030 -3.485 16.973 1.00 95.50 335 LYS A N 1
ATOM 2864 C CA . LYS A 1 335 ? -3.298 -2.774 18.024 1.00 95.50 335 LYS A CA 1
ATOM 2865 C C . LYS A 1 335 ? -3.178 -1.300 17.656 1.00 95.50 335 LYS A C 1
ATOM 2867 O O . LYS A 1 335 ? -2.636 -0.980 16.606 1.00 95.50 335 LYS A O 1
ATOM 2872 N N . ASP A 1 336 ? -3.562 -0.457 18.601 1.00 91.81 336 ASP A N 1
ATOM 2873 C CA . ASP A 1 336 ? -3.424 0.999 18.570 1.00 91.81 336 ASP A CA 1
ATOM 2874 C C . ASP A 1 336 ? -2.480 1.478 19.702 1.00 91.81 336 ASP A C 1
ATOM 2876 O O . ASP A 1 336 ? -2.146 0.666 20.587 1.00 91.81 336 ASP A O 1
ATOM 2880 N N . GLU A 1 337 ? -2.031 2.743 19.685 1.00 88.56 337 GLU A N 1
ATOM 2881 C CA . GLU A 1 337 ? -1.330 3.388 20.829 1.00 88.56 337 GLU A CA 1
ATOM 2882 C C . GLU A 1 337 ? -1.930 4.741 21.242 1.00 88.56 337 GLU A C 1
ATOM 2884 O O . GLU A 1 337 ? -2.314 4.867 22.403 1.00 88.56 337 GLU A O 1
ATOM 2889 N N . GLU A 1 338 ? -2.033 5.715 20.336 1.00 85.06 338 GLU A N 1
ATOM 2890 C CA . GLU A 1 338 ? -2.652 7.034 20.559 1.00 85.06 338 GLU A CA 1
ATOM 2891 C C . GLU A 1 338 ? -3.499 7.363 19.302 1.00 85.06 338 GLU A C 1
ATOM 2893 O O . GLU A 1 338 ? -2.968 7.201 18.209 1.00 85.06 338 GLU A O 1
ATOM 2898 N N . ASN A 1 339 ? -4.780 7.770 19.419 1.00 86.19 339 ASN A N 1
ATOM 2899 C CA . ASN A 1 339 ? -5.591 8.342 18.313 1.00 86.19 339 ASN A CA 1
ATOM 2900 C C . ASN A 1 339 ? -6.839 9.142 18.788 1.00 86.19 339 ASN A C 1
ATOM 2902 O O . ASN A 1 339 ? -6.961 9.494 19.965 1.00 86.19 339 ASN A O 1
ATOM 2906 N N . GLN A 1 340 ? -7.765 9.498 17.873 1.00 89.06 340 GLN A N 1
ATOM 2907 C CA . GLN A 1 340 ? -9.013 10.220 18.210 1.00 89.06 340 GLN A CA 1
ATOM 2908 C C . GLN A 1 340 ? -10.307 9.437 17.960 1.00 89.06 340 GLN A C 1
ATOM 2910 O O . GLN A 1 340 ? -11.183 9.459 18.821 1.00 89.06 340 GLN A O 1
ATOM 2915 N N . GLU A 1 341 ? -10.450 8.770 16.812 1.00 91.81 341 GLU A N 1
ATOM 2916 C CA . GLU A 1 341 ? -11.611 7.916 16.518 1.00 91.81 341 GLU A CA 1
ATOM 2917 C C . GLU A 1 341 ? -11.140 6.537 16.017 1.00 91.81 341 GLU A C 1
ATOM 2919 O O . GLU A 1 341 ? -10.648 6.429 14.891 1.00 91.81 341 GLU A O 1
ATOM 2924 N N . LEU A 1 342 ? -11.344 5.465 16.800 1.00 93.94 342 LEU A N 1
ATOM 2925 C CA . LEU A 1 342 ? -11.135 4.079 16.341 1.00 93.94 342 LEU A CA 1
ATOM 2926 C C . LEU A 1 342 ? -12.480 3.420 16.018 1.00 93.94 342 LEU A C 1
ATOM 2928 O O . LEU A 1 342 ? -13.263 3.020 16.884 1.00 93.94 342 LEU A O 1
ATOM 2932 N N . HIS A 1 343 ? -12.758 3.276 14.728 1.00 96.56 343 HIS A N 1
ATOM 2933 C CA . HIS A 1 343 ? -14.081 2.966 14.205 1.00 96.56 343 HIS A CA 1
ATOM 2934 C C . HIS A 1 343 ? -14.111 1.623 13.453 1.00 96.56 343 HIS A C 1
ATOM 2936 O O . HIS A 1 343 ? -14.078 1.572 12.219 1.00 96.56 343 HIS A O 1
ATOM 2942 N N . ILE A 1 344 ? -14.280 0.533 14.202 1.00 97.12 344 ILE A N 1
ATOM 2943 C CA . ILE A 1 344 ? -14.224 -0.852 13.708 1.00 97.12 344 ILE A CA 1
ATOM 2944 C C . ILE A 1 344 ? -15.625 -1.353 13.344 1.00 97.12 344 ILE A C 1
ATOM 2946 O O . ILE A 1 344 ? -16.555 -1.310 14.160 1.00 97.12 344 ILE A O 1
ATOM 2950 N N . LYS A 1 345 ? -15.796 -1.833 12.108 1.00 96.94 345 LYS A N 1
ATOM 2951 C CA . LYS A 1 345 ? -17.045 -2.433 11.618 1.00 96.94 345 LYS A CA 1
ATOM 2952 C C . LYS A 1 345 ? -16.741 -3.780 10.983 1.00 96.94 345 LYS A C 1
ATOM 2954 O O . LYS A 1 345 ? -15.964 -3.850 10.047 1.00 96.94 345 LYS A O 1
ATOM 2959 N N . ASP A 1 346 ? -17.399 -4.792 11.510 1.00 94.31 346 ASP A N 1
ATOM 2960 C CA . ASP A 1 346 ? -17.164 -6.207 11.240 1.00 94.31 346 ASP A CA 1
ATOM 2961 C C . ASP A 1 346 ? -18.544 -6.868 11.032 1.00 94.31 346 ASP A C 1
ATOM 2963 O O . ASP A 1 346 ? -19.546 -6.367 11.584 1.00 94.31 346 ASP A O 1
ATOM 2967 N N . GLU A 1 347 ? -18.661 -7.929 10.232 1.00 92.75 347 GLU A N 1
ATOM 2968 C CA . GLU A 1 347 ? -19.957 -8.588 9.981 1.00 92.75 347 GLU A CA 1
ATOM 2969 C C . GLU A 1 347 ? -19.985 -10.091 10.346 1.00 92.75 347 GLU A C 1
ATOM 2971 O O . GLU A 1 347 ? -20.941 -10.478 11.037 1.00 92.75 347 GLU A O 1
ATOM 2976 N N . GLU A 1 348 ? -18.985 -10.910 9.984 1.00 92.88 348 GLU A N 1
ATOM 2977 C CA . GLU A 1 348 ? -18.867 -12.336 10.383 1.00 92.88 348 GLU A CA 1
ATOM 2978 C C . GLU A 1 348 ? -17.415 -12.749 10.729 1.00 92.88 348 GLU A C 1
ATOM 2980 O O . GLU A 1 348 ? -16.585 -12.850 9.832 1.00 92.88 348 GLU A O 1
ATOM 2985 N N . ASN A 1 349 ? -17.139 -13.039 12.015 1.00 92.81 349 ASN A N 1
ATOM 2986 C CA . ASN A 1 349 ? -15.789 -13.295 12.566 1.00 92.81 349 ASN A CA 1
ATOM 2987 C C . ASN A 1 349 ? -15.709 -14.550 13.473 1.00 92.81 349 ASN A C 1
ATOM 2989 O O . ASN A 1 349 ? -16.734 -15.093 13.911 1.00 92.81 349 ASN A O 1
ATOM 2993 N N . GLN A 1 350 ? -14.493 -15.010 13.792 1.00 93.38 350 GLN A N 1
ATOM 2994 C CA . GLN A 1 350 ? -14.216 -15.961 14.876 1.00 93.38 350 GLN A CA 1
ATOM 2995 C C . GLN A 1 350 ? -13.526 -15.301 16.083 1.00 93.38 350 GLN A C 1
ATOM 2997 O O . GLN A 1 350 ? -14.041 -15.443 17.194 1.00 93.38 350 GLN A O 1
ATOM 3002 N N . GLU A 1 351 ? -12.414 -14.583 15.897 1.00 96.25 351 GLU A N 1
ATOM 3003 C CA . GLU A 1 351 ? -11.674 -13.914 16.979 1.00 96.25 351 GLU A CA 1
ATOM 3004 C C . GLU A 1 351 ? -11.371 -12.439 16.634 1.00 96.25 351 GLU A C 1
ATOM 3006 O O . GLU A 1 351 ? -10.521 -12.129 15.800 1.00 96.25 351 GLU A O 1
ATOM 3011 N N . LEU A 1 352 ? -12.027 -11.505 17.336 1.00 96.69 352 LEU A N 1
ATOM 3012 C CA . LEU A 1 352 ? -11.766 -10.062 17.246 1.00 96.69 352 LEU A CA 1
ATOM 3013 C C . LEU A 1 352 ? -11.010 -9.585 18.491 1.00 96.69 352 LEU A C 1
ATOM 3015 O O . LEU A 1 352 ? -11.580 -9.522 19.585 1.00 96.69 352 LEU A O 1
ATOM 3019 N N . HIS A 1 353 ? -9.749 -9.185 18.328 1.00 97.56 353 HIS A N 1
ATOM 3020 C CA . HIS A 1 353 ? -8.912 -8.653 19.404 1.00 97.56 353 HIS A CA 1
ATOM 3021 C C . HIS A 1 353 ? -8.504 -7.196 19.142 1.00 97.56 353 HIS A C 1
ATOM 3023 O O . HIS A 1 353 ? -7.597 -6.906 18.362 1.00 97.56 353 HIS A O 1
ATOM 3029 N N . VAL A 1 354 ? -9.143 -6.271 19.861 1.00 96.94 354 VAL A N 1
ATOM 3030 C CA . VAL A 1 354 ? -8.863 -4.829 19.830 1.00 96.94 354 VAL A CA 1
ATOM 3031 C C . VAL A 1 354 ? -8.036 -4.443 21.055 1.00 96.94 354 VAL A C 1
ATOM 3033 O O . VAL A 1 354 ? -8.493 -4.602 22.193 1.00 96.94 354 VAL A O 1
ATOM 3036 N N . LYS A 1 355 ? -6.826 -3.918 20.837 1.00 96.00 355 LYS A N 1
ATOM 3037 C CA . LYS A 1 355 ? -5.898 -3.495 21.893 1.00 96.00 355 LYS A CA 1
ATOM 3038 C C . LYS A 1 355 ? -5.414 -2.058 21.708 1.00 96.00 355 LYS A C 1
ATOM 3040 O O . LYS A 1 355 ? -4.329 -1.813 21.179 1.00 96.00 355 LYS A O 1
ATOM 3045 N N . ASP A 1 356 ? -6.185 -1.154 22.275 1.00 92.19 356 ASP A N 1
ATOM 3046 C CA . ASP A 1 356 ? -5.979 0.292 22.334 1.00 92.19 356 ASP A CA 1
ATOM 3047 C C . ASP A 1 356 ? -5.132 0.685 23.579 1.00 92.19 356 ASP A C 1
ATOM 3049 O O . ASP A 1 356 ? -4.941 -0.146 24.486 1.00 92.19 356 ASP A O 1
ATOM 3053 N N . GLU A 1 357 ? -4.600 1.910 23.649 1.00 90.62 357 GLU A N 1
ATOM 3054 C CA . GLU A 1 357 ? -4.016 2.486 24.875 1.00 90.62 357 GLU A CA 1
ATOM 3055 C C . GLU A 1 357 ? -4.519 3.912 25.211 1.00 90.62 357 GLU A C 1
ATOM 3057 O O . GLU A 1 357 ? -4.810 4.123 26.393 1.00 90.62 357 GLU A O 1
ATOM 3062 N N . GLU A 1 358 ? -4.646 4.855 24.264 1.00 88.56 358 GLU A N 1
ATOM 3063 C CA . GLU A 1 358 ? -5.136 6.238 24.495 1.00 88.56 358 GLU A CA 1
ATOM 3064 C C . GLU A 1 358 ? -6.028 6.755 23.332 1.00 88.56 358 GLU A C 1
ATOM 3066 O O . GLU A 1 358 ? -5.541 6.974 22.227 1.00 88.56 358 GLU A O 1
ATOM 3071 N N . ASN A 1 359 ? -7.329 6.988 23.579 1.00 87.81 359 ASN A N 1
ATOM 3072 C CA . ASN A 1 359 ? -8.334 7.325 22.542 1.00 87.81 359 ASN A CA 1
ATOM 3073 C C . ASN A 1 359 ? -9.333 8.423 22.998 1.00 87.81 359 ASN A C 1
ATOM 3075 O O . ASN A 1 359 ? -9.374 8.799 24.176 1.00 87.81 359 ASN A O 1
ATOM 3079 N N . GLN A 1 360 ? -10.174 8.936 22.089 1.00 90.25 360 GLN A N 1
ATOM 3080 C CA . GLN A 1 360 ? -11.364 9.737 22.420 1.00 90.25 360 GLN A CA 1
ATOM 3081 C C . GLN A 1 360 ? -12.683 8.991 22.139 1.00 90.25 360 GLN A C 1
ATOM 3083 O O . GLN A 1 360 ? -13.548 8.986 23.016 1.00 90.25 360 GLN A O 1
ATOM 3088 N N . GLU A 1 361 ? -12.845 8.347 20.978 1.00 93.00 361 GLU A N 1
ATOM 3089 C CA . GLU A 1 361 ? -14.053 7.586 20.614 1.00 93.00 361 GLU A CA 1
ATOM 3090 C C . GLU A 1 361 ? -13.701 6.194 20.035 1.00 93.00 361 GLU A C 1
ATOM 3092 O O . GLU A 1 361 ? -13.459 6.028 18.835 1.00 93.00 361 GLU A O 1
ATOM 3097 N N . LEU A 1 362 ? -13.753 5.150 20.876 1.00 94.44 362 LEU A N 1
ATOM 3098 C CA . LEU A 1 362 ? -13.620 3.749 20.447 1.00 94.44 362 LEU A CA 1
ATOM 3099 C C . LEU A 1 362 ? -14.998 3.131 20.164 1.00 94.44 362 LEU A C 1
ATOM 3101 O O . LEU A 1 362 ? -15.813 2.862 21.054 1.00 94.44 362 LEU A O 1
ATOM 3105 N N . HIS A 1 363 ? -15.238 2.825 18.894 1.00 96.75 363 HIS A N 1
ATOM 3106 C CA . HIS A 1 363 ? -16.521 2.378 18.370 1.00 96.75 363 HIS A CA 1
ATOM 3107 C C . HIS A 1 363 ? -16.409 1.024 17.648 1.00 96.75 363 HIS A C 1
ATOM 3109 O O . HIS A 1 363 ? -16.225 0.960 16.429 1.00 96.75 363 HIS A O 1
ATOM 3115 N N . VAL A 1 364 ? -16.613 -0.068 18.394 1.00 96.75 364 VAL A N 1
ATOM 3116 C CA . VAL A 1 364 ? -16.618 -1.448 17.870 1.00 96.75 364 VAL A CA 1
ATOM 3117 C C . VAL A 1 364 ? -18.042 -1.895 17.521 1.00 96.75 364 VAL A C 1
ATOM 3119 O O . VAL A 1 364 ? -18.927 -1.904 18.385 1.00 96.75 364 VAL A O 1
ATOM 3122 N N . LYS A 1 365 ? -18.276 -2.317 16.270 1.00 96.00 365 LYS A N 1
ATOM 3123 C CA . LYS A 1 365 ? -19.554 -2.904 15.825 1.00 96.00 365 LYS A CA 1
ATOM 3124 C C . LYS A 1 365 ? -19.371 -4.163 14.969 1.00 96.00 365 LYS A C 1
ATOM 3126 O O . LYS A 1 365 ? -19.225 -4.040 13.753 1.00 96.00 365 LYS A O 1
ATOM 3131 N N . HIS A 1 366 ? -19.558 -5.344 15.564 1.00 92.44 366 HIS A N 1
ATOM 3132 C CA . HIS A 1 366 ? -19.721 -6.609 14.825 1.00 92.44 366 HIS A CA 1
ATOM 3133 C C . HIS A 1 366 ? -21.208 -6.988 14.621 1.00 92.44 366 HIS A C 1
ATOM 3135 O O . HIS A 1 366 ? -22.105 -6.314 15.149 1.00 92.44 366 HIS A O 1
ATOM 3141 N N . LYS A 1 367 ? -21.494 -8.024 13.819 1.00 90.88 367 LYS A N 1
ATOM 3142 C CA . LYS A 1 367 ? -22.838 -8.632 13.671 1.00 90.88 367 LYS A CA 1
ATOM 3143 C C . LYS A 1 367 ? -22.860 -10.041 14.265 1.00 90.88 367 LYS A C 1
ATOM 3145 O O . LYS A 1 367 ? -23.701 -10.286 15.130 1.00 90.88 367 LYS A O 1
ATOM 3150 N N . GLU A 1 368 ? -21.953 -10.910 13.835 1.00 90.69 368 GLU A N 1
ATOM 3151 C CA . GLU A 1 368 ? -21.782 -12.288 14.306 1.00 90.69 368 GLU A CA 1
ATOM 3152 C C . GLU A 1 368 ? -20.290 -12.535 14.577 1.00 90.69 368 GLU A C 1
ATOM 3154 O O . GLU A 1 368 ? -19.454 -12.216 13.738 1.00 90.69 368 GLU A O 1
ATOM 3159 N N . ASN A 1 369 ? -19.954 -13.038 15.766 1.00 91.12 369 ASN A N 1
ATOM 3160 C CA . ASN A 1 369 ? -18.582 -13.354 16.182 1.00 91.12 369 ASN A CA 1
ATOM 3161 C C . ASN A 1 369 ? -18.573 -14.569 17.141 1.00 91.12 369 ASN A C 1
ATOM 3163 O O . ASN A 1 369 ? -19.638 -14.999 17.603 1.00 91.12 369 ASN A O 1
ATOM 3167 N N . GLN A 1 370 ? -17.402 -15.134 17.457 1.00 91.19 370 GLN A N 1
ATOM 3168 C CA . GLN A 1 370 ? -17.255 -16.113 18.541 1.00 91.19 370 GLN A CA 1
ATOM 3169 C C . GLN A 1 370 ? -16.615 -15.482 19.785 1.00 91.19 370 GLN A C 1
ATOM 3171 O O . GLN A 1 370 ? -17.244 -15.507 20.843 1.00 91.19 370 GLN A O 1
ATOM 3176 N N . GLU A 1 371 ? -15.433 -14.874 19.669 1.00 95.25 371 GLU A N 1
ATOM 3177 C CA . GLU A 1 371 ? -14.722 -14.249 20.794 1.00 95.25 371 GLU A CA 1
ATOM 3178 C C . GLU A 1 371 ? -14.397 -12.773 20.480 1.00 95.25 371 GLU A C 1
ATOM 3180 O O . GLU A 1 371 ? -13.697 -12.459 19.517 1.00 95.25 371 GLU A O 1
ATOM 3185 N N . LEU A 1 372 ? -14.925 -11.829 21.275 1.00 95.50 372 LEU A N 1
ATOM 3186 C CA . LEU A 1 372 ? -14.551 -10.406 21.228 1.00 95.50 372 LEU A CA 1
ATOM 3187 C C . LEU A 1 372 ? -13.750 -10.034 22.478 1.00 95.50 372 LEU A C 1
ATOM 3189 O O . LEU A 1 372 ? -14.292 -9.906 23.582 1.00 95.50 372 LEU A O 1
ATOM 3193 N N . HIS A 1 373 ? -12.470 -9.751 22.275 1.00 96.81 373 HIS A N 1
ATOM 3194 C CA . HIS A 1 373 ? -11.589 -9.133 23.251 1.00 96.81 373 HIS A CA 1
ATOM 3195 C C . HIS A 1 373 ? -11.384 -7.649 22.939 1.00 96.81 373 HIS A C 1
ATOM 3197 O O . HIS A 1 373 ? -10.758 -7.292 21.948 1.00 96.81 373 HIS A O 1
ATOM 3203 N N . VAL A 1 374 ? -11.855 -6.769 23.827 1.00 96.44 374 VAL A N 1
ATOM 3204 C CA . VAL A 1 374 ? -11.483 -5.343 23.809 1.00 96.44 374 VAL A CA 1
ATOM 3205 C C . VAL A 1 374 ? -10.662 -5.044 25.055 1.00 96.44 374 VAL A C 1
ATOM 3207 O O . VAL A 1 374 ? -11.162 -5.190 26.173 1.00 96.44 374 VAL A O 1
ATOM 3210 N N . LYS A 1 375 ? -9.418 -4.592 24.890 1.00 95.62 375 LYS A N 1
ATOM 3211 C CA . LYS A 1 375 ? -8.614 -3.993 25.962 1.00 95.62 375 LYS A CA 1
ATOM 3212 C C . LYS A 1 375 ? -8.199 -2.588 25.546 1.00 95.62 375 LYS A C 1
ATOM 3214 O O . LYS A 1 375 ? -7.517 -2.432 24.546 1.00 95.62 375 LYS A O 1
ATOM 3219 N N . HIS A 1 376 ? -8.523 -1.599 26.366 1.00 91.25 376 HIS A N 1
ATOM 3220 C CA . HIS A 1 376 ? -7.966 -0.250 26.251 1.00 91.25 376 HIS A CA 1
ATOM 3221 C C . HIS A 1 376 ? -7.235 0.127 27.549 1.00 91.25 376 HIS A C 1
ATOM 3223 O O . HIS A 1 376 ? -6.915 -0.769 28.349 1.00 91.25 376 HIS A O 1
ATOM 3229 N N . LYS A 1 377 ? -6.860 1.396 27.724 1.00 90.25 377 LYS A N 1
ATOM 3230 C CA . LYS A 1 377 ? -6.231 1.906 28.954 1.00 90.25 377 LYS A CA 1
ATOM 3231 C C . LYS A 1 377 ? -6.822 3.261 29.348 1.00 90.25 377 LYS A C 1
ATOM 3233 O O . LYS A 1 377 ? -7.318 3.350 30.460 1.00 90.25 377 LYS A O 1
ATOM 3238 N N . GLU A 1 378 ? -6.813 4.251 28.458 1.00 89.12 378 GLU A N 1
ATOM 3239 C CA . GLU A 1 378 ? -7.426 5.573 28.661 1.00 89.12 378 GLU A CA 1
ATOM 3240 C C . GLU A 1 378 ? -8.327 5.917 27.458 1.00 89.12 378 GLU A C 1
ATOM 3242 O O . GLU A 1 378 ? -7.910 5.768 26.312 1.00 89.12 378 GLU A O 1
ATOM 3247 N N . ASN A 1 379 ? -9.575 6.331 27.699 1.00 89.00 379 ASN A N 1
ATOM 3248 C CA . ASN A 1 379 ? -10.529 6.726 26.649 1.00 89.00 379 ASN A CA 1
ATOM 3249 C C . ASN A 1 379 ? -11.561 7.756 27.170 1.00 89.00 379 ASN A C 1
ATOM 3251 O O . ASN A 1 379 ? -11.654 7.997 28.377 1.00 89.00 379 ASN A O 1
ATOM 3255 N N . GLN A 1 380 ? -12.347 8.374 26.281 1.00 90.19 380 GLN A N 1
ATOM 3256 C CA . GLN A 1 380 ? -13.506 9.195 26.656 1.00 90.19 380 GLN A CA 1
ATOM 3257 C C . GLN A 1 380 ? -14.834 8.459 26.423 1.00 90.19 380 GLN A C 1
ATOM 3259 O O . GLN A 1 380 ? -15.627 8.371 27.358 1.00 90.19 380 GLN A O 1
ATOM 3264 N N . GLU A 1 381 ? -15.067 7.892 25.237 1.00 94.19 381 GLU A N 1
ATOM 3265 C CA . GLU A 1 381 ? -16.267 7.097 24.942 1.00 94.19 381 GLU A CA 1
ATOM 3266 C C . GLU A 1 381 ? -15.886 5.721 24.360 1.00 94.19 381 GLU A C 1
ATOM 3268 O O . GLU A 1 381 ? -15.303 5.617 23.279 1.00 94.19 381 GLU A O 1
ATOM 3273 N N . LEU A 1 382 ? -16.225 4.627 25.057 1.00 94.75 382 LEU A N 1
ATOM 3274 C CA . LEU A 1 382 ? -16.209 3.269 24.493 1.00 94.75 382 LEU A CA 1
ATOM 3275 C C . LEU A 1 382 ? -17.642 2.802 24.256 1.00 94.75 382 LEU A C 1
ATOM 3277 O O . LEU A 1 382 ? -18.373 2.473 25.194 1.00 94.75 382 LEU A O 1
ATOM 3281 N N . HIS A 1 383 ? -18.017 2.664 22.987 1.00 96.31 383 HIS A N 1
ATOM 3282 C CA . HIS A 1 383 ? -19.297 2.085 22.603 1.00 96.31 383 HIS A CA 1
ATOM 3283 C C . HIS A 1 383 ? -19.118 0.801 21.778 1.00 96.31 383 HIS A C 1
ATOM 3285 O O . HIS A 1 383 ? -18.919 0.830 20.556 1.00 96.31 383 HIS A O 1
ATOM 3291 N N . VAL A 1 384 ? -19.298 -0.344 22.445 1.00 95.94 384 VAL A N 1
ATOM 3292 C CA . VAL A 1 384 ? -19.324 -1.682 21.829 1.00 95.94 384 VAL A CA 1
ATOM 3293 C C . VAL A 1 384 ? -20.764 -2.079 21.513 1.00 95.94 384 VAL A C 1
ATOM 3295 O O . VAL A 1 384 ? -21.635 -2.066 22.388 1.00 95.94 384 VAL A O 1
ATOM 3298 N N . LYS A 1 385 ? -21.036 -2.484 20.271 1.00 95.00 385 LYS A N 1
ATOM 3299 C CA . LYS A 1 385 ? -22.352 -2.989 19.863 1.00 95.00 385 LYS A CA 1
ATOM 3300 C C . LYS A 1 385 ? -22.246 -4.267 19.046 1.00 95.00 385 LYS A C 1
ATOM 3302 O O . LYS A 1 385 ? -21.493 -4.323 18.084 1.00 95.00 385 LYS A O 1
ATOM 3307 N N . HIS A 1 386 ? -23.113 -5.226 19.342 1.00 90.88 386 HIS A N 1
ATOM 3308 C CA . HIS A 1 386 ? -23.246 -6.434 18.540 1.00 90.88 386 HIS A CA 1
ATOM 3309 C C . HIS A 1 386 ? -24.696 -6.918 18.414 1.00 90.88 386 HIS A C 1
ATOM 3311 O O . HIS A 1 386 ? -25.638 -6.170 18.723 1.00 90.88 386 HIS A O 1
ATOM 3317 N N . LYS A 1 387 ? -24.858 -8.117 17.843 1.00 90.44 387 LYS A N 1
ATOM 3318 C CA . LYS A 1 387 ? -26.138 -8.789 17.607 1.00 90.44 387 LYS A CA 1
ATOM 3319 C C . LYS A 1 387 ? -26.091 -10.254 18.054 1.00 90.44 387 LYS A C 1
ATOM 3321 O O . LYS A 1 387 ? -26.997 -10.648 18.770 1.00 90.44 387 LYS A O 1
ATOM 3326 N N . GLU A 1 388 ? -25.091 -11.025 17.625 1.00 89.50 388 GLU A N 1
ATOM 3327 C CA . GLU A 1 388 ? -24.841 -12.407 18.068 1.00 89.50 388 GLU A CA 1
ATOM 3328 C C . GLU A 1 388 ? -23.338 -12.583 18.376 1.00 89.50 388 GLU A C 1
ATOM 3330 O O . GLU A 1 388 ? -22.501 -12.208 17.556 1.00 89.50 388 GLU A O 1
ATOM 3335 N N . ASN A 1 389 ? -22.989 -13.126 19.547 1.00 90.06 389 ASN A N 1
ATOM 3336 C CA . ASN A 1 389 ? -21.611 -13.470 19.945 1.00 90.06 389 ASN A CA 1
ATOM 3337 C C . ASN A 1 389 ? -21.595 -14.698 20.884 1.00 90.06 389 ASN A C 1
ATOM 3339 O O . ASN A 1 389 ? -22.660 -15.159 21.308 1.00 90.06 389 ASN A O 1
ATOM 3343 N N . GLN A 1 390 ? -20.420 -15.251 21.214 1.00 90.56 390 GLN A N 1
ATOM 3344 C CA . GLN A 1 390 ? -20.303 -16.304 22.238 1.00 90.56 390 GLN A CA 1
ATOM 3345 C C . GLN A 1 390 ? -19.617 -15.804 23.516 1.00 90.56 390 GLN A C 1
ATOM 3347 O O . GLN A 1 390 ? -20.204 -15.934 24.588 1.00 90.56 390 GLN A O 1
ATOM 3352 N N . GLU A 1 391 ? -18.435 -15.198 23.418 1.00 94.25 391 GLU A N 1
ATOM 3353 C CA . GLU A 1 391 ? -17.722 -14.614 24.560 1.00 94.25 391 GLU A CA 1
ATOM 3354 C C . GLU A 1 391 ? -17.365 -13.146 24.267 1.00 94.25 391 GLU A C 1
ATOM 3356 O O . GLU A 1 391 ? -16.657 -12.830 23.310 1.00 94.25 391 GLU A O 1
ATOM 3361 N N . LEU A 1 392 ? -17.872 -12.207 25.071 1.00 94.06 392 LEU A N 1
ATOM 3362 C CA . LEU A 1 392 ? -17.473 -10.794 25.041 1.00 94.06 392 LEU A CA 1
ATOM 3363 C C . LEU A 1 392 ? -16.693 -10.471 26.310 1.00 94.06 392 LEU A C 1
ATOM 3365 O O . LEU A 1 392 ? -17.281 -10.369 27.385 1.00 94.06 392 LEU A O 1
ATOM 3369 N N . HIS A 1 393 ? -15.391 -10.225 26.191 1.00 96.19 393 HIS A N 1
ATOM 3370 C CA . HIS A 1 393 ? -14.562 -9.792 27.309 1.00 96.19 393 HIS A CA 1
ATOM 3371 C C . HIS A 1 393 ? -13.972 -8.392 27.074 1.00 96.19 393 HIS A C 1
ATOM 3373 O O . HIS A 1 393 ? -12.999 -8.210 26.337 1.00 96.19 393 HIS A O 1
ATOM 3379 N N . ILE A 1 394 ? -14.518 -7.406 27.789 1.00 95.38 394 ILE A N 1
ATOM 3380 C CA . ILE A 1 394 ? -14.064 -6.010 27.785 1.00 95.38 394 ILE A CA 1
ATOM 3381 C C . ILE A 1 394 ? -13.199 -5.754 29.019 1.00 95.38 394 ILE A C 1
ATOM 3383 O O . ILE A 1 394 ? -13.582 -6.065 30.151 1.00 95.38 394 ILE A O 1
ATOM 3387 N N . LYS A 1 395 ? -12.029 -5.152 28.806 1.00 95.31 395 LYS A N 1
ATOM 3388 C CA . LYS A 1 395 ? -11.114 -4.720 29.856 1.00 95.31 395 LYS A CA 1
ATOM 3389 C C . LYS A 1 395 ? -10.771 -3.242 29.700 1.00 95.31 395 LYS A C 1
ATOM 3391 O O . LYS A 1 395 ? -10.048 -2.844 28.790 1.00 95.31 395 LYS A O 1
ATOM 3396 N N . ASP A 1 396 ? -11.273 -2.484 30.656 1.00 92.81 396 ASP A N 1
ATOM 3397 C CA . ASP A 1 396 ? -11.111 -1.044 30.814 1.00 92.81 396 ASP A CA 1
ATOM 3398 C C . ASP A 1 396 ? -10.153 -0.778 32.003 1.00 92.81 396 ASP A C 1
ATOM 3400 O O . ASP A 1 396 ? -9.965 -1.662 32.867 1.00 92.81 396 ASP A O 1
ATOM 3404 N N . GLU A 1 397 ? -9.499 0.383 32.015 1.00 91.44 397 GLU A N 1
ATOM 3405 C CA . GLU A 1 397 ? -8.658 0.868 33.120 1.00 91.44 397 GLU A CA 1
ATOM 3406 C C . GLU A 1 397 ? -9.087 2.292 33.540 1.00 91.44 397 GLU A C 1
ATOM 3408 O O . GLU A 1 397 ? -9.461 2.441 34.705 1.00 91.44 397 GLU A O 1
ATOM 3413 N N . GLU A 1 398 ? -9.142 3.276 32.631 1.00 90.44 398 GLU A N 1
ATOM 3414 C CA . GLU A 1 398 ? -9.703 4.625 32.861 1.00 90.44 398 GLU A CA 1
ATOM 3415 C C . GLU A 1 398 ? -10.579 5.109 31.672 1.00 90.44 398 GLU A C 1
ATOM 3417 O O . GLU A 1 398 ? -10.120 5.158 30.528 1.00 90.44 398 GLU A O 1
ATOM 3422 N N . ASN A 1 399 ? -11.833 5.516 31.928 1.00 90.50 399 ASN A N 1
ATOM 3423 C CA . ASN A 1 399 ? -12.805 5.922 30.891 1.00 90.50 399 ASN A CA 1
ATOM 3424 C C . ASN A 1 399 ? -13.820 6.980 31.403 1.00 90.50 399 ASN A C 1
ATOM 3426 O O . ASN A 1 399 ? -13.914 7.230 32.610 1.00 90.50 399 ASN A O 1
ATOM 3430 N N . GLN A 1 400 ? -14.598 7.620 30.516 1.00 91.12 400 GLN A N 1
ATOM 3431 C CA . GLN A 1 400 ? -15.723 8.492 30.904 1.00 91.12 400 GLN A CA 1
ATOM 3432 C C . GLN A 1 400 ? -17.093 7.844 30.653 1.00 91.12 400 GLN A C 1
ATOM 3434 O O . GLN A 1 400 ? -17.901 7.813 31.582 1.00 91.12 400 GLN A O 1
ATOM 3439 N N . GLU A 1 401 ? -17.355 7.312 29.456 1.00 93.44 401 GLU A N 1
ATOM 3440 C CA . GLU A 1 401 ? -18.604 6.604 29.138 1.00 93.44 401 GLU A CA 1
ATOM 3441 C C . GLU A 1 401 ? -18.325 5.223 28.512 1.00 93.44 401 GLU A C 1
ATOM 3443 O O . GLU A 1 401 ? -17.735 5.103 27.436 1.00 93.44 401 GLU A O 1
ATOM 3448 N N . LEU A 1 402 ? -18.803 4.153 29.160 1.00 93.38 402 LEU A N 1
ATOM 3449 C CA . LEU A 1 402 ? -18.769 2.781 28.640 1.00 93.38 402 LEU A CA 1
ATOM 3450 C C . LEU A 1 402 ? -20.191 2.305 28.312 1.00 93.38 402 LEU A C 1
ATOM 3452 O O . LEU A 1 402 ? -20.932 1.836 29.183 1.00 93.38 402 LEU A O 1
ATOM 3456 N N . HIS A 1 403 ? -20.570 2.392 27.035 1.00 95.25 403 HIS A N 1
ATOM 3457 C CA . HIS A 1 403 ? -21.886 1.982 26.543 1.00 95.25 403 HIS A CA 1
ATOM 3458 C C . HIS A 1 403 ? -21.823 0.674 25.740 1.00 95.25 403 HIS A C 1
ATOM 3460 O O . HIS A 1 403 ? -21.468 0.642 24.560 1.00 95.25 403 HIS A O 1
ATOM 3466 N N . ILE A 1 404 ? -22.279 -0.421 26.341 1.00 94.00 404 ILE A N 1
ATOM 3467 C CA . ILE A 1 404 ? -22.302 -1.741 25.700 1.00 94.00 404 ILE A CA 1
ATOM 3468 C C . ILE A 1 404 ? -23.735 -2.094 25.314 1.00 94.00 404 ILE A C 1
ATOM 3470 O O . ILE A 1 404 ? -24.648 -2.019 26.140 1.00 94.00 404 ILE A O 1
ATOM 3474 N N . LYS A 1 405 ? -23.948 -2.499 24.057 1.00 93.62 405 LYS A N 1
ATOM 3475 C CA . LYS A 1 405 ? -25.254 -2.960 23.576 1.00 93.62 405 LYS A CA 1
ATOM 3476 C C . LYS A 1 405 ? -25.179 -4.315 22.875 1.00 93.62 405 LYS A C 1
ATOM 3478 O O . LYS A 1 405 ? -24.616 -4.434 21.788 1.00 93.62 405 LYS A O 1
ATOM 3483 N N . ASP A 1 406 ? -25.879 -5.276 23.452 1.00 91.12 406 ASP A N 1
ATOM 3484 C CA . ASP A 1 406 ? -26.037 -6.642 22.956 1.00 91.12 406 ASP A CA 1
ATOM 3485 C C . ASP A 1 406 ? -27.416 -6.840 22.282 1.00 91.12 406 ASP A C 1
ATOM 3487 O O . ASP A 1 406 ? -28.283 -5.944 22.331 1.00 91.12 406 ASP A O 1
ATOM 3491 N N . GLU A 1 407 ? -27.622 -7.996 21.646 1.00 90.19 407 GLU A N 1
ATOM 3492 C CA . GLU A 1 407 ? -28.947 -8.572 21.369 1.00 90.19 407 GLU A CA 1
ATOM 3493 C C . GLU A 1 407 ? -29.039 -10.066 21.745 1.00 90.19 407 GLU A C 1
ATOM 3495 O O . GLU A 1 407 ? -30.114 -10.445 22.220 1.00 90.19 407 GLU A O 1
ATOM 3500 N N . GLU A 1 408 ? -27.988 -10.881 21.563 1.00 89.00 408 GLU A N 1
ATOM 3501 C CA . GLU A 1 408 ? -27.902 -12.325 21.889 1.00 89.00 408 GLU A CA 1
ATOM 3502 C C . GLU A 1 408 ? -26.429 -12.748 22.134 1.00 89.00 408 GLU A C 1
ATOM 3504 O O . GLU A 1 408 ? -25.590 -12.623 21.242 1.00 89.00 408 GLU A O 1
ATOM 3509 N N . ASN A 1 409 ? -26.105 -13.293 23.314 1.00 89.19 409 ASN A N 1
ATOM 3510 C CA . ASN A 1 409 ? -24.731 -13.678 23.697 1.00 89.19 409 ASN A CA 1
ATOM 3511 C C . ASN A 1 409 ? -24.719 -14.902 24.649 1.00 89.19 409 ASN A C 1
ATOM 3513 O O . ASN A 1 409 ? -25.781 -15.367 25.078 1.00 89.19 409 ASN A O 1
ATOM 3517 N N . GLN A 1 410 ? -23.549 -15.471 24.976 1.00 89.62 410 GLN A N 1
ATOM 3518 C CA . GLN A 1 410 ? -23.428 -16.562 25.961 1.00 89.62 410 GLN A CA 1
ATOM 3519 C C . GLN A 1 410 ? -22.692 -16.140 27.238 1.00 89.62 410 GLN A C 1
ATOM 3521 O O . GLN A 1 410 ? -23.218 -16.393 28.323 1.00 89.62 410 GLN A O 1
ATOM 3526 N N . GLU A 1 411 ? -21.532 -15.492 27.132 1.00 92.50 411 GLU A N 1
ATOM 3527 C CA . GLU A 1 411 ? -20.792 -14.954 28.280 1.00 92.50 411 GLU A CA 1
ATOM 3528 C C . GLU A 1 411 ? -20.364 -13.501 28.010 1.00 92.50 411 GLU A C 1
ATOM 3530 O O . GLU A 1 411 ? -19.693 -13.198 27.023 1.00 92.50 411 GLU A O 1
ATOM 3535 N N . LEU A 1 412 ? -20.731 -12.576 28.904 1.00 92.12 412 LEU A N 1
ATOM 3536 C CA . LEU A 1 412 ? -20.353 -11.161 28.817 1.00 92.12 412 LEU A CA 1
ATOM 3537 C C . LEU A 1 412 ? -19.575 -10.755 30.073 1.00 92.12 412 LEU A C 1
ATOM 3539 O O . LEU A 1 412 ? -20.147 -10.545 31.143 1.00 92.12 412 LEU A O 1
ATOM 3543 N N . HIS A 1 413 ? -18.254 -10.623 29.944 1.00 94.38 413 HIS A N 1
ATOM 3544 C CA . HIS A 1 413 ? -17.345 -10.259 31.024 1.00 94.38 413 HIS A CA 1
ATOM 3545 C C . HIS A 1 413 ? -16.762 -8.843 30.863 1.00 94.38 413 HIS A C 1
ATOM 3547 O O . HIS A 1 413 ? -15.889 -8.593 30.037 1.00 94.38 413 HIS A O 1
ATOM 3553 N N . ILE A 1 414 ? -17.167 -7.911 31.724 1.00 93.62 414 ILE A N 1
ATOM 3554 C CA . ILE A 1 414 ? -16.612 -6.550 31.783 1.00 93.62 414 ILE A CA 1
ATOM 3555 C C . ILE A 1 414 ? -15.728 -6.440 33.019 1.00 93.62 414 ILE A C 1
ATOM 3557 O O . ILE A 1 414 ? -16.198 -6.656 34.138 1.00 93.62 414 ILE A O 1
ATOM 3561 N N . LYS A 1 415 ? -14.465 -6.045 32.846 1.00 93.19 415 LYS A N 1
ATOM 3562 C CA . LYS A 1 415 ? -13.580 -5.656 33.949 1.00 93.19 415 LYS A CA 1
ATOM 3563 C C . LYS A 1 415 ? -13.053 -4.242 33.748 1.00 93.19 415 LYS A C 1
ATOM 3565 O O . LYS A 1 415 ? -12.056 -4.032 33.063 1.00 93.19 415 LYS A O 1
ATOM 3570 N N . ASP A 1 416 ? -13.670 -3.334 34.477 1.00 90.19 416 ASP A N 1
ATOM 3571 C CA . ASP A 1 416 ? -13.431 -1.895 34.567 1.00 90.19 416 ASP A CA 1
ATOM 3572 C C . ASP A 1 416 ? -12.600 -1.568 35.835 1.00 90.19 416 ASP A C 1
ATOM 3574 O O . ASP A 1 416 ? -12.514 -2.425 36.733 1.00 90.19 416 ASP A O 1
ATOM 3578 N N . GLU A 1 417 ? -11.918 -0.417 35.907 1.00 89.19 417 GLU A N 1
ATOM 3579 C CA . GLU A 1 417 ? -11.258 0.073 37.138 1.00 89.19 417 GLU A CA 1
ATOM 3580 C C . GLU A 1 417 ? -11.719 1.481 37.564 1.00 89.19 417 GLU A C 1
ATOM 3582 O O . GLU A 1 417 ? -12.099 1.609 38.735 1.00 89.19 417 GLU A O 1
ATOM 3587 N N . GLU A 1 418 ? -11.722 2.494 36.687 1.00 87.88 418 GLU A N 1
ATOM 3588 C CA . GLU A 1 418 ? -12.185 3.866 36.988 1.00 87.88 418 GLU A CA 1
ATOM 3589 C C . GLU A 1 418 ? -13.025 4.465 35.834 1.00 87.88 418 GLU A C 1
ATOM 3591 O O . GLU A 1 418 ? -12.520 4.684 34.737 1.00 87.88 418 GLU A O 1
ATOM 3596 N N . ASN A 1 419 ? -14.309 4.759 36.088 1.00 88.06 419 ASN A N 1
ATOM 3597 C CA . ASN A 1 419 ? -15.280 5.199 35.069 1.00 88.06 419 ASN A CA 1
ATOM 3598 C C . ASN A 1 419 ? -16.236 6.296 35.604 1.00 88.06 419 ASN A C 1
ATOM 3600 O O . ASN A 1 419 ? -16.320 6.519 36.819 1.00 88.06 419 ASN A O 1
ATOM 3604 N N . GLN A 1 420 ? -16.977 6.991 34.728 1.00 88.56 420 GLN A N 1
ATOM 3605 C CA . GLN A 1 420 ? -18.061 7.904 35.128 1.00 88.56 420 GLN A CA 1
ATOM 3606 C C . GLN A 1 420 ? -19.455 7.323 34.858 1.00 88.56 420 GLN A C 1
ATOM 3608 O O . GLN A 1 420 ? -20.271 7.321 35.783 1.00 88.56 420 GLN A O 1
ATOM 3613 N N . GLU A 1 421 ? -19.731 6.813 33.654 1.00 91.00 421 GLU A N 1
ATOM 3614 C CA . GLU A 1 421 ? -21.016 6.187 33.312 1.00 91.00 421 GLU A CA 1
ATOM 3615 C C . GLU A 1 421 ? -20.822 4.821 32.622 1.00 91.00 421 GLU A C 1
ATOM 3617 O O . GLU A 1 421 ? -20.367 4.727 31.484 1.00 91.00 421 GLU A O 1
ATOM 3622 N N . LEU A 1 422 ? -21.237 3.739 33.293 1.00 91.06 422 LEU A N 1
ATOM 3623 C CA . LEU A 1 422 ? -21.261 2.379 32.737 1.00 91.06 422 LEU A CA 1
ATOM 3624 C C . LEU A 1 422 ? -22.706 1.960 32.440 1.00 91.06 422 LEU A C 1
ATOM 3626 O O . LEU A 1 422 ? -23.488 1.666 33.352 1.00 91.06 422 LEU A O 1
ATOM 3630 N N . HIS A 1 423 ? -23.055 1.878 31.157 1.00 92.94 423 HIS A N 1
ATOM 3631 C CA . HIS A 1 423 ? -24.376 1.472 30.681 1.00 92.94 423 HIS A CA 1
ATOM 3632 C C . HIS A 1 423 ? -24.279 0.208 29.816 1.00 92.94 423 HIS A C 1
ATOM 3634 O O . HIS A 1 423 ? -23.915 0.262 28.640 1.00 92.94 423 HIS A O 1
ATOM 3640 N N . VAL A 1 424 ? -24.697 -0.937 30.365 1.00 91.88 424 VAL A N 1
ATOM 3641 C CA . VAL A 1 424 ? -24.849 -2.178 29.586 1.00 91.88 424 VAL A CA 1
ATOM 3642 C C . VAL A 1 424 ? -26.324 -2.413 29.316 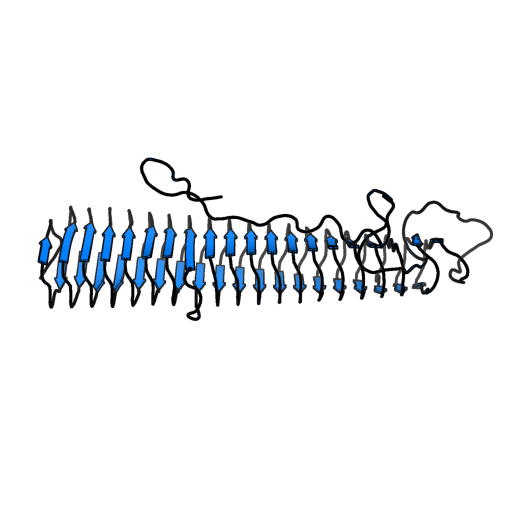1.00 91.88 424 VAL A C 1
ATOM 3644 O O . VAL A 1 424 ? -27.147 -2.427 30.237 1.00 91.88 424 VAL A O 1
ATOM 3647 N N . LYS A 1 425 ? -26.649 -2.606 28.038 1.00 92.00 425 LYS A N 1
ATOM 3648 C CA . LYS A 1 425 ? -27.972 -2.996 27.575 1.00 92.00 425 LYS A CA 1
ATOM 3649 C C . LYS A 1 425 ? -27.903 -4.272 26.746 1.00 92.00 425 LYS A C 1
ATOM 3651 O O . LYS A 1 425 ? -27.680 -4.233 25.536 1.00 92.00 425 LYS A O 1
ATOM 3656 N N . ASP A 1 426 ? -28.204 -5.361 27.420 1.00 89.00 426 ASP A N 1
ATOM 3657 C CA . ASP A 1 426 ? -28.349 -6.704 26.886 1.00 89.00 426 ASP A CA 1
ATOM 3658 C C . ASP A 1 426 ? -29.846 -7.053 26.685 1.00 89.00 426 ASP A C 1
ATOM 3660 O O . ASP A 1 426 ? -30.749 -6.273 27.039 1.00 89.00 426 ASP A O 1
ATOM 3664 N N . LYS A 1 427 ? -30.126 -8.199 26.069 1.00 88.94 427 LYS A N 1
ATOM 3665 C CA . LYS A 1 427 ? -31.460 -8.728 25.764 1.00 88.94 427 LYS A CA 1
ATOM 3666 C C . LYS A 1 427 ? -31.575 -10.221 26.093 1.00 88.94 427 LYS A C 1
ATOM 3668 O O . LYS A 1 427 ? -32.604 -10.578 26.652 1.00 88.94 427 LYS A O 1
ATOM 3673 N N . GLU A 1 428 ? -30.600 -11.061 25.748 1.00 86.50 428 GLU A N 1
ATOM 3674 C CA . GLU A 1 428 ? -30.642 -12.527 25.917 1.00 86.50 428 GLU A CA 1
ATOM 3675 C C . GLU A 1 428 ? -29.206 -13.059 26.118 1.00 86.50 428 GLU A C 1
ATOM 3677 O O . GLU A 1 428 ? -28.398 -12.996 25.195 1.00 86.50 428 GLU A O 1
ATOM 3682 N N . ASN A 1 429 ? -28.894 -13.588 27.309 1.00 87.25 429 ASN A N 1
ATOM 3683 C CA . ASN A 1 429 ? -27.533 -13.998 27.705 1.00 87.25 429 ASN A CA 1
ATOM 3684 C C . ASN A 1 429 ? -27.561 -15.268 28.602 1.00 87.25 429 ASN A C 1
ATOM 3686 O O . ASN A 1 429 ? -28.633 -15.718 29.027 1.00 87.25 429 ASN A O 1
ATOM 3690 N N . GLN A 1 430 ? -26.411 -15.885 28.900 1.00 88.00 430 GLN A N 1
ATOM 3691 C CA . GLN A 1 430 ? -26.298 -16.973 29.884 1.00 88.00 430 GLN A CA 1
ATOM 3692 C C . GLN A 1 430 ? -25.506 -16.578 31.138 1.00 88.00 430 GLN A C 1
ATOM 3694 O O . GLN A 1 430 ? -25.956 -16.935 32.230 1.00 88.00 430 GLN A O 1
ATOM 3699 N N . GLU A 1 431 ? -24.392 -15.845 31.016 1.00 89.88 431 GLU A N 1
ATOM 3700 C CA . GLU A 1 431 ? -23.613 -15.347 32.163 1.00 89.88 431 GLU A CA 1
ATOM 3701 C C . GLU A 1 431 ? -23.155 -13.882 31.972 1.00 89.88 431 GLU A C 1
ATOM 3703 O O . GLU A 1 431 ? -22.360 -13.569 31.085 1.00 89.88 431 GLU A O 1
ATOM 3708 N N . LEU A 1 432 ? -23.600 -12.967 32.851 1.00 89.62 432 LEU A N 1
ATOM 3709 C CA . LEU A 1 432 ? -23.197 -11.544 32.836 1.00 89.62 432 LEU A CA 1
ATOM 3710 C C . LEU A 1 432 ? -22.219 -11.209 33.986 1.00 89.62 432 LEU A C 1
ATOM 3712 O O . LEU A 1 432 ? -22.613 -10.802 35.084 1.00 89.62 432 LEU A O 1
ATOM 3716 N N . HIS A 1 433 ? -20.934 -11.428 33.694 1.00 91.50 433 HIS A N 1
ATOM 3717 C CA . HIS A 1 433 ? -19.687 -11.118 34.415 1.00 91.50 433 HIS A CA 1
ATOM 3718 C C . HIS A 1 433 ? -19.250 -9.643 34.507 1.00 91.50 433 HIS A C 1
ATOM 3720 O O . HIS A 1 433 ? -18.189 -9.329 33.971 1.00 91.50 433 HIS A O 1
ATOM 3726 N N . VAL A 1 434 ? -19.877 -8.746 35.270 1.00 90.00 434 VAL A N 1
ATOM 3727 C CA . VAL A 1 434 ? -19.319 -7.374 35.418 1.00 90.00 434 VAL A CA 1
ATOM 3728 C C . VAL A 1 434 ? -18.455 -7.207 36.680 1.00 90.00 434 VAL A C 1
ATOM 3730 O O . VAL A 1 434 ? -18.715 -7.756 37.750 1.00 90.00 434 VAL A O 1
ATOM 3733 N N . LYS A 1 435 ? -17.401 -6.402 36.602 1.00 89.75 435 LYS A N 1
ATOM 3734 C CA . LYS A 1 435 ? -16.579 -6.005 37.746 1.00 89.75 435 LYS A CA 1
ATOM 3735 C C . LYS A 1 435 ? -16.022 -4.607 37.510 1.00 89.75 435 LYS A C 1
ATOM 3737 O O . LYS A 1 435 ? -15.302 -4.407 36.542 1.00 89.75 435 LYS A O 1
ATOM 3742 N N . HIS A 1 436 ? -16.275 -3.694 38.437 1.00 85.38 436 HIS A N 1
ATOM 3743 C CA . HIS A 1 436 ? -15.660 -2.365 38.463 1.00 85.38 436 HIS A CA 1
ATOM 3744 C C . HIS A 1 436 ? -15.054 -2.095 39.850 1.00 85.38 436 HIS A C 1
ATOM 3746 O O . HIS A 1 436 ? -15.239 -2.890 40.783 1.00 85.38 436 HIS A O 1
ATOM 3752 N N . LYS A 1 437 ? -14.281 -1.014 39.975 1.00 85.31 437 LYS A N 1
ATOM 3753 C CA . LYS A 1 437 ? -13.662 -0.580 41.237 1.00 85.31 437 LYS A CA 1
ATOM 3754 C C . LYS A 1 437 ? -14.213 0.781 41.663 1.00 85.31 437 LYS A C 1
ATOM 3756 O O . LYS A 1 437 ? -14.773 0.848 42.752 1.00 85.31 437 LYS A O 1
ATOM 3761 N N . GLU A 1 438 ? -14.124 1.802 40.814 1.00 83.62 438 GLU A N 1
ATOM 3762 C CA . GLU A 1 438 ? -14.680 3.141 41.058 1.00 83.62 438 GLU A CA 1
ATOM 3763 C C . GLU A 1 438 ? -15.572 3.574 39.881 1.00 83.62 438 GLU A C 1
ATOM 3765 O O . GLU A 1 438 ? -15.150 3.512 38.731 1.00 83.62 438 GLU A O 1
ATOM 3770 N N . ASN A 1 439 ? -16.818 3.974 40.161 1.00 82.50 439 ASN A N 1
ATOM 3771 C CA . ASN A 1 439 ? -17.771 4.475 39.159 1.00 82.50 439 ASN A CA 1
ATOM 3772 C C . ASN A 1 439 ? -18.696 5.569 39.749 1.00 82.50 439 ASN A C 1
ATOM 3774 O O . ASN A 1 439 ? -18.872 5.646 40.973 1.00 82.50 439 ASN A O 1
ATOM 3778 N N . GLN A 1 440 ? -19.310 6.415 38.912 1.00 84.00 440 GLN A N 1
ATOM 3779 C CA . GLN A 1 440 ? -20.341 7.369 39.345 1.00 84.00 440 GLN A CA 1
ATOM 3780 C C . GLN A 1 440 ? -21.759 6.848 39.082 1.00 84.00 440 GLN A C 1
ATOM 3782 O O . GLN A 1 440 ? -22.531 6.760 40.039 1.00 84.00 440 GLN A O 1
ATOM 3787 N N . GLU A 1 441 ? -22.094 6.467 37.846 1.00 86.94 441 GLU A N 1
ATOM 3788 C CA . GLU A 1 441 ? -23.406 5.908 37.495 1.00 86.94 441 GLU A CA 1
ATOM 3789 C C . GLU A 1 441 ? -23.282 4.529 36.821 1.00 86.94 441 GLU A C 1
ATOM 3791 O O . GLU A 1 441 ? -22.568 4.333 35.837 1.00 86.94 441 GLU A O 1
ATOM 3796 N N . LEU A 1 442 ? -24.004 3.538 37.353 1.00 87.19 442 LEU A N 1
ATOM 3797 C CA . LEU A 1 442 ? -24.085 2.185 36.795 1.00 87.19 442 LEU A CA 1
ATOM 3798 C C . LEU A 1 442 ? -25.521 1.870 36.360 1.00 87.19 442 LEU A C 1
ATOM 3800 O O . LEU A 1 442 ? -26.388 1.614 37.205 1.00 87.19 442 LEU A O 1
ATOM 3804 N N . HIS A 1 443 ? -25.771 1.848 35.047 1.00 89.38 443 HIS A N 1
ATOM 3805 C CA . HIS A 1 443 ? -27.079 1.541 34.467 1.00 89.38 443 HIS A CA 1
ATOM 3806 C C . HIS A 1 443 ? -27.151 0.127 33.865 1.00 89.38 443 HIS A C 1
ATOM 3808 O O . HIS A 1 443 ? -26.869 -0.120 32.691 1.00 89.38 443 HIS A O 1
ATOM 3814 N N . ILE A 1 444 ? -27.612 -0.783 34.717 1.00 88.12 444 ILE A N 1
ATOM 3815 C CA . ILE A 1 444 ? -27.925 -2.198 34.515 1.00 88.12 444 ILE A CA 1
ATOM 3816 C C . ILE A 1 444 ? -29.135 -2.547 33.622 1.00 88.12 444 ILE A C 1
ATOM 3818 O O . ILE A 1 444 ? -30.248 -2.296 34.101 1.00 88.12 444 ILE A O 1
ATOM 3822 N N . LYS A 1 445 ? -29.054 -3.161 32.429 1.00 88.38 445 LYS A N 1
ATOM 3823 C CA . LYS A 1 445 ? -30.269 -3.747 31.799 1.00 88.38 445 LYS A CA 1
ATOM 3824 C C . LYS A 1 445 ? -30.005 -4.942 30.877 1.00 88.38 445 LYS A C 1
ATOM 3826 O O . LYS A 1 445 ? -29.151 -4.841 30.012 1.00 88.38 445 LYS A O 1
ATOM 3831 N N . ASP A 1 446 ? -30.775 -6.023 31.009 1.00 84.19 446 ASP A N 1
ATOM 3832 C CA . ASP A 1 446 ? -30.475 -7.303 30.350 1.00 84.19 446 ASP A CA 1
ATOM 3833 C C . ASP A 1 446 ? -31.741 -8.207 30.278 1.00 84.19 446 ASP A C 1
ATOM 3835 O O . ASP A 1 446 ? -32.169 -8.808 31.254 1.00 84.19 446 ASP A O 1
ATOM 3839 N N . GLU A 1 447 ? -32.484 -8.204 29.165 1.00 86.00 447 GLU A N 1
ATOM 3840 C CA . GLU A 1 447 ? -33.916 -8.584 29.231 1.00 86.00 447 GLU A CA 1
ATOM 3841 C C . GLU A 1 447 ? -34.226 -10.060 29.617 1.00 86.00 447 GLU A C 1
ATOM 3843 O O . GLU A 1 447 ? -35.266 -10.276 30.249 1.00 86.00 447 GLU A O 1
ATOM 3848 N N . GLU A 1 448 ? -33.353 -11.044 29.341 1.00 83.12 448 GLU A N 1
ATOM 3849 C CA . GLU A 1 448 ? -33.534 -12.479 29.672 1.00 83.12 448 GLU A CA 1
ATOM 3850 C C . GLU A 1 448 ? -32.231 -13.205 30.136 1.00 83.12 448 GLU A C 1
ATOM 3852 O O . GLU A 1 448 ? -31.769 -14.155 29.509 1.00 83.12 448 GLU A O 1
ATOM 3857 N N . ASN A 1 449 ? -31.660 -12.782 31.274 1.00 81.88 449 ASN A N 1
ATOM 3858 C CA . ASN A 1 449 ? -30.552 -13.429 32.024 1.00 81.88 449 ASN A CA 1
ATOM 3859 C C . ASN A 1 449 ? -30.808 -14.873 32.575 1.00 81.88 449 ASN A C 1
ATOM 3861 O O . ASN A 1 449 ? -31.882 -15.127 33.134 1.00 81.88 449 ASN A O 1
ATOM 3865 N N . GLN A 1 450 ? -29.804 -15.768 32.595 1.00 81.94 450 GLN A N 1
ATOM 3866 C CA . GLN A 1 450 ? -29.706 -16.957 33.466 1.00 81.94 450 GLN A CA 1
ATOM 3867 C C . GLN A 1 450 ? -28.850 -16.742 34.739 1.00 81.94 450 GLN A C 1
ATOM 3869 O O . GLN A 1 450 ? -29.405 -16.849 35.840 1.00 81.94 450 GLN A O 1
ATOM 3874 N N . GLU A 1 451 ? -27.540 -16.471 34.632 1.00 85.00 451 GLU A N 1
ATOM 3875 C CA . GLU A 1 451 ? -26.640 -16.226 35.777 1.00 85.00 451 GLU A CA 1
ATOM 3876 C C . GLU A 1 451 ? -26.048 -14.800 35.767 1.00 85.00 451 GLU A C 1
ATOM 3878 O O . GLU A 1 451 ? -25.612 -14.243 34.760 1.00 85.00 451 GLU A O 1
ATOM 3883 N N . LEU A 1 452 ? -26.085 -14.168 36.943 1.00 85.19 452 LEU A N 1
ATOM 3884 C CA . LEU A 1 452 ? -25.892 -12.729 37.120 1.00 85.19 452 LEU A CA 1
ATOM 3885 C C . LEU A 1 452 ? -24.825 -12.494 38.198 1.00 85.19 452 LEU A C 1
ATOM 3887 O O . LEU A 1 452 ? -24.933 -13.060 39.291 1.00 85.19 452 LEU A O 1
ATOM 3891 N N . HIS A 1 453 ? -23.834 -11.637 37.936 1.00 86.38 453 HIS A N 1
ATOM 3892 C CA . HIS A 1 453 ? -22.897 -11.172 38.963 1.00 86.38 453 HIS A CA 1
ATOM 3893 C C . HIS A 1 453 ? -22.216 -9.846 38.564 1.00 86.38 453 HIS A C 1
ATOM 3895 O O . HIS A 1 453 ? -21.394 -9.839 37.651 1.00 86.38 453 HIS A O 1
ATOM 3901 N N . ILE A 1 454 ? -22.422 -8.746 39.316 1.00 85.06 454 ILE A N 1
ATOM 3902 C CA . ILE A 1 454 ? -21.354 -7.732 39.461 1.00 85.06 454 ILE A CA 1
ATOM 3903 C C . ILE A 1 454 ? -20.683 -7.748 40.811 1.00 85.06 454 ILE A C 1
ATOM 3905 O O . ILE A 1 454 ? -21.332 -7.778 41.855 1.00 85.06 454 ILE A O 1
ATOM 3909 N N . LYS A 1 455 ? -19.369 -7.548 40.760 1.00 85.25 455 LYS A N 1
ATOM 3910 C CA . LYS A 1 455 ? -18.603 -7.078 41.901 1.00 85.25 455 LYS A CA 1
ATOM 3911 C C . LYS A 1 455 ? -18.304 -5.578 41.767 1.00 85.25 455 LYS A C 1
ATOM 3913 O O . LYS A 1 455 ? -17.577 -5.161 40.872 1.00 85.25 455 LYS A O 1
ATOM 3918 N N . ASP A 1 456 ? -18.871 -4.820 42.694 1.00 79.94 456 ASP A N 1
ATOM 3919 C CA . ASP A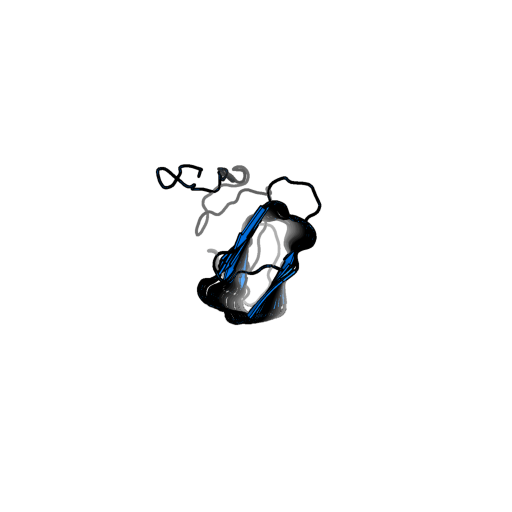 1 456 ? -18.769 -3.367 42.897 1.00 79.94 456 ASP A CA 1
ATOM 3920 C C . ASP A 1 456 ? -17.834 -3.121 44.112 1.00 79.94 456 ASP A C 1
ATOM 3922 O O . ASP A 1 456 ? -17.796 -3.965 45.021 1.00 79.94 456 ASP A O 1
ATOM 3926 N N . GLU A 1 457 ? -17.025 -2.052 44.128 1.00 81.69 457 GLU A N 1
ATOM 3927 C CA . GLU A 1 457 ? -16.248 -1.642 45.320 1.00 81.69 457 GLU A CA 1
ATOM 3928 C C . GLU A 1 457 ? -16.644 -0.240 45.814 1.00 81.69 457 GLU A C 1
ATOM 3930 O O . GLU A 1 457 ? -17.039 -0.124 46.980 1.00 81.69 457 GLU A O 1
ATOM 3935 N N . GLU A 1 458 ? -16.582 0.792 44.964 1.00 78.81 458 GLU A N 1
ATOM 3936 C CA . GLU A 1 458 ? -17.068 2.150 45.256 1.00 78.81 458 GLU A CA 1
ATOM 3937 C C . GLU A 1 458 ? -17.891 2.727 44.079 1.00 78.81 458 GLU A C 1
ATOM 3939 O O . GLU A 1 458 ? -17.386 2.948 42.982 1.00 78.81 458 GLU A O 1
ATOM 3944 N N . ASN A 1 459 ? -19.178 2.998 44.322 1.00 77.00 459 ASN A N 1
ATOM 3945 C CA . ASN A 1 459 ? -20.152 3.454 43.322 1.00 77.00 459 ASN A CA 1
ATOM 3946 C C . ASN A 1 459 ? -21.150 4.454 43.951 1.00 77.00 459 ASN A C 1
ATOM 3948 O O . ASN A 1 459 ? -21.460 4.344 45.146 1.00 77.00 459 ASN A O 1
ATOM 3952 N N . GLN A 1 460 ? -21.645 5.440 43.188 1.00 78.25 460 GLN A N 1
ATOM 3953 C CA . GLN A 1 460 ? -22.533 6.501 43.697 1.00 78.25 460 GLN A CA 1
ATOM 3954 C C . GLN A 1 460 ? -24.019 6.258 43.386 1.00 78.25 460 GLN A C 1
ATOM 3956 O O . GLN A 1 460 ? -24.828 6.223 44.322 1.00 78.25 460 GLN A O 1
ATOM 3961 N N . GLU A 1 461 ? -24.389 6.083 42.115 1.00 79.44 461 GLU A N 1
ATOM 3962 C CA . GLU A 1 461 ? -25.766 5.827 41.671 1.00 79.44 461 GLU A CA 1
ATOM 3963 C C . GLU A 1 461 ? -25.857 4.507 40.884 1.00 79.44 461 GLU A C 1
ATOM 3965 O O . GLU A 1 461 ? -25.026 4.172 40.044 1.00 79.44 461 GLU A O 1
ATOM 3970 N N . LEU A 1 462 ? -26.887 3.716 41.191 1.00 82.19 462 LEU A N 1
ATOM 3971 C CA . LEU A 1 462 ? -27.015 2.337 40.724 1.00 82.19 462 LEU A CA 1
ATOM 3972 C C . LEU A 1 462 ? -28.443 2.036 40.281 1.00 82.19 462 LEU A C 1
ATOM 3974 O O . LEU A 1 462 ? -29.385 2.123 41.082 1.00 82.19 462 LEU A O 1
ATOM 3978 N N . HIS A 1 463 ? -28.602 1.601 39.035 1.00 83.31 463 HIS A N 1
ATOM 3979 C CA . HIS A 1 463 ? -29.859 1.135 38.459 1.00 83.31 463 HIS A CA 1
ATOM 3980 C C . HIS A 1 463 ? -29.699 -0.282 37.887 1.00 83.31 463 HIS A C 1
ATOM 3982 O O . HIS A 1 463 ? -28.679 -0.615 37.300 1.00 83.31 463 HIS A O 1
ATOM 3988 N N . ILE A 1 464 ? -30.704 -1.134 38.120 1.00 80.38 464 ILE A N 1
ATOM 3989 C CA . ILE A 1 464 ? -30.718 -2.571 37.789 1.00 80.38 464 ILE A CA 1
ATOM 3990 C C . ILE A 1 464 ? -32.077 -2.901 37.173 1.00 80.38 464 ILE A C 1
ATOM 3992 O O . ILE A 1 464 ? -33.115 -2.648 37.795 1.00 80.38 464 ILE A O 1
ATOM 3996 N N . GLY A 1 465 ? -32.070 -3.441 35.955 1.00 74.62 465 GLY A N 1
ATOM 3997 C CA . GLY A 1 465 ? -33.229 -3.517 35.060 1.00 74.62 465 GLY A CA 1
ATOM 3998 C C . GLY A 1 465 ? -33.652 -4.924 34.634 1.00 74.62 465 GLY A C 1
ATOM 3999 O O . GLY A 1 465 ? -34.186 -5.057 33.536 1.00 74.62 465 GLY A O 1
ATOM 4000 N N . GLU A 1 466 ? -33.440 -5.911 35.515 1.00 61.03 466 GLU A N 1
ATOM 4001 C CA . GLU A 1 466 ? -33.491 -7.374 35.288 1.00 61.03 466 GLU A CA 1
ATOM 4002 C C . GLU A 1 466 ? -32.418 -7.884 34.297 1.00 61.03 466 GLU A C 1
ATOM 4004 O O . GLU A 1 466 ? -32.061 -7.142 33.383 1.00 61.03 466 GLU A O 1
ATOM 4009 N N . PRO A 1 467 ? -31.780 -9.043 34.595 1.00 15.88 467 PRO A N 1
ATOM 4010 C CA . PRO A 1 467 ? -31.204 -9.265 35.925 1.00 15.88 467 PRO A CA 1
ATOM 4011 C C . PRO A 1 467 ? -30.191 -8.168 36.308 1.00 15.88 467 PRO A C 1
ATOM 4013 O O . PRO A 1 467 ? -29.836 -8.056 37.479 1.00 15.88 467 PRO A O 1
ATOM 4016 N N . GLY A 1 468 ? -29.695 -7.397 35.338 1.00 16.06 468 GLY A N 1
ATOM 4017 C CA . GLY A 1 468 ? -28.346 -6.863 35.391 1.00 16.06 468 GLY A CA 1
ATOM 4018 C C . GLY A 1 468 ? -28.084 -5.845 36.503 1.00 16.06 468 GLY A C 1
ATOM 4019 O O . GLY A 1 468 ? -28.702 -4.788 36.472 1.00 16.06 468 GLY A O 1
ATOM 4020 N N . VAL A 1 469 ? -27.163 -6.058 37.461 1.00 20.34 469 VAL A N 1
ATOM 4021 C CA . VAL A 1 469 ? -26.517 -7.345 37.839 1.00 20.34 469 VAL A CA 1
ATOM 4022 C C . VAL A 1 469 ? -25.921 -7.390 39.285 1.00 20.34 469 VAL A C 1
ATOM 4024 O O . VAL A 1 469 ? -25.239 -8.351 39.628 1.00 20.34 469 VAL A O 1
ATOM 4027 N N . THR A 1 470 ? -26.035 -6.357 40.139 1.00 22.81 470 THR A N 1
ATOM 4028 C CA . THR A 1 470 ? -24.986 -6.122 41.176 1.00 22.81 470 THR A CA 1
ATOM 4029 C C . THR A 1 470 ? -25.053 -6.874 42.514 1.00 22.81 470 THR A C 1
ATOM 4031 O O . THR A 1 470 ? -26.124 -7.075 43.092 1.00 22.81 470 THR A O 1
ATOM 4034 N N . CYS A 1 471 ? -23.831 -7.054 43.049 1.00 20.64 471 CYS A N 1
ATOM 4035 C CA . CYS A 1 471 ? -23.417 -7.315 44.436 1.00 20.64 471 CYS A CA 1
ATOM 4036 C C . CYS A 1 471 ? -23.503 -8.769 44.937 1.00 20.64 471 CYS A C 1
ATOM 4038 O O . CYS A 1 471 ? -24.565 -9.412 44.797 1.00 20.64 471 CYS A O 1
#

Sequence (471 aa):
MLTLTMADHSVQYKLEQLFERDTTRRAETMCETRQQQQLSAKICGTARAVRWASGPPTPSRPDLQHCPHYLQENQELHIKDEENQELHIKDEENQELHIKDEENQELHVKHKENQELHVKDEENQELHVKHKENQELHIKDEENQELHVKHKENQELHVKHKENQELHVKHKENQELHVKHKENQELHVKHKENQELHVKHKENQELHVKDEENQELHVKDEENQELHIKDEENQELHIKDEENQELHIKDEENQELHIKDEENQELHIKDEENQELHVKDEENQELHIKDEENQELHIKDEENQELHIKDEENQNEENQELHIKDEENQELHIKDEENQELHIKDEENQELHVKDEENQELHVKHKENQELHVKHKENQELHVKHKENQELHIKDEENQELHIKDEENQELHIKDEENQELHVKDKENQELHVKHKENQELHIKDEENQELHIKDEENQELHIGEPGVTC

Radius of gyration: 30.99 Å; Cα contacts (8 Å, |Δi|>4): 1517; chains: 1; bounding box: 65×44×100 Å

Foldseek 3Di:
DAFPDDPPDDTDDDDDDDDDPDPDLPPPQFDDQDPPGHAGDHDDDDWADEEEADDDDDDDDDDDDDDDDDDDDEAYYADAAEEEEAADDEDEHHEEYHHHHEEYEYDAADYETYEYAAAEYEEYADAHHEYEYYEYHAHAYEYYEAHAAEYEAYEHAHAEYEAYEHAHAEYEYYEAHEHEYEYYEEHEHEYEYYEAYEYEYEYYEEYEYEYEEYEYAHYEYREYEYHHYEYEYYEYHHYEYEYYEYAHEEYEEYEYHAYEYEEYEAAAYEYEYYEHHADEYEEYEEHHDDYADYNEAHYAYEEYEAHHEYAHYDPDDPHYEAHEHYEYYEAAHYAYEEHEAHAYEEEYYEYAAAHEEYYEHAHAEYEEYEEHHAEYEEYEEHEHEYEEYEEAAYEYEYYEEAHYEYEEYEEHAYEEEYYEEYAYAAEYYEYYHYEYEEYEEYHAYHNHYNYEEYDYHYYHYYHHHPPHYYD

Solvent-accessible 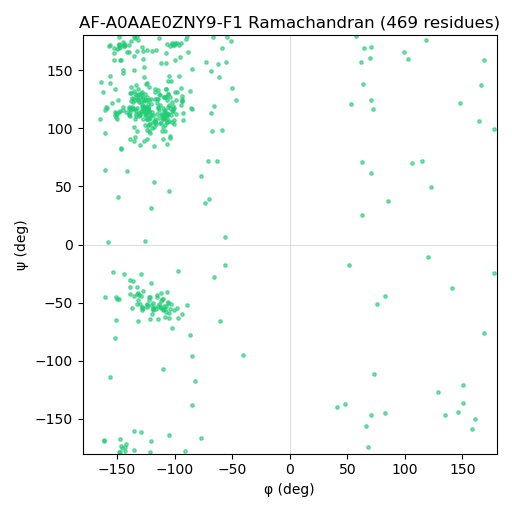surface area (backbone atoms only — not comparable to full-atom values): 21963 Å² total; per-residue (Å²): 97,53,63,79,39,77,58,104,64,61,60,54,70,67,78,77,80,92,82,81,98,68,91,62,79,56,73,67,34,66,62,75,57,33,89,97,72,54,47,45,59,36,55,77,68,99,42,21,32,44,38,44,15,43,71,81,92,76,93,74,86,82,80,88,79,83,89,85,83,82,89,80,89,78,44,69,36,68,26,70,56,62,77,55,62,73,48,80,44,74,60,71,80,42,25,35,19,29,16,17,36,42,38,44,39,38,38,36,46,40,44,44,28,19,41,40,40,51,39,21,55,44,39,45,43,30,42,39,40,38,45,37,39,35,35,35,40,32,43,38,42,42,36,45,41,37,45,38,41,36,42,39,38,35,26,38,44,39,38,36,44,39,42,42,36,40,41,35,41,39,46,41,38,44,36,40,37,38,43,35,46,39,37,40,37,40,37,41,42,39,46,39,35,45,40,35,39,39,42,37,48,40,38,44,39,37,40,37,45,33,54,44,32,46,42,34,41,37,42,34,56,45,33,45,39,36,40,39,42,34,52,46,35,45,38,35,42,38,40,35,54,45,34,44,40,37,40,39,41,36,50,44,35,47,38,38,41,37,42,35,50,45,35,47,39,37,42,38,42,35,52,42,34,44,39,36,46,37,43,34,50,43,35,46,38,36,42,38,42,35,51,37,35,67,35,32,42,37,40,33,50,41,36,46,38,37,41,37,40,34,52,44,56,78,93,79,71,102,61,32,42,40,41,41,36,44,44,36,45,41,36,41,39,39,34,44,42,56,54,39,34,44,42,40,35,40,42,38,45,40,37,41,39,40,37,44,39,35,44,40,36,41,35,43,34,46,38,36,41,38,36,40,39,41,34,48,38,37,40,42,33,41,39,42,37,47,42,40,43,39,36,39,40,41,35,48,45,36,43,40,36,40,39,38,36,52,46,34,44,41,35,42,33,38,39,44,38,38,43,39,36,43,34,42,40,42,38,33,44,43,36,43,42,37,33,46,39,39,41,41,36,38,43,26,27,21,71,48,61,72,43,72,38,20,48,77,75,44,73,75,45,82,46,66,55,45,66,25,37,75,108

Organism: NCBI:txid231223

pLDDT: mean 83.38, std 19.91, range [11.68, 98.44]

Mean predicted aligned error: 12.23 Å